Protein AF-0000000069259439 (afdb_homodimer)

Foldseek 3Di:
DPPPPPPPPPPPPPPPPDPPPLPPDQPDDPQWFWAADPPPDGDTDTHGNVVQLVVLLVLLVVLPFPVVVVVPCCCSPFPLVLLSVQLRVLCRNDPQLSHDHPVLCSKFQRDQFFFPQDGHNVLVLLLVQLQVQCSPPDHLQRSLLSCLVPVQCSLAVVAGAAEDPPCPPVAQHQVSSNVVSYYHQRNLAGNSSSNSSSNRWGKWKKWFLAQLPDLVRDIHIWMKTQRDPDDPNDPRIFTDGRVNNAPSDHRPQLQRGPQQECVRPVVPRTWMKIWIRRPPPDQAADAHNVCRPDRRTHIDTCSVVSNVRRYVHPPPPPPPPPDPPPPD/DPPPPPPPPPPPPPPPDDPPCLPPDQPDDPQWAWAADPPPDGDTDTHGNVVQLVVLLVLLVVLPFPVVVVVPCCCSPFPLVLLSVQLRVLCRNDPQLSHDHPVLCSKFQRDQFFFPQDGHNVLVLLLVQLQVQCSPPDHLQRSLLSCLVPVQCSLAVVAGAAEDPPCPPVAQHQVSSNVVSYYHQRNLQGNSSSNSSSNRWGKWKKWFLAQLPDLVRDIHIWMKTQRDPDDPPDPRIFTDGRVNNAPSDHRPAQQRGPQQECVRPVVPRTWMKIWIRRPPPDQAADAHNVCRPDRRTHIDTCSVVSNVRRVVHPPPPPPPPPDPPPDD

Structure (mmCIF, N/CA/C/O backbone):
data_AF-0000000069259439-model_v1
#
loop_
_entity.id
_entity.type
_entity.pdbx_description
1 polymer 'Transglutaminase-like domain-containing protein'
#
loop_
_atom_site.group_PDB
_atom_site.id
_atom_site.type_symbol
_atom_site.label_atom_id
_atom_site.label_alt_id
_atom_site.label_comp_id
_atom_site.label_asym_id
_atom_site.label_entity_id
_atom_site.label_seq_id
_atom_site.pdbx_PDB_ins_code
_atom_site.Cartn_x
_atom_site.Cartn_y
_atom_site.Cartn_z
_atom_site.occupancy
_atom_site.B_iso_or_equiv
_atom_site.auth_seq_id
_atom_site.auth_comp_id
_atom_site.auth_asym_id
_atom_site.auth_atom_id
_atom_site.pdbx_PDB_model_num
ATOM 1 N N . MET A 1 1 ? -42.969 -0.968 33.094 1 25.58 1 MET A N 1
ATOM 2 C CA . MET A 1 1 ? -43.25 -0.406 31.781 1 25.58 1 MET A CA 1
ATOM 3 C C . MET A 1 1 ? -42.375 -1.038 30.719 1 25.58 1 MET A C 1
ATOM 5 O O . MET A 1 1 ? -41.156 -1.024 30.828 1 25.58 1 MET A O 1
ATOM 9 N N . ALA A 1 2 ? -43 -1.938 29.922 1 26.7 2 ALA A N 1
ATOM 10 C CA . ALA A 1 2 ? -42.469 -2.918 28.969 1 26.7 2 ALA A CA 1
ATOM 11 C C . ALA A 1 2 ? -41.812 -2.229 27.781 1 26.7 2 ALA A C 1
ATOM 13 O O . ALA A 1 2 ? -42.438 -1.439 27.078 1 26.7 2 ALA A O 1
ATOM 14 N N . LEU A 1 3 ? -40.594 -1.889 28.016 1 26.52 3 LEU A N 1
ATOM 15 C CA . LEU A 1 3 ? -39.781 -1.161 27.031 1 26.52 3 LEU A CA 1
ATOM 16 C C . LEU A 1 3 ? -39.844 -1.84 25.672 1 26.52 3 LEU A C 1
ATOM 18 O O . LEU A 1 3 ? -39.469 -3.006 25.531 1 26.52 3 LEU A O 1
ATOM 22 N N . ARG A 1 4 ? -40.844 -1.425 24.875 1 27.28 4 ARG A N 1
ATOM 23 C CA . ARG A 1 4 ? -41.062 -1.933 23.531 1 27.28 4 ARG A CA 1
ATOM 24 C C . ARG A 1 4 ? -39.812 -1.815 22.672 1 27.28 4 ARG A C 1
ATOM 26 O O . ARG A 1 4 ? -39.281 -0.725 22.516 1 27.28 4 ARG A O 1
ATOM 33 N N . LEU A 1 5 ? -39 -2.826 22.625 1 26 5 LEU A N 1
ATOM 34 C CA . LEU A 1 5 ? -37.812 -3.064 21.844 1 26 5 LEU A CA 1
ATOM 35 C C . LEU A 1 5 ? -38.062 -2.832 20.359 1 26 5 LEU A C 1
ATOM 37 O O . LEU A 1 5 ? -38.969 -3.463 19.781 1 26 5 LEU A O 1
ATOM 41 N N . VAL A 1 6 ? -38.062 -1.574 20.016 1 26.12 6 VAL A N 1
ATOM 42 C CA . VAL A 1 6 ? -38.219 -1.265 18.594 1 26.12 6 VAL A CA 1
ATOM 43 C C . VAL A 1 6 ? -37.219 -2.082 17.766 1 26.12 6 VAL A C 1
ATOM 45 O O . VAL A 1 6 ? -36 -2.002 17.984 1 26.12 6 VAL A O 1
ATOM 48 N N . ARG A 1 7 ? -37.656 -3.193 17.188 1 26.53 7 ARG A N 1
ATOM 49 C CA . ARG A 1 7 ? -37 -4.098 16.234 1 26.53 7 ARG A CA 1
ATOM 50 C C . ARG A 1 7 ? -36.594 -3.363 14.961 1 26.53 7 ARG A C 1
ATOM 52 O O . ARG A 1 7 ? -37.469 -2.852 14.242 1 26.53 7 ARG A O 1
ATOM 59 N N . TRP A 1 8 ? -35.562 -2.582 15.078 1 25.02 8 TRP A N 1
ATOM 60 C CA . TRP A 1 8 ? -35.062 -2.049 13.82 1 25.02 8 TRP A CA 1
ATOM 61 C C . TRP A 1 8 ? -34.844 -3.166 12.797 1 25.02 8 TRP A C 1
ATOM 63 O O . TRP A 1 8 ? -34.062 -4.098 13.039 1 25.02 8 TRP A O 1
ATOM 73 N N . VAL A 1 9 ? -35.875 -3.559 12.086 1 27.09 9 VAL A N 1
ATOM 74 C CA . VAL A 1 9 ? -35.812 -4.52 10.984 1 27.09 9 VAL A CA 1
ATOM 75 C C . VAL A 1 9 ? -34.938 -3.949 9.859 1 27.09 9 VAL A C 1
ATOM 77 O O . VAL A 1 9 ? -35.281 -2.926 9.266 1 27.09 9 VAL A O 1
ATOM 80 N N . SER A 1 10 ? -33.688 -3.865 10.109 1 25.84 10 SER A N 1
ATOM 81 C CA . SER A 1 10 ? -32.812 -3.574 8.984 1 25.84 10 SER A CA 1
ATOM 82 C C . SER A 1 10 ? -33.125 -4.469 7.789 1 25.84 10 SER A C 1
ATOM 84 O O . SER A 1 10 ? -32.969 -5.691 7.867 1 25.84 10 SER A O 1
ATOM 86 N N . GLY A 1 11 ? -34.094 -4.121 7.027 1 26.69 11 GLY A N 1
ATOM 87 C CA . GLY A 1 11 ? -34.375 -4.824 5.785 1 26.69 11 GLY A CA 1
ATOM 88 C C . GLY A 1 11 ? -33.188 -4.844 4.84 1 26.69 11 GLY A C 1
ATOM 89 O O . GLY A 1 11 ? -32.75 -3.793 4.371 1 26.69 11 GLY A O 1
ATOM 90 N N . ALA A 1 12 ? -32.25 -5.773 5.012 1 28.56 12 ALA A N 1
ATOM 91 C CA . ALA A 1 12 ? -31.219 -6.078 4.012 1 28.56 12 ALA A CA 1
ATOM 92 C C . ALA A 1 12 ? -31.844 -6.258 2.631 1 28.56 12 ALA A C 1
ATOM 94 O O . ALA A 1 12 ? -32.656 -7.172 2.42 1 28.56 12 ALA A O 1
ATOM 95 N N . VAL A 1 13 ? -32.188 -5.117 2.021 1 30.42 13 VAL A N 1
ATOM 96 C CA . VAL A 1 13 ? -32.531 -5.352 0.625 1 30.42 13 VAL A CA 1
ATOM 97 C C . VAL A 1 13 ? -31.438 -6.152 -0.062 1 30.42 13 VAL A C 1
ATOM 99 O O . VAL A 1 13 ? -30.297 -5.688 -0.175 1 30.42 13 VAL A O 1
ATOM 102 N N . LEU A 1 14 ? -31.5 -7.41 0.068 1 26.17 14 LEU A N 1
ATOM 103 C CA . LEU A 1 14 ? -30.688 -8.266 -0.796 1 26.17 14 LEU A CA 1
ATOM 104 C C . LEU A 1 14 ? -30.922 -7.922 -2.266 1 26.17 14 LEU A C 1
ATOM 106 O O . LEU A 1 14 ? -32 -8.148 -2.799 1 26.17 14 LEU A O 1
ATOM 110 N N . LEU A 1 15 ? -30.359 -6.805 -2.619 1 27.98 15 LEU A N 1
ATOM 111 C CA . LEU A 1 15 ? -30.375 -6.707 -4.074 1 27.98 15 LEU A CA 1
ATOM 112 C C . LEU A 1 15 ? -29.922 -8.008 -4.715 1 27.98 15 LEU A C 1
ATOM 114 O O . LEU A 1 15 ? -28.766 -8.414 -4.543 1 27.98 15 LEU A O 1
ATOM 118 N N . ALA A 1 16 ? -30.859 -8.867 -5.051 1 30.33 16 ALA A N 1
ATOM 119 C CA . ALA A 1 16 ? -30.625 -10.039 -5.891 1 30.33 16 ALA A CA 1
ATOM 120 C C . ALA A 1 16 ? -29.906 -9.648 -7.176 1 30.33 16 ALA A C 1
ATOM 122 O O . ALA A 1 16 ? -30.453 -8.922 -8.008 1 30.33 16 ALA A O 1
ATOM 123 N N . ALA A 1 17 ? -28.594 -9.477 -7.148 1 29.95 17 ALA A N 1
ATOM 124 C CA . ALA A 1 17 ? -27.906 -9.414 -8.438 1 29.95 17 ALA A CA 1
ATOM 125 C C . ALA A 1 17 ? -2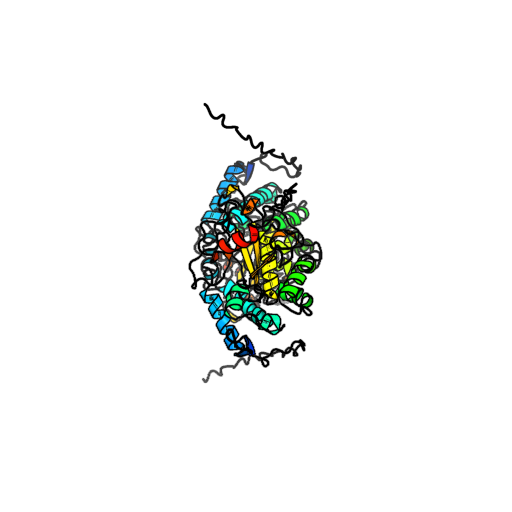8.438 -10.477 -9.391 1 29.95 17 ALA A C 1
ATOM 127 O O . ALA A 1 17 ? -28.656 -11.625 -8.992 1 29.95 17 ALA A O 1
ATOM 128 N N . ALA A 1 18 ? -29.047 -10.062 -10.484 1 33.38 18 ALA A N 1
ATOM 129 C CA . ALA A 1 18 ? -29.422 -10.992 -11.555 1 33.38 18 ALA A CA 1
ATOM 130 C C . ALA A 1 18 ? -28.266 -11.953 -11.852 1 33.38 18 ALA A C 1
ATOM 132 O O . ALA A 1 18 ? -27.094 -11.578 -11.812 1 33.38 18 ALA A O 1
ATOM 133 N N . PRO A 1 19 ? -28.484 -13.234 -11.82 1 32.34 19 PRO A N 1
ATOM 134 C CA . PRO A 1 19 ? -27.453 -14.188 -12.234 1 32.34 19 PRO A CA 1
ATOM 135 C C . PRO A 1 19 ? -26.812 -13.82 -13.57 1 32.34 19 PRO A C 1
ATOM 137 O O . PRO A 1 19 ? -27.516 -13.594 -14.555 1 32.34 19 PRO A O 1
ATOM 140 N N . VAL A 1 20 ? -25.797 -13.031 -13.609 1 33.03 20 VAL A N 1
ATOM 141 C CA . VAL A 1 20 ? -25.062 -13 -14.859 1 33.03 20 VAL A CA 1
ATOM 142 C C . VAL A 1 20 ? -24.812 -14.43 -15.344 1 33.03 20 VAL A C 1
ATOM 144 O O . VAL A 1 20 ? -24.266 -15.25 -14.609 1 33.03 20 VAL A O 1
ATOM 147 N N . ALA A 1 21 ? -25.469 -14.867 -16.406 1 34.19 21 ALA A N 1
ATOM 148 C CA . ALA A 1 21 ? -25.344 -16.125 -17.125 1 34.19 21 ALA A CA 1
ATOM 149 C C . ALA A 1 21 ? -23.891 -16.422 -17.484 1 34.19 21 ALA A C 1
ATOM 151 O O . ALA A 1 21 ? -23.359 -15.852 -18.438 1 34.19 21 ALA A O 1
ATOM 152 N N . SER A 1 22 ? -22.891 -16.25 -16.656 1 38.81 22 SER A N 1
ATOM 153 C CA . SER A 1 22 ? -21.625 -16.797 -17.109 1 38.81 22 SER A CA 1
ATOM 154 C C . SER A 1 22 ? -21.797 -18.203 -17.672 1 38.81 22 SER A C 1
ATOM 156 O O . SER A 1 22 ? -22.422 -19.062 -17.047 1 38.81 22 SER A O 1
ATOM 158 N N . GLN A 1 23 ? -21.703 -18.375 -18.938 1 41.16 23 GLN A N 1
ATOM 159 C CA . GLN A 1 23 ? -21.844 -19.609 -19.688 1 41.16 23 GLN A CA 1
ATOM 160 C C . GLN A 1 23 ? -21.125 -20.766 -18.984 1 41.16 23 GLN A C 1
ATOM 162 O O . GLN A 1 23 ? -21.406 -21.938 -19.234 1 41.16 23 GLN A O 1
ATOM 167 N N . GLY A 1 24 ? -19.812 -20.609 -18.484 1 50.72 24 GLY A N 1
ATOM 168 C CA . GLY A 1 24 ? -19.281 -21.906 -18.109 1 50.72 24 GLY A CA 1
ATOM 169 C C . GLY A 1 24 ? -19.969 -22.484 -16.891 1 50.72 24 GLY A C 1
ATOM 170 O O . GLY A 1 24 ? -20.281 -21.766 -15.938 1 50.72 24 GLY A O 1
ATOM 171 N N . SER A 1 25 ? -20.797 -23.438 -17.047 1 60.44 25 SER A N 1
ATOM 172 C CA . SER A 1 25 ? -21.641 -24.094 -16.047 1 60.44 25 SER A CA 1
ATOM 173 C C . SER A 1 25 ? -20.812 -24.734 -14.945 1 60.44 25 SER A C 1
ATOM 175 O O . SER A 1 25 ? -19.922 -25.547 -15.219 1 60.44 25 SER A O 1
ATOM 177 N N . SER A 1 26 ? -20.609 -24.078 -13.828 1 74 26 SER A N 1
ATOM 178 C CA . SER A 1 26 ? -20.047 -24.75 -12.656 1 74 26 SER A CA 1
ATOM 179 C C . SER A 1 26 ? -20.562 -26.172 -12.523 1 74 26 SER A C 1
ATOM 181 O O . SER A 1 26 ? -21.75 -26.438 -12.781 1 74 26 SER A O 1
ATOM 183 N N . PRO A 1 27 ? -19.594 -27.031 -12.312 1 84.75 27 PRO A N 1
ATOM 184 C CA . PRO A 1 27 ? -20.047 -28.406 -12.102 1 84.75 27 PRO A CA 1
ATOM 185 C C . PRO A 1 27 ? -20.938 -28.547 -10.867 1 84.75 27 PRO A C 1
ATOM 187 O O . PRO A 1 27 ? -21.531 -29.609 -10.648 1 84.75 27 PRO A O 1
ATOM 190 N N . CYS A 1 28 ? -20.984 -27.516 -10.133 1 89.94 28 CYS A N 1
ATOM 191 C CA . CYS A 1 28 ? -21.781 -27.531 -8.914 1 89.94 28 CYS A CA 1
ATOM 192 C C . CYS A 1 28 ? -22.953 -26.547 -9.023 1 89.94 28 CYS A C 1
ATOM 194 O O . CYS A 1 28 ? -23 -25.719 -9.938 1 89.94 28 CYS A O 1
ATOM 196 N N . LEU A 1 29 ? -23.938 -26.703 -8.109 1 87.06 29 LEU A N 1
ATOM 197 C CA . LEU A 1 29 ? -25.109 -25.828 -8.047 1 87.06 29 LEU A CA 1
ATOM 198 C C . LEU A 1 29 ? -24.719 -24.438 -7.555 1 87.06 29 LEU A C 1
ATOM 200 O O . LEU A 1 29 ? -23.656 -24.266 -6.949 1 87.06 29 LEU A O 1
ATOM 204 N N . ALA A 1 30 ? -25.688 -23.531 -7.824 1 86.06 30 ALA A N 1
ATOM 205 C CA . ALA A 1 30 ? -25.5 -22.203 -7.273 1 86.06 30 ALA A CA 1
ATOM 206 C C . ALA A 1 30 ? -25.344 -22.25 -5.758 1 86.06 30 ALA A C 1
ATOM 208 O O . ALA A 1 30 ? -26.078 -22.969 -5.078 1 86.06 30 ALA A O 1
ATOM 209 N N . GLY A 1 31 ? -24.359 -21.594 -5.246 1 89.62 31 GLY A N 1
ATOM 210 C CA . GLY A 1 31 ? -24.141 -21.578 -3.812 1 89.62 31 GLY A CA 1
ATOM 211 C C . GLY A 1 31 ? -23.141 -22.625 -3.35 1 89.62 31 GLY A C 1
ATOM 212 O O . GLY A 1 31 ? -22.906 -22.781 -2.148 1 89.62 31 GLY A O 1
ATOM 213 N N . GLU A 1 32 ? -22.688 -23.344 -4.293 1 93.56 32 GLU A N 1
ATOM 214 C CA . GLU A 1 32 ? -21.672 -24.359 -3.965 1 93.56 32 GLU A CA 1
ATOM 215 C C . GLU A 1 32 ? -20.359 -24.078 -4.691 1 93.56 32 GLU A C 1
ATOM 217 O O . GLU A 1 32 ? -20.359 -23.516 -5.785 1 93.56 32 GLU A O 1
ATOM 222 N N . VAL A 1 33 ? -19.297 -24.516 -4.035 1 94.94 33 VAL A N 1
ATOM 223 C CA . VAL A 1 33 ? -17.969 -24.344 -4.582 1 94.94 33 VAL A CA 1
ATOM 224 C C . VAL A 1 33 ? -17.391 -25.703 -4.957 1 94.94 33 VAL A C 1
ATOM 226 O O . VAL A 1 33 ? -17.312 -26.609 -4.121 1 94.94 33 VAL A O 1
ATOM 229 N N . PRO A 1 34 ? -16.969 -25.844 -6.152 1 94.06 34 PRO A N 1
ATOM 230 C CA . PRO A 1 34 ? -16.438 -27.125 -6.594 1 94.06 34 PRO A CA 1
ATOM 231 C C . PRO A 1 34 ? -14.977 -27.328 -6.18 1 94.06 34 PRO A C 1
ATOM 233 O O . PRO A 1 34 ? -14.156 -26.422 -6.328 1 94.06 34 PRO A O 1
ATOM 236 N N . TRP A 1 35 ? -14.609 -28.516 -5.684 1 95.5 35 TRP A N 1
ATOM 237 C CA . TRP A 1 35 ? -13.25 -29 -5.445 1 95.5 35 TRP A CA 1
ATOM 238 C C . TRP A 1 35 ? -13.016 -30.328 -6.148 1 95.5 35 TRP A C 1
ATOM 240 O O . TRP A 1 35 ? -13.797 -31.266 -5.996 1 95.5 35 TRP A O 1
ATOM 250 N N . PRO A 1 36 ? -11.922 -30.344 -6.922 1 93 36 PRO A N 1
ATOM 251 C CA . PRO A 1 36 ? -11.664 -31.641 -7.559 1 93 36 PRO A CA 1
ATOM 252 C C . PRO A 1 36 ? -11.445 -32.75 -6.543 1 93 36 PRO A C 1
ATOM 254 O O . PRO A 1 36 ? -10.859 -32.531 -5.48 1 93 36 PRO A O 1
ATOM 257 N N . LEU A 1 37 ? -11.914 -33.875 -6.902 1 89.06 37 LEU A N 1
ATOM 258 C CA . LEU A 1 37 ? -11.695 -35.062 -6.059 1 89.06 37 LEU A CA 1
ATOM 259 C C . LEU A 1 37 ? -10.227 -35.469 -6.062 1 89.06 37 LEU A C 1
ATOM 261 O O . LEU A 1 37 ? -9.461 -35.031 -6.918 1 89.06 37 LEU A O 1
ATOM 265 N N . GLU A 1 38 ? -9.859 -36.156 -5.004 1 76.12 38 GLU A N 1
ATOM 266 C CA . GLU A 1 38 ? -8.469 -36.594 -4.887 1 76.12 38 GLU A CA 1
ATOM 267 C C . GLU A 1 38 ? -7.965 -37.188 -6.191 1 76.12 38 GLU A C 1
ATOM 269 O O . GLU A 1 38 ? -8.758 -37.562 -7.062 1 76.12 38 GLU A O 1
ATOM 274 N N . GLN A 1 39 ? -6.719 -37.125 -6.344 1 65 39 GLN A N 1
ATOM 275 C CA . GLN A 1 39 ? -6.062 -37.625 -7.551 1 65 39 GLN A CA 1
ATOM 276 C C . GLN A 1 39 ? -6.562 -39.031 -7.922 1 65 39 GLN A C 1
ATOM 278 O O . GLN A 1 39 ? -6.676 -39.906 -7.059 1 65 39 GLN A O 1
ATOM 283 N N . GLY A 1 40 ? -6.949 -39.219 -9.148 1 62.28 40 GLY A N 1
ATOM 284 C CA . GLY A 1 40 ? -7.375 -40.5 -9.656 1 62.28 40 GLY A CA 1
ATOM 285 C C . GLY A 1 40 ? -8.883 -40.625 -9.812 1 62.28 40 GLY A C 1
ATOM 286 O O . GLY A 1 40 ? -9.375 -41.531 -10.469 1 62.28 40 GLY A O 1
ATOM 287 N N . LYS A 1 41 ? -9.5 -39.688 -9.172 1 74.88 41 LYS A N 1
ATOM 288 C CA . LYS A 1 41 ? -10.953 -39.719 -9.305 1 74.88 41 LYS A CA 1
ATOM 289 C C . LYS A 1 41 ? -11.453 -38.531 -10.133 1 74.88 41 LYS A C 1
ATOM 291 O O . LYS A 1 41 ? -10.93 -37.438 -10.031 1 74.88 41 LYS A O 1
ATOM 296 N N . GLU A 1 42 ? -12.336 -38.844 -11 1 82.38 42 GLU A N 1
ATOM 297 C CA . GLU A 1 42 ? -12.961 -37.781 -11.797 1 82.38 42 GLU A CA 1
ATOM 298 C C . GLU A 1 42 ? -14.172 -37.188 -11.078 1 82.38 42 GLU A C 1
ATOM 300 O O . GLU A 1 42 ? -14.922 -37.938 -10.422 1 82.38 42 GLU A O 1
ATOM 305 N N . GLY A 1 43 ? -14.219 -35.938 -11.047 1 89.5 43 GLY A N 1
ATOM 306 C CA . GLY A 1 43 ? -15.391 -35.281 -10.492 1 89.5 43 GLY A CA 1
ATOM 307 C C . GLY A 1 43 ? -15.055 -34.25 -9.438 1 89.5 43 GLY A C 1
ATOM 308 O O . GLY A 1 43 ? -13.891 -33.875 -9.289 1 89.5 43 GLY A O 1
ATOM 309 N N . TYR A 1 44 ? -16.125 -33.688 -8.875 1 92.94 44 TYR A N 1
ATOM 310 C CA . TYR A 1 44 ? -15.969 -32.594 -7.926 1 92.94 44 TYR A CA 1
ATOM 311 C C . TYR A 1 44 ? -16.75 -32.875 -6.645 1 92.94 44 TYR A C 1
ATOM 313 O O . TYR A 1 44 ? -17.828 -33.469 -6.676 1 92.94 44 TYR A O 1
ATOM 321 N N . HIS A 1 45 ? -16.094 -32.594 -5.547 1 93.44 45 HIS A N 1
ATOM 322 C CA . HIS A 1 45 ? -16.812 -32.375 -4.301 1 93.44 45 HIS A CA 1
ATOM 323 C C . HIS A 1 45 ? -17.375 -30.953 -4.238 1 93.44 45 HIS A C 1
ATOM 325 O O . HIS A 1 45 ? -16.641 -29.969 -4.391 1 93.44 45 HIS A O 1
ATOM 331 N N . CYS A 1 46 ? -18.703 -30.828 -4.059 1 94.69 46 CYS A N 1
ATOM 332 C CA . CYS A 1 46 ? -19.359 -29.516 -4.016 1 94.69 46 CYS A CA 1
ATOM 333 C C . CYS A 1 46 ? -19.609 -29.078 -2.574 1 94.69 46 CYS A C 1
ATOM 335 O O . CYS A 1 46 ? -20.453 -29.641 -1.88 1 94.69 46 CYS A O 1
ATOM 337 N N . GLN A 1 47 ? -18.891 -28.078 -2.197 1 96.38 47 GLN A N 1
ATOM 338 C CA . GLN A 1 47 ? -18.953 -27.562 -0.832 1 96.38 47 GLN A CA 1
ATOM 339 C C . GLN A 1 47 ? -19.859 -26.344 -0.743 1 96.38 47 GLN A C 1
ATOM 341 O O . GLN A 1 47 ? -19.844 -25.5 -1.637 1 96.38 47 GLN A O 1
ATOM 346 N N . ASP A 1 48 ? -20.594 -26.234 0.379 1 96.56 48 ASP A N 1
ATOM 347 C CA . ASP A 1 48 ? -21.375 -25.031 0.64 1 96.56 48 ASP A CA 1
ATOM 348 C C . ASP A 1 48 ? -20.5 -23.781 0.607 1 96.56 48 ASP A C 1
ATOM 350 O O . ASP A 1 48 ? -19.422 -23.766 1.19 1 96.56 48 ASP A O 1
ATOM 354 N N . ALA A 1 49 ? -21.062 -22.797 -0.1 1 95.56 49 ALA A N 1
ATOM 355 C CA . ALA A 1 49 ? -20.281 -21.578 -0.324 1 95.56 49 ALA A CA 1
ATOM 356 C C . ALA A 1 49 ? -19.906 -20.922 0.999 1 95.56 49 ALA A C 1
ATOM 358 O O . ALA A 1 49 ? -18.781 -20.406 1.147 1 95.56 49 ALA A O 1
ATOM 359 N N . LYS A 1 50 ? -20.828 -20.844 1.894 1 96.62 50 LYS A N 1
ATOM 360 C CA . LYS A 1 50 ? -20.531 -20.234 3.193 1 96.62 50 LYS A CA 1
ATOM 361 C C . LYS A 1 50 ? -19.453 -21.016 3.928 1 96.62 50 LYS A C 1
ATOM 363 O O . LYS A 1 50 ? -18.562 -20.438 4.547 1 96.62 50 LYS A O 1
ATOM 368 N N . GLU A 1 51 ? -19.516 -22.297 3.902 1 98 51 GLU A N 1
ATOM 369 C CA . GLU A 1 51 ? -18.5 -23.156 4.523 1 98 51 GLU A CA 1
ATOM 370 C C . GLU A 1 51 ? -17.141 -22.938 3.875 1 98 51 GLU A C 1
ATOM 372 O O . GLU A 1 51 ? -16.125 -22.875 4.566 1 98 51 GLU A O 1
ATOM 377 N N . ALA A 1 52 ? -17.172 -22.875 2.547 1 97.88 52 ALA A N 1
ATOM 378 C CA . ALA A 1 52 ? -15.93 -22.641 1.82 1 97.88 52 ALA A CA 1
ATOM 379 C C . ALA A 1 52 ? -15.312 -21.297 2.221 1 97.88 52 ALA A C 1
ATOM 381 O O . ALA A 1 52 ? -14.094 -21.219 2.432 1 97.88 52 ALA A O 1
ATOM 382 N N . ALA A 1 53 ? -16.125 -20.312 2.367 1 98.31 53 ALA A N 1
ATOM 383 C CA . ALA A 1 53 ? -15.664 -18.984 2.764 1 98.31 53 ALA A CA 1
ATOM 384 C C . ALA A 1 53 ? -15.109 -19 4.184 1 98.31 53 ALA A C 1
ATOM 386 O O . ALA A 1 53 ? -14.07 -18.391 4.453 1 98.31 53 ALA A O 1
ATOM 387 N N . ASP A 1 54 ? -15.75 -19.672 5.086 1 98.56 54 ASP A N 1
ATOM 388 C CA . ASP A 1 54 ? -15.289 -19.781 6.465 1 98.56 54 ASP A CA 1
ATOM 389 C C . ASP A 1 54 ? -13.93 -20.484 6.535 1 98.56 54 ASP A C 1
ATOM 391 O O . ASP A 1 54 ? -13.047 -20.062 7.281 1 98.56 54 ASP A O 1
ATOM 395 N N . ASN A 1 55 ? -13.844 -21.531 5.754 1 98.44 55 ASN A N 1
ATOM 396 C CA . ASN A 1 55 ? -12.578 -22.266 5.719 1 98.44 55 ASN A CA 1
ATOM 397 C C . ASN A 1 55 ? -11.445 -21.406 5.16 1 98.44 55 ASN A C 1
ATOM 399 O O . ASN A 1 55 ? -10.336 -21.422 5.688 1 98.44 55 ASN A O 1
ATOM 403 N N . ALA A 1 56 ? -11.758 -20.703 4.094 1 98.62 56 ALA A N 1
ATOM 404 C CA . ALA A 1 56 ? -10.773 -19.812 3.482 1 98.62 56 ALA A CA 1
ATOM 405 C C . ALA A 1 56 ? -10.336 -18.719 4.453 1 98.62 56 ALA A C 1
ATOM 407 O O . ALA A 1 56 ? -9.148 -18.422 4.582 1 98.62 56 ALA A O 1
ATOM 408 N N . THR A 1 57 ? -11.266 -18.125 5.145 1 98.75 57 THR A N 1
ATOM 409 C CA . THR A 1 57 ? -10.984 -17.094 6.137 1 98.75 57 THR A CA 1
ATOM 410 C C . THR A 1 57 ? -10.102 -17.641 7.254 1 98.75 57 THR A C 1
ATOM 412 O O . THR A 1 57 ? -9.117 -17.016 7.645 1 98.75 57 THR A O 1
ATOM 415 N N . ALA A 1 58 ? -10.445 -18.797 7.703 1 98.56 58 ALA A N 1
ATOM 416 C CA . ALA A 1 58 ? -9.68 -19.438 8.773 1 98.56 58 ALA A CA 1
ATOM 417 C C . ALA A 1 58 ? -8.242 -19.688 8.336 1 98.56 58 ALA A C 1
ATOM 419 O O . ALA A 1 58 ? -7.305 -19.5 9.117 1 98.56 58 ALA A O 1
ATOM 420 N N . PHE A 1 59 ? -8.094 -20.172 7.133 1 98.38 59 PHE A N 1
ATOM 421 C CA . PHE A 1 59 ? -6.758 -20.438 6.605 1 98.38 59 PHE A CA 1
ATOM 422 C C . PHE A 1 59 ? -5.93 -19.156 6.594 1 98.38 59 PHE A C 1
ATOM 424 O O . PHE A 1 59 ? -4.777 -19.156 7.035 1 98.38 59 PHE A O 1
ATOM 431 N N . LEU A 1 60 ? -6.539 -18.047 6.086 1 98.62 60 LEU A N 1
ATOM 432 C CA . LEU A 1 60 ? -5.824 -16.781 6.008 1 98.62 60 LEU A CA 1
ATOM 433 C C . LEU A 1 60 ? -5.488 -16.25 7.402 1 98.62 60 LEU A C 1
ATOM 435 O O . LEU A 1 60 ? -4.371 -15.797 7.645 1 98.62 60 LEU A O 1
ATOM 439 N N . LEU A 1 61 ? -6.426 -16.328 8.32 1 98.19 61 LEU A N 1
ATOM 440 C CA . LEU A 1 61 ? -6.211 -15.836 9.68 1 98.19 61 LEU A CA 1
ATOM 441 C C . LEU A 1 61 ? -5.105 -16.625 10.375 1 98.19 61 LEU A C 1
ATOM 443 O O . LEU A 1 61 ? -4.25 -16.047 11.047 1 98.19 61 LEU A O 1
ATOM 447 N N . ARG A 1 62 ? -5.059 -17.875 10.141 1 97.19 62 ARG A N 1
ATOM 448 C CA . ARG A 1 62 ? -4.09 -18.766 10.781 1 97.19 62 ARG A CA 1
ATOM 449 C C . ARG A 1 62 ? -2.684 -18.516 10.25 1 97.19 62 ARG A C 1
ATOM 451 O O . ARG A 1 62 ? -1.7 -18.703 10.969 1 97.19 62 ARG A O 1
ATOM 458 N N . ASN A 1 63 ? -2.619 -18.078 9.031 1 97.44 63 ASN A N 1
ATOM 459 C CA . ASN A 1 63 ? -1.314 -17.969 8.391 1 97.44 63 ASN A CA 1
ATOM 460 C C . ASN A 1 63 ? -0.905 -16.516 8.172 1 97.44 63 ASN A C 1
ATOM 462 O O . ASN A 1 63 ? 0.02 -16.234 7.41 1 97.44 63 ASN A O 1
ATOM 466 N N . MET A 1 64 ? -1.555 -15.555 8.836 1 96.94 64 MET A N 1
ATOM 467 C CA . MET A 1 64 ? -1.197 -14.148 8.727 1 96.94 64 MET A CA 1
ATOM 468 C C . MET A 1 64 ? 0.225 -13.906 9.219 1 96.94 64 MET A C 1
ATOM 470 O O . MET A 1 64 ? 0.606 -14.391 10.289 1 96.94 64 MET A O 1
ATOM 474 N N . PRO A 1 65 ? 1.005 -13.227 8.453 1 97.12 65 PRO A N 1
ATOM 475 C CA . PRO A 1 65 ? 2.293 -12.82 9.023 1 97.12 65 PRO A CA 1
ATOM 476 C C . PRO A 1 65 ? 2.141 -11.906 10.234 1 97.12 65 PRO A C 1
ATOM 478 O O . PRO A 1 65 ? 1.134 -11.203 10.359 1 97.12 65 PRO A O 1
ATOM 481 N N . PRO A 1 66 ? 3.162 -11.82 11.047 1 97.25 66 PRO A N 1
ATOM 482 C CA . PRO A 1 66 ? 3.033 -11.102 12.32 1 97.25 66 PRO A CA 1
ATOM 483 C C . PRO A 1 66 ? 2.73 -9.617 12.125 1 97.25 66 PRO A C 1
ATOM 485 O O . PRO A 1 66 ? 2.012 -9.016 12.93 1 97.25 66 PRO A O 1
ATOM 488 N N . TRP A 1 67 ? 3.271 -9.016 11.102 1 97.75 67 TRP A N 1
ATOM 489 C CA . TRP A 1 67 ? 3.018 -7.59 10.914 1 97.75 67 TRP A CA 1
ATOM 490 C C . TRP A 1 67 ? 1.571 -7.348 10.5 1 97.75 67 TRP A C 1
ATOM 492 O O . TRP A 1 67 ? 1.017 -6.277 10.758 1 97.75 67 TRP A O 1
ATOM 502 N N . ASP A 1 68 ? 0.938 -8.289 9.867 1 98.31 68 ASP A N 1
ATOM 503 C CA . ASP A 1 68 ? -0.479 -8.172 9.539 1 98.31 68 ASP A CA 1
ATOM 504 C C . ASP A 1 68 ? -1.348 -8.367 10.781 1 98.31 68 ASP A C 1
ATOM 506 O O . ASP A 1 68 ? -2.396 -7.73 10.914 1 98.31 68 ASP A O 1
ATOM 510 N N . VAL A 1 69 ? -0.884 -9.234 11.672 1 98 69 VAL A N 1
ATOM 511 C CA . VAL A 1 69 ? -1.606 -9.477 12.914 1 98 69 VAL A CA 1
ATOM 512 C C . VAL A 1 69 ? -1.722 -8.18 13.703 1 98 69 VAL A C 1
ATOM 514 O O . VAL A 1 69 ? -2.742 -7.926 14.352 1 98 69 VAL A O 1
ATOM 517 N N . LEU A 1 70 ? -0.778 -7.363 13.656 1 97.69 70 LEU A N 1
ATOM 518 C CA . LEU A 1 70 ? -0.731 -6.117 14.414 1 97.69 70 LEU A CA 1
ATOM 519 C C . LEU A 1 70 ? -1.615 -5.055 13.773 1 97.69 70 LEU A C 1
ATOM 521 O O . LEU A 1 70 ? -1.842 -3.992 14.352 1 97.69 70 LEU A O 1
ATOM 525 N N . GLN A 1 71 ? -2.051 -5.316 12.594 1 97.5 71 GLN A N 1
ATOM 526 C CA . GLN A 1 71 ? -2.986 -4.457 11.875 1 97.5 71 GLN A CA 1
ATOM 527 C C . GLN A 1 71 ? -4.301 -5.184 11.594 1 97.5 71 GLN A C 1
ATOM 529 O O . GLN A 1 71 ? -4.785 -5.188 10.461 1 97.5 71 GLN A O 1
ATOM 534 N N . TYR A 1 72 ? -4.793 -5.707 12.602 1 96.94 72 TYR A N 1
ATOM 535 C CA . TYR A 1 72 ? -5.844 -6.711 12.516 1 96.94 72 TYR A CA 1
ATOM 536 C C . TYR A 1 72 ? -7.09 -6.145 11.844 1 96.94 72 TYR A C 1
ATOM 538 O O . TYR A 1 72 ? -7.66 -6.777 10.953 1 96.94 72 TYR A O 1
ATOM 546 N N . GLY A 1 73 ? -7.578 -5.012 12.25 1 95.69 73 GLY A N 1
ATOM 547 C CA . GLY A 1 73 ? -8.773 -4.422 11.664 1 95.69 73 GLY A CA 1
ATOM 548 C C . GLY A 1 73 ? -8.633 -4.16 10.172 1 95.69 73 GLY A C 1
ATOM 549 O O . GLY A 1 73 ? -9.508 -4.543 9.391 1 95.69 73 GLY A O 1
ATOM 550 N N . LYS A 1 74 ? -7.586 -3.541 9.781 1 97 74 LYS A N 1
ATOM 551 C CA . LYS A 1 74 ? -7.281 -3.271 8.383 1 97 74 LYS A CA 1
ATOM 552 C C . LYS A 1 74 ? -7.266 -4.559 7.566 1 97 74 LYS A C 1
ATOM 554 O O . LYS A 1 74 ? -7.887 -4.637 6.504 1 97 74 LYS A O 1
ATOM 559 N N . ILE A 1 75 ? -6.586 -5.551 8.055 1 98.19 75 ILE A N 1
ATOM 560 C CA . ILE A 1 75 ? -6.336 -6.766 7.293 1 98.19 75 ILE A CA 1
ATOM 561 C C . ILE A 1 75 ? -7.613 -7.602 7.223 1 98.19 75 ILE A C 1
ATOM 563 O O . ILE A 1 75 ? -7.977 -8.109 6.156 1 98.19 75 ILE A O 1
ATOM 567 N N . THR A 1 76 ? -8.312 -7.781 8.312 1 97.38 76 THR A N 1
ATOM 568 C CA . THR A 1 76 ? -9.469 -8.672 8.344 1 97.38 76 THR A CA 1
ATOM 569 C C . THR A 1 76 ? -10.648 -8.055 7.594 1 97.38 76 THR A C 1
ATOM 571 O O . THR A 1 76 ? -11.336 -8.742 6.84 1 97.38 76 THR A O 1
ATOM 574 N N . VAL A 1 77 ? -10.805 -6.727 7.742 1 93.88 77 VAL A N 1
ATOM 575 C CA . VAL A 1 77 ? -11.945 -6.066 7.113 1 93.88 77 VAL A CA 1
ATOM 576 C C . VAL A 1 77 ? -11.57 -5.613 5.707 1 93.88 77 VAL A C 1
ATOM 578 O O . VAL A 1 77 ? -12.32 -5.848 4.754 1 93.88 77 VAL A O 1
ATOM 581 N N . GLY A 1 78 ? -10.469 -5.109 5.586 1 96 78 GLY A N 1
ATOM 582 C CA . GLY A 1 78 ? -10.102 -4.426 4.352 1 96 78 GLY A CA 1
ATOM 583 C C . GLY A 1 78 ? -9.461 -5.344 3.328 1 96 78 GLY A C 1
ATOM 584 O O . GLY A 1 78 ? -9.453 -5.035 2.135 1 96 78 GLY A O 1
ATOM 585 N N . VAL A 1 79 ? -8.969 -6.473 3.73 1 98.06 79 VAL A N 1
ATOM 586 C CA . VAL A 1 79 ? -8.188 -7.293 2.807 1 98.06 79 VAL A CA 1
ATOM 587 C C . VAL A 1 79 ? -8.781 -8.703 2.742 1 98.06 79 VAL A C 1
ATOM 589 O O . VAL A 1 79 ? -9.227 -9.148 1.682 1 98.06 79 VAL A O 1
ATOM 592 N N . ILE A 1 80 ? -8.93 -9.336 3.846 1 98.31 80 ILE A N 1
ATOM 593 C CA . ILE A 1 80 ? -9.312 -10.742 3.873 1 98.31 80 ILE A CA 1
ATOM 594 C C . ILE A 1 80 ? -10.75 -10.891 3.371 1 98.31 80 ILE A C 1
ATOM 596 O O . ILE A 1 80 ? -11.047 -11.805 2.594 1 98.31 80 ILE A O 1
ATOM 600 N N . GLY A 1 81 ? -11.633 -10.023 3.795 1 96.44 81 GLY A N 1
ATOM 601 C CA . GLY A 1 81 ? -13.016 -10.102 3.361 1 96.44 81 GLY A CA 1
ATOM 602 C C . GLY A 1 81 ? -13.164 -10.172 1.854 1 96.44 81 GLY A C 1
ATOM 603 O O . GLY A 1 81 ? -13.609 -11.188 1.315 1 96.44 81 GLY A O 1
ATOM 604 N N . PRO A 1 82 ? -12.734 -9.125 1.2 1 96.56 82 PRO A N 1
ATOM 605 C CA . PRO A 1 82 ? -12.844 -9.141 -0.26 1 96.56 82 PRO A CA 1
ATOM 606 C C . PRO A 1 82 ? -12.023 -10.266 -0.898 1 96.56 82 PRO A C 1
ATOM 608 O O . PRO A 1 82 ? -12.422 -10.812 -1.927 1 96.56 82 PRO A O 1
ATOM 611 N N . THR A 1 83 ? -10.914 -10.609 -0.34 1 98.56 83 THR A N 1
ATOM 612 C CA . THR A 1 83 ? -10.047 -11.664 -0.855 1 98.56 83 THR A CA 1
ATOM 613 C C . THR A 1 83 ? -10.789 -12.984 -0.943 1 98.56 83 THR A C 1
ATOM 615 O O . THR A 1 83 ? -10.773 -13.648 -1.981 1 98.56 83 THR A O 1
ATOM 618 N N . VAL A 1 84 ? -11.422 -13.336 0.121 1 98.56 84 VAL A N 1
ATOM 619 C CA . VAL A 1 84 ? -12.133 -14.609 0.189 1 98.56 84 VAL A CA 1
ATOM 620 C C . VAL A 1 84 ? -13.281 -14.617 -0.821 1 98.56 84 VAL A C 1
ATOM 622 O O . VAL A 1 84 ? -13.414 -15.555 -1.613 1 98.56 84 VAL A O 1
ATOM 625 N N . THR A 1 85 ? -14.039 -13.562 -0.859 1 97.25 85 THR A N 1
ATOM 626 C CA . THR A 1 85 ? -15.188 -13.461 -1.749 1 97.25 85 THR A CA 1
ATOM 627 C C . THR A 1 85 ? -14.758 -13.562 -3.209 1 97.25 85 THR A C 1
ATOM 629 O O . THR A 1 85 ? -15.305 -14.367 -3.969 1 97.25 85 THR A O 1
ATOM 632 N N . LEU A 1 86 ? -13.758 -12.883 -3.57 1 97.94 86 LEU A N 1
ATOM 633 C CA . LEU A 1 86 ? -13.375 -12.766 -4.973 1 97.94 86 LEU A CA 1
ATOM 634 C C . LEU A 1 86 ? -12.562 -13.984 -5.414 1 97.94 86 LEU A C 1
ATOM 636 O O . LEU A 1 86 ? -12.625 -14.383 -6.582 1 97.94 86 LEU A O 1
ATOM 640 N N . SER A 1 87 ? -11.797 -14.57 -4.508 1 98.38 87 SER A N 1
ATOM 641 C CA . SER A 1 87 ? -11.055 -15.773 -4.871 1 98.38 87 SER A CA 1
ATOM 642 C C . SER A 1 87 ? -12 -16.953 -5.113 1 98.38 87 SER A C 1
ATOM 644 O O . SER A 1 87 ? -11.781 -17.734 -6.035 1 98.38 87 SER A O 1
ATOM 646 N N . LEU A 1 88 ? -12.992 -17.062 -4.297 1 97.38 88 LEU A N 1
ATOM 647 C CA . LEU A 1 88 ? -13.977 -18.125 -4.492 1 97.38 88 LEU A CA 1
ATOM 648 C C . LEU A 1 88 ? -14.805 -17.875 -5.75 1 97.38 88 LEU A C 1
ATOM 650 O O . LEU A 1 88 ? -15.133 -18.812 -6.477 1 97.38 88 LEU A O 1
ATOM 654 N N . ALA A 1 89 ? -15.109 -16.625 -6.004 1 95 89 ALA A N 1
ATOM 655 C CA . ALA A 1 89 ? -15.828 -16.281 -7.234 1 95 89 ALA A CA 1
ATOM 656 C C . ALA A 1 89 ? -15 -16.656 -8.461 1 95 89 ALA A C 1
ATOM 658 O O . ALA A 1 89 ? -15.531 -17.188 -9.445 1 95 89 ALA A O 1
ATOM 659 N N . ALA A 1 90 ? -13.734 -16.422 -8.438 1 95.38 90 ALA A N 1
ATOM 660 C CA . ALA A 1 90 ? -12.852 -16.703 -9.57 1 95.38 90 ALA A CA 1
ATOM 661 C C . ALA A 1 90 ? -12.836 -18.188 -9.891 1 95.38 90 ALA A C 1
ATOM 663 O O . ALA A 1 90 ? -12.805 -18.578 -11.055 1 95.38 90 ALA A O 1
ATOM 664 N N . ARG A 1 91 ? -12.883 -18.984 -8.906 1 92.62 91 ARG A N 1
ATOM 665 C CA . ARG A 1 91 ? -12.812 -20.438 -9.109 1 92.62 91 ARG A CA 1
ATOM 666 C C . ARG A 1 91 ? -14.078 -20.953 -9.766 1 92.62 91 ARG A C 1
ATOM 668 O O . ARG A 1 91 ? -14.078 -22.031 -10.375 1 92.62 91 ARG A O 1
ATOM 675 N N . GLN A 1 92 ? -15.094 -20.172 -9.633 1 90.44 92 GLN A N 1
ATOM 676 C CA . GLN A 1 92 ? -16.375 -20.625 -10.148 1 90.44 92 GLN A CA 1
ATOM 677 C C . GLN A 1 92 ? -16.656 -20.078 -11.539 1 90.44 92 GLN A C 1
ATOM 679 O O . GLN A 1 92 ? -17.688 -20.375 -12.148 1 90.44 92 GLN A O 1
ATOM 684 N N . THR A 1 93 ? -15.75 -19.328 -12.031 1 89.06 93 THR A N 1
ATOM 685 C CA . THR A 1 93 ? -15.984 -18.609 -13.273 1 89.06 93 THR A CA 1
ATOM 686 C C . THR A 1 93 ? -15.57 -19.453 -14.477 1 89.06 93 THR A C 1
ATOM 688 O O . THR A 1 93 ? -16.203 -19.406 -15.531 1 89.06 93 THR A O 1
ATOM 691 N N . HIS A 1 94 ? -14.469 -20.172 -14.359 1 89.88 94 HIS A N 1
ATOM 692 C CA . HIS A 1 94 ? -13.945 -20.969 -15.461 1 89.88 94 HIS A CA 1
ATOM 693 C C . HIS A 1 94 ? -13.695 -22.406 -15.023 1 89.88 94 HIS A C 1
ATOM 695 O O . HIS A 1 94 ? -13.312 -22.656 -13.875 1 89.88 94 HIS A O 1
ATOM 701 N N . ASP A 1 95 ? -13.734 -23.297 -15.977 1 90.75 95 ASP A N 1
ATOM 702 C CA . ASP A 1 95 ? -13.531 -24.703 -15.688 1 90.75 95 ASP A CA 1
ATOM 703 C C . ASP A 1 95 ? -12.094 -24.969 -15.242 1 90.75 95 ASP A C 1
ATOM 705 O O . ASP A 1 95 ? -11.859 -25.766 -14.336 1 90.75 95 ASP A O 1
ATOM 709 N N . TRP A 1 96 ? -11.203 -24.328 -15.945 1 92.94 96 TRP A N 1
ATOM 710 C CA . TRP A 1 96 ? -9.805 -24.562 -15.609 1 92.94 96 TRP A CA 1
ATOM 711 C C . TRP A 1 96 ? -9.484 -24.031 -14.219 1 92.94 96 TRP A C 1
ATOM 713 O O . TRP A 1 96 ? -8.594 -24.547 -13.539 1 92.94 96 TRP A O 1
ATOM 723 N N . ALA A 1 97 ? -10.133 -23 -13.727 1 94.38 97 ALA A N 1
ATOM 724 C CA . ALA A 1 97 ? -9.953 -22.516 -12.359 1 94.38 97 ALA A CA 1
ATOM 725 C C . ALA A 1 97 ? -10.555 -23.484 -11.344 1 94.38 97 ALA A C 1
ATOM 727 O O . ALA A 1 97 ? -9.969 -23.719 -10.289 1 94.38 97 ALA A O 1
ATOM 728 N N . ALA A 1 98 ? -11.672 -24.047 -11.68 1 93.19 98 ALA A N 1
ATOM 729 C CA . ALA A 1 98 ? -12.359 -25 -10.805 1 93.19 98 ALA A CA 1
ATOM 730 C C . ALA A 1 98 ? -11.539 -26.281 -10.633 1 93.19 98 ALA A C 1
ATOM 732 O O . ALA A 1 98 ? -11.664 -26.969 -9.625 1 93.19 98 ALA A O 1
ATOM 733 N N . ALA A 1 99 ? -10.75 -26.547 -11.57 1 92.06 99 ALA A N 1
ATOM 734 C CA . ALA A 1 99 ? -9.992 -27.797 -11.594 1 92.06 99 ALA A CA 1
ATOM 735 C C . ALA A 1 99 ? -8.758 -27.719 -10.711 1 92.06 99 ALA A C 1
ATOM 737 O O . ALA A 1 99 ? -8.102 -28.719 -10.453 1 92.06 99 ALA A O 1
ATOM 738 N N . VAL A 1 100 ? -8.414 -26.531 -10.203 1 94.62 100 VAL A N 1
ATOM 739 C CA . VAL A 1 100 ? -7.262 -26.359 -9.328 1 94.62 100 VAL A CA 1
ATOM 740 C C . VAL A 1 100 ? -7.5 -27.078 -8.008 1 94.62 100 VAL A C 1
ATOM 742 O O . VAL A 1 100 ? -8.523 -26.875 -7.352 1 94.62 100 VAL A O 1
ATOM 745 N N . PRO A 1 101 ? -6.551 -27.969 -7.586 1 94.5 101 PRO A N 1
ATOM 746 C CA . PRO A 1 101 ? -6.699 -28.641 -6.293 1 94.5 101 PRO A CA 1
ATOM 747 C C . PRO A 1 101 ? -6.789 -27.656 -5.125 1 94.5 101 PRO A C 1
ATOM 749 O O . PRO A 1 101 ? -6.16 -26.594 -5.152 1 94.5 101 PRO A O 1
ATOM 752 N N . GLN A 1 102 ? -7.469 -28.062 -4.094 1 95.31 102 GLN A N 1
ATOM 753 C CA . GLN A 1 102 ? -7.77 -27.172 -2.975 1 95.31 102 GLN A CA 1
ATOM 754 C C . GLN A 1 102 ? -6.496 -26.719 -2.279 1 95.31 102 GLN A C 1
ATOM 756 O O . GLN A 1 102 ? -6.379 -25.547 -1.897 1 95.31 102 GLN A O 1
ATOM 761 N N . ASP A 1 103 ? -5.566 -27.594 -2.027 1 93.88 103 ASP A N 1
ATOM 762 C CA . ASP A 1 103 ? -4.34 -27.234 -1.327 1 93.88 103 ASP A CA 1
ATOM 763 C C . ASP A 1 103 ? -3.518 -26.234 -2.137 1 93.88 103 ASP A C 1
ATOM 765 O O . ASP A 1 103 ? -2.908 -25.312 -1.573 1 93.88 103 ASP A O 1
ATOM 769 N N . ILE A 1 104 ? -3.539 -26.375 -3.48 1 96.19 104 ILE A N 1
ATOM 770 C CA . ILE A 1 104 ? -2.844 -25.453 -4.363 1 96.19 104 ILE A CA 1
ATOM 771 C C . ILE A 1 104 ? -3.559 -24.094 -4.359 1 96.19 104 ILE A C 1
ATOM 773 O O . ILE A 1 104 ? -2.92 -23.047 -4.234 1 96.19 104 ILE A O 1
ATOM 777 N N . TRP A 1 105 ? -4.848 -24.141 -4.473 1 97.75 105 TRP A N 1
ATOM 778 C CA . TRP A 1 105 ? -5.656 -22.922 -4.445 1 97.75 105 TRP A CA 1
ATOM 779 C C . TRP A 1 105 ? -5.438 -22.156 -3.146 1 97.75 105 TRP A C 1
ATOM 781 O O . TRP A 1 105 ? -5.273 -20.922 -3.162 1 97.75 105 TRP A O 1
ATOM 791 N N . GLN A 1 106 ? -5.367 -22.828 -2.039 1 97.44 106 GLN A N 1
ATOM 792 C CA . GLN A 1 106 ? -5.262 -22.219 -0.718 1 97.44 106 GLN A CA 1
ATOM 793 C C . GLN A 1 106 ? -3.938 -21.469 -0.558 1 97.44 106 GLN A C 1
ATOM 795 O O . GLN A 1 106 ? -3.883 -20.422 0.078 1 97.44 106 GLN A O 1
ATOM 800 N N . ASP A 1 107 ? -2.988 -21.969 -1.148 1 97.56 107 ASP A N 1
ATOM 801 C CA . ASP A 1 107 ? -1.662 -21.406 -0.893 1 97.56 107 ASP A CA 1
ATOM 802 C C . ASP A 1 107 ? -1.255 -20.438 -1.991 1 97.56 107 ASP A C 1
ATOM 804 O O . ASP A 1 107 ? -0.404 -19.562 -1.774 1 97.56 107 ASP A O 1
ATOM 808 N N . TRP A 1 108 ? -1.938 -20.594 -3.188 1 98.31 108 TRP A N 1
ATOM 809 C CA . TRP A 1 108 ? -1.299 -19.859 -4.27 1 98.31 108 TRP A CA 1
ATOM 810 C C . TRP A 1 108 ? -2.34 -19.219 -5.18 1 98.31 108 TRP A C 1
ATOM 812 O O . TRP A 1 108 ? -2.004 -18.688 -6.242 1 98.31 108 TRP A O 1
ATOM 822 N N . VAL A 1 109 ? -3.564 -19.219 -4.793 1 98.81 109 VAL A N 1
ATOM 823 C CA . VAL A 1 109 ? -4.594 -18.359 -5.379 1 98.81 109 VAL A CA 1
ATOM 824 C C . VAL A 1 109 ? -5.18 -17.438 -4.309 1 98.81 109 VAL A C 1
ATOM 826 O O . VAL A 1 109 ? -5.246 -16.219 -4.492 1 98.81 109 VAL A O 1
ATOM 829 N N . LEU A 1 110 ? -5.504 -17.953 -3.184 1 98.88 110 LEU A N 1
ATOM 830 C CA . LEU A 1 110 ? -6.273 -17.328 -2.113 1 98.88 110 LEU A CA 1
ATOM 831 C C . LEU A 1 110 ? -5.484 -16.203 -1.47 1 98.88 110 LEU A C 1
ATOM 833 O O . LEU A 1 110 ? -6.031 -15.117 -1.226 1 98.88 110 LEU A O 1
ATOM 837 N N . PRO A 1 111 ? -4.23 -16.328 -1.292 1 98.75 111 PRO A N 1
ATOM 838 C CA . PRO A 1 111 ? -3.529 -15.328 -0.489 1 98.75 111 PRO A CA 1
ATOM 839 C C . PRO A 1 111 ? -3.562 -13.945 -1.121 1 98.75 111 PRO A C 1
ATOM 841 O O . PRO A 1 111 ? -3.652 -13.82 -2.346 1 98.75 111 PRO A O 1
ATOM 844 N N . TYR A 1 112 ? -3.43 -12.945 -0.249 1 98.75 112 TYR A N 1
ATOM 845 C CA . TYR A 1 112 ? -3.531 -11.547 -0.651 1 98.75 112 TYR A CA 1
ATOM 846 C C . TYR A 1 112 ? -2.148 -10.93 -0.825 1 98.75 112 TYR A C 1
ATOM 848 O O . TYR A 1 112 ? -2.029 -9.734 -1.117 1 98.75 112 TYR A O 1
ATOM 856 N N . ALA A 1 113 ? -1.131 -11.727 -0.708 1 98.38 113 ALA A N 1
ATOM 857 C CA . ALA A 1 113 ? 0.226 -11.195 -0.812 1 98.38 113 ALA A CA 1
ATOM 858 C C . ALA A 1 113 ? 1.222 -12.297 -1.154 1 98.38 113 ALA A C 1
ATOM 860 O O . ALA A 1 113 ? 0.935 -13.484 -0.966 1 98.38 113 ALA A O 1
ATOM 861 N N . SER A 1 114 ? 2.344 -11.883 -1.68 1 98.62 114 SER A N 1
ATOM 862 C CA . SER A 1 114 ? 3.443 -12.805 -1.948 1 98.62 114 SER A CA 1
ATOM 863 C C . SER A 1 114 ? 4.473 -12.781 -0.826 1 98.62 114 SER A C 1
ATOM 865 O O . SER A 1 114 ? 4.938 -13.828 -0.376 1 98.62 114 SER A O 1
ATOM 867 N N . VAL A 1 115 ? 4.871 -11.594 -0.415 1 98.44 115 VAL A N 1
ATOM 868 C CA . VAL A 1 115 ? 5.859 -11.43 0.646 1 98.44 115 VAL A CA 1
ATOM 869 C C . VAL A 1 115 ? 5.453 -10.273 1.552 1 98.44 115 VAL A C 1
ATOM 871 O O . VAL A 1 115 ? 4.375 -10.289 2.146 1 98.44 115 VAL A O 1
ATOM 874 N N . ASP A 1 116 ? 6.27 -9.195 1.626 1 98.31 116 ASP A N 1
ATOM 875 C CA . ASP A 1 116 ? 5.945 -8.125 2.561 1 98.31 116 ASP A CA 1
ATOM 876 C C . ASP A 1 116 ? 5.492 -6.871 1.82 1 98.31 116 ASP A C 1
ATOM 878 O O . ASP A 1 116 ? 5.438 -5.785 2.402 1 98.31 116 ASP A O 1
ATOM 882 N N . GLU A 1 117 ? 5.168 -7.047 0.479 1 98.56 117 GLU A N 1
ATOM 883 C CA . GLU A 1 117 ? 4.664 -5.883 -0.244 1 98.56 117 GLU A CA 1
ATOM 884 C C . GLU A 1 117 ? 3.436 -5.293 0.445 1 98.56 117 GLU A C 1
ATOM 886 O O . GLU A 1 117 ? 2.686 -6.012 1.107 1 98.56 117 GLU A O 1
ATOM 891 N N . SER A 1 118 ? 3.229 -4.043 0.275 1 98.31 118 SER A N 1
ATOM 892 C CA . SER A 1 118 ? 2.143 -3.344 0.952 1 98.31 118 SER A CA 1
ATOM 893 C C . SER A 1 118 ? 0.788 -3.949 0.6 1 98.31 118 SER A C 1
ATOM 895 O O . SER A 1 118 ? 0.542 -4.305 -0.555 1 98.31 118 SER A O 1
ATOM 897 N N . ARG A 1 119 ? -0.082 -3.998 1.614 1 98.5 119 ARG A N 1
ATOM 898 C CA . ARG A 1 119 ? -1.376 -4.66 1.486 1 98.5 119 ARG A CA 1
ATOM 899 C C . ARG A 1 119 ? -2.416 -3.721 0.886 1 98.5 119 ARG A C 1
ATOM 901 O O . ARG A 1 119 ? -2.453 -2.533 1.218 1 98.5 119 ARG A O 1
ATOM 908 N N . SER A 1 120 ? -3.174 -4.219 -0.021 1 98.06 120 SER A N 1
ATOM 909 C CA . SER A 1 120 ? -4.297 -3.506 -0.623 1 98.06 120 SER A CA 1
ATOM 910 C C . SER A 1 120 ? -5.355 -4.477 -1.14 1 98.06 120 SER A C 1
ATOM 912 O O . SER A 1 120 ? -5.117 -5.684 -1.209 1 98.06 120 SER A O 1
ATOM 914 N N . ASP A 1 121 ? -6.492 -3.924 -1.397 1 97.12 121 ASP A N 1
ATOM 915 C CA . ASP A 1 121 ? -7.52 -4.715 -2.064 1 97.12 121 ASP A CA 1
ATOM 916 C C . ASP A 1 121 ? -7.297 -4.746 -3.574 1 97.12 121 ASP A C 1
ATOM 918 O O . ASP A 1 121 ? -8.203 -4.422 -4.348 1 97.12 121 ASP A O 1
ATOM 922 N N . TRP A 1 122 ? -6.133 -5.176 -3.947 1 98.38 122 TRP A N 1
ATOM 923 C CA . TRP A 1 122 ? -5.773 -5.211 -5.363 1 98.38 122 TRP A CA 1
ATOM 924 C C . TRP A 1 122 ? -6.699 -6.141 -6.137 1 98.38 122 TRP A C 1
ATOM 926 O O . TRP A 1 122 ? -6.906 -5.965 -7.34 1 98.38 122 TRP A O 1
ATOM 936 N N . ARG A 1 123 ? -7.203 -7.141 -5.504 1 98.31 123 ARG A N 1
ATOM 937 C CA . ARG A 1 123 ? -7.961 -8.188 -6.188 1 98.31 123 ARG A CA 1
ATOM 938 C C . ARG A 1 123 ? -9.211 -7.609 -6.848 1 98.31 123 ARG A C 1
ATOM 940 O O . ARG A 1 123 ? -9.57 -8.008 -7.957 1 98.31 123 ARG A O 1
ATOM 947 N N . GLU A 1 124 ? -9.875 -6.73 -6.133 1 97.19 124 GLU A N 1
ATOM 948 C CA . GLU A 1 124 ? -11.078 -6.121 -6.699 1 97.19 124 GLU A CA 1
ATOM 949 C C . GLU A 1 124 ? -10.766 -5.395 -8 1 97.19 124 GLU A C 1
ATOM 951 O O . GLU A 1 124 ? -11.461 -5.578 -9.008 1 97.19 124 GLU A O 1
ATOM 956 N N . PHE A 1 125 ? -9.773 -4.633 -7.973 1 98.19 125 PHE A N 1
ATOM 957 C CA . PHE A 1 125 ? -9.391 -3.852 -9.141 1 98.19 125 PHE A CA 1
ATOM 958 C C . PHE A 1 125 ? -8.93 -4.762 -10.273 1 98.19 125 PHE A C 1
ATOM 960 O O . PHE A 1 125 ? -9.375 -4.613 -11.414 1 98.19 125 PHE A O 1
ATOM 967 N N . LEU A 1 126 ? -8.062 -5.703 -10.008 1 98.75 126 LEU A N 1
ATOM 968 C CA . LEU A 1 126 ? -7.457 -6.559 -11.023 1 98.75 126 LEU A CA 1
ATOM 969 C C . LEU A 1 126 ? -8.492 -7.504 -11.625 1 98.75 126 LEU A C 1
ATOM 971 O O . LEU A 1 126 ? -8.547 -7.676 -12.844 1 98.75 126 LEU A O 1
ATOM 975 N N . ALA A 1 127 ? -9.312 -8.117 -10.789 1 98.06 127 ALA A N 1
ATOM 976 C CA . ALA A 1 127 ? -10.32 -9.047 -11.289 1 98.06 127 ALA A CA 1
ATOM 977 C C . ALA A 1 127 ? -11.266 -8.359 -12.266 1 98.06 127 ALA A C 1
ATOM 979 O O . ALA A 1 127 ? -11.562 -8.898 -13.336 1 98.06 127 ALA A O 1
ATOM 980 N N . LYS A 1 128 ? -11.695 -7.16 -11.883 1 97 128 LYS A N 1
ATOM 981 C CA . LYS A 1 128 ? -12.625 -6.406 -12.719 1 97 128 LYS A CA 1
ATOM 982 C C . LYS A 1 128 ? -12.031 -6.141 -14.094 1 97 128 LYS A C 1
ATOM 984 O O . LYS A 1 128 ? -12.727 -6.25 -15.109 1 97 128 LYS A O 1
ATOM 989 N N . GLN A 1 129 ? -10.797 -5.867 -14.156 1 97.56 129 GLN A N 1
ATOM 990 C CA . GLN A 1 129 ? -10.156 -5.445 -15.398 1 97.56 129 GLN A CA 1
ATOM 991 C C . GLN A 1 129 ? -9.688 -6.652 -16.203 1 97.56 129 GLN A C 1
ATOM 993 O O . GLN A 1 129 ? -9.633 -6.594 -17.438 1 97.56 129 GLN A O 1
ATOM 998 N N . LEU A 1 130 ? -9.398 -7.754 -15.547 1 98.44 130 LEU A N 1
ATOM 999 C CA . LEU A 1 130 ? -8.617 -8.781 -16.234 1 98.44 130 LEU A CA 1
ATOM 1000 C C . LEU A 1 130 ? -9.492 -9.992 -16.562 1 98.44 130 LEU A C 1
ATOM 1002 O O . LEU A 1 130 ? -9.148 -10.781 -17.453 1 98.44 130 LEU A O 1
ATOM 1006 N N . LYS A 1 131 ? -10.586 -10.125 -15.898 1 97.25 131 LYS A N 1
ATOM 1007 C CA . LYS A 1 131 ? -11.469 -11.266 -16.125 1 97.25 131 LYS A CA 1
ATOM 1008 C C . LYS A 1 131 ? -11.875 -11.359 -17.594 1 97.25 131 LYS A C 1
ATOM 1010 O O . LYS A 1 131 ? -11.781 -12.43 -18.203 1 97.25 131 LYS A O 1
ATOM 1015 N N . PRO A 1 132 ? -12.234 -10.25 -18.281 1 97.56 132 PRO A N 1
ATOM 1016 C CA . PRO A 1 132 ? -12.656 -10.328 -19.672 1 97.56 132 PRO A CA 1
ATOM 1017 C C . PRO A 1 132 ? -11.555 -10.836 -20.594 1 97.56 132 PRO A C 1
ATOM 1019 O O . PRO A 1 132 ? -11.836 -11.453 -21.625 1 97.56 132 PRO A O 1
ATOM 1022 N N . LEU A 1 133 ? -10.344 -10.68 -20.25 1 97.88 133 LEU A N 1
ATOM 1023 C CA . LEU A 1 133 ? -9.211 -11.047 -21.094 1 97.88 133 LEU A CA 1
ATOM 1024 C C . LEU A 1 133 ? -9.102 -12.562 -21.219 1 97.88 133 LEU A C 1
ATOM 1026 O O . LEU A 1 133 ? -8.555 -13.078 -22.188 1 97.88 133 LEU A O 1
ATOM 1030 N N . VAL A 1 134 ? -9.641 -13.258 -20.188 1 97.81 134 VAL A N 1
ATOM 1031 C CA . VAL A 1 134 ? -9.359 -14.695 -20.172 1 97.81 134 VAL A CA 1
ATOM 1032 C C . VAL A 1 134 ? -10.656 -15.477 -20.359 1 97.81 134 VAL A C 1
ATOM 1034 O O . VAL A 1 134 ? -10.695 -16.688 -20.156 1 97.81 134 VAL A O 1
ATOM 1037 N N . ASP A 1 135 ? -11.695 -14.906 -20.734 1 95.56 135 ASP A N 1
ATOM 1038 C CA . ASP A 1 135 ? -13.008 -15.531 -20.891 1 95.56 135 ASP A CA 1
ATOM 1039 C C . ASP A 1 135 ? -12.961 -16.688 -21.891 1 95.56 135 ASP A C 1
ATOM 1041 O O . ASP A 1 135 ? -13.688 -17.672 -21.734 1 95.56 135 ASP A O 1
ATOM 1045 N N . ASN A 1 136 ? -12.094 -16.562 -22.844 1 95.12 136 ASN A N 1
ATOM 1046 C CA . ASN A 1 136 ? -12.078 -17.562 -23.906 1 95.12 136 ASN A CA 1
ATOM 1047 C C . ASN A 1 136 ? -10.898 -18.516 -23.75 1 95.12 136 ASN A C 1
ATOM 1049 O O . ASN A 1 136 ? -10.664 -19.359 -24.625 1 95.12 136 ASN A O 1
ATOM 1053 N N . ALA A 1 137 ? -10.141 -18.312 -22.734 1 96.62 137 ALA A N 1
ATOM 1054 C CA . ALA A 1 137 ? -9.039 -19.25 -22.5 1 96.62 137 ALA A CA 1
ATOM 1055 C C . ALA A 1 137 ? -9.555 -20.641 -22.188 1 96.62 137 ALA A C 1
ATOM 1057 O O . ALA A 1 137 ? -10.555 -20.812 -21.484 1 96.62 137 ALA A O 1
ATOM 1058 N N . THR A 1 138 ? -8.852 -21.672 -22.656 1 94.62 138 THR A N 1
ATOM 1059 C CA . THR A 1 138 ? -9.352 -23.031 -22.531 1 94.62 138 THR A CA 1
ATOM 1060 C C . THR A 1 138 ? -8.617 -23.781 -21.438 1 94.62 138 THR A C 1
ATOM 1062 O O . THR A 1 138 ? -9.047 -24.859 -21.016 1 94.62 138 THR A O 1
ATOM 1065 N N . ASN A 1 139 ? -7.496 -23.266 -21.047 1 94.12 139 ASN A N 1
ATOM 1066 C CA . ASN A 1 139 ? -6.742 -23.875 -19.953 1 94.12 139 ASN A CA 1
ATOM 1067 C C . ASN A 1 139 ? -5.914 -22.828 -19.203 1 94.12 139 ASN A C 1
ATOM 1069 O O . ASN A 1 139 ? -5.852 -21.672 -19.609 1 94.12 139 ASN A O 1
ATOM 1073 N N . LEU A 1 140 ? -5.281 -23.266 -18.125 1 95.62 140 LEU A N 1
ATOM 1074 C CA . LEU A 1 140 ? -4.523 -22.391 -17.25 1 95.62 140 LEU A CA 1
ATOM 1075 C C . LEU A 1 140 ? -3.357 -21.75 -17.984 1 95.62 140 LEU A C 1
ATOM 1077 O O . LEU A 1 140 ? -3.109 -20.547 -17.844 1 95.62 140 LEU A O 1
ATOM 1081 N N . SER A 1 141 ? -2.668 -22.5 -18.781 1 95.62 141 SER A N 1
ATOM 1082 C CA . SER A 1 141 ? -1.495 -22.016 -19.5 1 95.62 141 SER A CA 1
ATOM 1083 C C . SER A 1 141 ? -1.869 -20.906 -20.469 1 95.62 141 SER A C 1
ATOM 1085 O O . SER A 1 141 ? -1.212 -19.859 -20.516 1 95.62 141 SER A O 1
ATOM 1087 N N . GLN A 1 142 ? -2.875 -21.172 -21.188 1 96.38 142 GLN A N 1
ATOM 1088 C CA . GLN A 1 142 ? -3.318 -20.188 -22.172 1 96.38 142 GLN A CA 1
ATOM 1089 C C . GLN A 1 142 ? -3.756 -18.891 -21.484 1 96.38 142 GLN A C 1
ATOM 1091 O O . GLN A 1 142 ? -3.412 -17.797 -21.938 1 96.38 142 GLN A O 1
ATOM 1096 N N . ALA A 1 143 ? -4.508 -19.031 -20.453 1 97.25 143 ALA A N 1
ATOM 1097 C CA . ALA A 1 143 ? -4.961 -17.859 -19.703 1 97.25 143 ALA A CA 1
ATOM 1098 C C . ALA A 1 143 ? -3.779 -17.062 -19.172 1 97.25 143 ALA A C 1
ATOM 1100 O O . ALA A 1 143 ? -3.77 -15.828 -19.266 1 97.25 143 ALA A O 1
ATOM 1101 N N . ALA A 1 144 ? -2.824 -17.75 -18.656 1 97.62 144 ALA A N 1
ATOM 1102 C CA . ALA A 1 144 ? -1.646 -17.094 -18.094 1 97.62 144 ALA A CA 1
ATOM 1103 C C . ALA A 1 144 ? -0.894 -16.312 -19.172 1 97.62 144 ALA A C 1
ATOM 1105 O O . ALA A 1 144 ? -0.464 -15.172 -18.922 1 97.62 144 ALA A O 1
ATOM 1106 N N . LEU A 1 145 ? -0.764 -16.875 -20.297 1 97 145 LEU A N 1
ATOM 1107 C CA . LEU A 1 145 ? -0.029 -16.234 -21.391 1 97 145 LEU A CA 1
ATOM 1108 C C . LEU A 1 145 ? -0.796 -15.023 -21.922 1 97 145 LEU A C 1
ATOM 1110 O O . LEU A 1 145 ? -0.197 -14 -22.234 1 97 145 LEU A O 1
ATOM 1114 N N . ILE A 1 146 ? -2.109 -15.148 -22.031 1 97.31 146 ILE A N 1
ATOM 1115 C CA . ILE A 1 146 ? -2.945 -14.031 -22.438 1 97.31 146 ILE A CA 1
ATOM 1116 C C . ILE A 1 146 ? -2.77 -12.867 -21.469 1 97.31 146 ILE A C 1
ATOM 1118 O O . ILE A 1 146 ? -2.602 -11.719 -21.891 1 97.31 146 ILE A O 1
ATOM 1122 N N . LEU A 1 147 ? -2.76 -13.172 -20.219 1 97.88 147 LEU A N 1
ATOM 1123 C CA . LEU A 1 147 ? -2.594 -12.125 -19.203 1 97.88 147 LEU A CA 1
ATOM 1124 C C . LEU A 1 147 ? -1.217 -11.477 -19.328 1 97.88 147 LEU A C 1
ATOM 1126 O O . LEU A 1 147 ? -1.101 -10.25 -19.312 1 97.88 147 LEU A O 1
ATOM 1130 N N . ASN A 1 148 ? -0.18 -12.289 -19.422 1 97.81 148 ASN A N 1
ATOM 1131 C CA . ASN A 1 148 ? 1.169 -11.742 -19.469 1 97.81 148 ASN A CA 1
ATOM 1132 C C . ASN A 1 148 ? 1.346 -10.805 -20.656 1 97.81 148 ASN A C 1
ATOM 1134 O O . ASN A 1 148 ? 2.105 -9.836 -20.594 1 97.81 148 ASN A O 1
ATOM 1138 N N . GLU A 1 149 ? 0.634 -11.07 -21.688 1 96.31 149 GLU A N 1
ATOM 1139 C CA . GLU A 1 149 ? 0.751 -10.281 -22.906 1 96.31 149 GLU A CA 1
ATOM 1140 C C . GLU A 1 149 ? 0.016 -8.945 -22.766 1 96.31 149 GLU A C 1
ATOM 1142 O O . GLU A 1 149 ? 0.424 -7.941 -23.344 1 96.31 149 GLU A O 1
ATOM 1147 N N . ASN A 1 150 ? -1.018 -8.914 -21.953 1 96.88 150 ASN A N 1
ATOM 1148 C CA . ASN A 1 150 ? -1.962 -7.816 -22.141 1 96.88 150 ASN A CA 1
ATOM 1149 C C . ASN A 1 150 ? -2.08 -6.969 -20.875 1 96.88 150 ASN A C 1
ATOM 1151 O O . ASN A 1 150 ? -2.459 -5.801 -20.938 1 96.88 150 ASN A O 1
ATOM 1155 N N . LEU A 1 151 ? -1.8 -7.457 -19.703 1 97.69 151 LEU A N 1
ATOM 1156 C CA . LEU A 1 151 ? -2.203 -6.816 -18.469 1 97.69 151 LEU A CA 1
ATOM 1157 C C . LEU A 1 151 ? -1.479 -5.488 -18.281 1 97.69 151 LEU A C 1
ATOM 1159 O O . LEU A 1 151 ? -2.031 -4.555 -17.688 1 97.69 151 LEU A O 1
ATOM 1163 N N . TRP A 1 152 ? -0.347 -5.383 -18.859 1 97.5 152 TRP A N 1
ATOM 1164 C CA . TRP A 1 152 ? 0.521 -4.23 -18.641 1 97.5 152 TRP A CA 1
ATOM 1165 C C . TRP A 1 152 ? -0.048 -2.984 -19.297 1 97.5 152 TRP A C 1
ATOM 1167 O O . TRP A 1 152 ? 0.193 -1.863 -18.844 1 97.5 152 TRP A O 1
ATOM 1177 N N . THR A 1 153 ? -0.797 -3.148 -20.328 1 96.88 153 THR A N 1
ATOM 1178 C CA . THR A 1 153 ? -1.46 -2.064 -21.031 1 96.88 153 THR A CA 1
ATOM 1179 C C . THR A 1 153 ? -2.885 -1.871 -20.531 1 96.88 153 THR A C 1
ATOM 1181 O O . THR A 1 153 ? -3.338 -0.738 -20.344 1 96.88 153 THR A O 1
ATOM 1184 N N . VAL A 1 154 ? -3.504 -2.924 -20.25 1 97.69 154 VAL A N 1
ATOM 1185 C CA . VAL A 1 154 ? -4.91 -2.885 -19.859 1 97.69 154 VAL A CA 1
ATOM 1186 C C . VAL A 1 154 ? -5.055 -2.209 -18.5 1 97.69 154 VAL A C 1
ATOM 1188 O O . VAL A 1 154 ? -6.012 -1.467 -18.266 1 97.69 154 VAL A O 1
ATOM 1191 N N . LEU A 1 155 ? -4.148 -2.445 -17.609 1 97.88 155 LEU A N 1
ATOM 1192 C CA . LEU A 1 155 ? -4.246 -1.933 -16.25 1 97.88 155 LEU A CA 1
ATOM 1193 C C . LEU A 1 155 ? -3.812 -0.472 -16.188 1 97.88 155 LEU A C 1
ATOM 1195 O O . LEU A 1 155 ? -4.09 0.221 -15.211 1 97.88 155 LEU A O 1
ATOM 1199 N N . ARG A 1 156 ? -3.121 -0.095 -17.156 1 95.75 156 ARG A N 1
ATOM 1200 C CA . ARG A 1 156 ? -2.613 1.272 -17.203 1 95.75 156 ARG A CA 1
ATOM 1201 C C . ARG A 1 156 ? -2.633 1.816 -18.625 1 95.75 156 ARG A C 1
ATOM 1203 O O . ARG A 1 156 ? -1.578 2.037 -19.219 1 95.75 156 ARG A O 1
ATOM 1210 N N . PRO A 1 157 ? -3.779 2.207 -19.078 1 91 157 PRO A N 1
ATOM 1211 C CA . PRO A 1 157 ? -3.953 2.568 -20.484 1 91 157 PRO A CA 1
ATOM 1212 C C . PRO A 1 157 ? -3.254 3.873 -20.844 1 91 157 PRO A C 1
ATOM 1214 O O . PRO A 1 157 ? -2.963 4.113 -22.016 1 91 157 PRO A O 1
ATOM 1217 N N . GLN A 1 158 ? -2.914 4.719 -19.906 1 89.44 158 GLN A N 1
ATOM 1218 C CA . GLN A 1 158 ? -2.283 6.004 -20.188 1 89.44 158 GLN A CA 1
ATOM 1219 C C . GLN A 1 158 ? -0.78 5.844 -20.406 1 89.44 158 GLN A C 1
ATOM 1221 O O . GLN A 1 158 ? -0.104 6.781 -20.828 1 89.44 158 GLN A O 1
ATOM 1226 N N . GLY A 1 159 ? -0.23 4.727 -20.188 1 92.31 159 GLY A N 1
ATOM 1227 C CA . GLY A 1 159 ? 1.175 4.363 -20.281 1 92.31 159 GLY A CA 1
ATOM 1228 C C . GLY A 1 159 ? 1.48 3.006 -19.672 1 92.31 159 GLY A C 1
ATOM 1229 O O . GLY A 1 159 ? 1.496 2.855 -18.438 1 92.31 159 GLY A O 1
ATOM 1230 N N . GLN A 1 160 ? 1.801 2.158 -20.484 1 94.94 160 GLN A N 1
ATOM 1231 C CA . GLN A 1 160 ? 1.972 0.78 -20.047 1 94.94 160 GLN A CA 1
ATOM 1232 C C . GLN A 1 160 ? 3.043 0.686 -18.953 1 94.94 160 GLN A C 1
ATOM 1234 O O . GLN A 1 160 ? 3.947 1.521 -18.891 1 94.94 160 GLN A O 1
ATOM 1239 N N . VAL A 1 161 ? 2.918 -0.293 -18.094 1 98 161 VAL A N 1
ATOM 1240 C CA . VAL A 1 161 ? 3.934 -0.57 -17.094 1 98 161 VAL A CA 1
ATOM 1241 C C . VAL A 1 161 ? 5.227 -1.025 -17.766 1 98 161 VAL A C 1
ATOM 1243 O O . VAL A 1 161 ? 5.203 -1.894 -18.641 1 98 161 VAL A O 1
ATOM 1246 N N . VAL A 1 162 ? 6.328 -0.445 -17.375 1 98 162 VAL A N 1
ATOM 1247 C CA . VAL A 1 162 ? 7.609 -0.796 -17.984 1 98 162 VAL A CA 1
ATOM 1248 C C . VAL A 1 162 ? 8.594 -1.209 -16.891 1 98 162 VAL A C 1
ATOM 1250 O O . VAL A 1 162 ? 8.359 -0.959 -15.703 1 98 162 VAL A O 1
ATOM 1253 N N . PHE A 1 163 ? 9.617 -1.867 -17.344 1 97.69 163 PHE A N 1
ATOM 1254 C CA . PHE A 1 163 ? 10.68 -2.281 -16.438 1 97.69 163 PHE A CA 1
ATOM 1255 C C . PHE A 1 163 ? 11.602 -1.111 -16.109 1 97.69 163 PHE A C 1
ATOM 1257 O O . PHE A 1 163 ? 11.984 -0.348 -17 1 97.69 163 PHE A O 1
ATOM 1264 N N . LYS A 1 164 ? 11.883 -0.952 -14.906 1 97.69 164 LYS A N 1
ATOM 1265 C CA . LYS A 1 164 ? 12.922 -0.058 -14.398 1 97.69 164 LYS A CA 1
ATOM 1266 C C . LYS A 1 164 ? 13.711 -0.714 -13.273 1 97.69 164 LYS A C 1
ATOM 1268 O O . LYS A 1 164 ? 13.133 -1.136 -12.266 1 97.69 164 LYS A O 1
ATOM 1273 N N . SER A 1 165 ? 15 -0.831 -13.359 1 95.12 165 SER A N 1
ATOM 1274 C CA . SER A 1 165 ? 15.852 -1.524 -12.398 1 95.12 165 SER A CA 1
ATOM 1275 C C . SER A 1 165 ? 15.93 -0.763 -11.078 1 95.12 165 SER A C 1
ATOM 1277 O O . SER A 1 165 ? 15.594 0.422 -11.016 1 95.12 165 SER A O 1
ATOM 1279 N N . GLU A 1 166 ? 16.266 -1.445 -9.984 1 93.44 166 GLU A N 1
ATOM 1280 C CA . GLU A 1 166 ? 16.641 -0.898 -8.68 1 93.44 166 GLU A CA 1
ATOM 1281 C C . GLU A 1 166 ? 15.484 -0.121 -8.055 1 93.44 166 GLU A C 1
ATOM 1283 O O . GLU A 1 166 ? 15.68 0.972 -7.523 1 93.44 166 GLU A O 1
ATOM 1288 N N . GLN A 1 167 ? 14.305 -0.699 -8.195 1 94.06 167 GLN A N 1
ATOM 1289 C CA . GLN A 1 167 ? 13.141 -0.029 -7.621 1 94.06 167 GLN A CA 1
ATOM 1290 C C . GLN A 1 167 ? 12.719 -0.688 -6.312 1 94.06 167 GLN A C 1
ATOM 1292 O O . GLN A 1 167 ? 12 -0.082 -5.512 1 94.06 167 GLN A O 1
ATOM 1297 N N . SER A 1 168 ? 13.078 -1.934 -6.129 1 91.56 168 SER A N 1
ATOM 1298 C CA . SER A 1 168 ? 12.688 -2.633 -4.91 1 91.56 168 SER A CA 1
ATOM 1299 C C . SER A 1 168 ? 13.617 -2.301 -3.754 1 91.56 168 SER A C 1
ATOM 1301 O O . SER A 1 168 ? 14.836 -2.201 -3.939 1 91.56 168 SER A O 1
ATOM 1303 N N . PRO A 1 169 ? 13.102 -1.974 -2.555 1 94.62 169 PRO A N 1
ATOM 1304 C CA . PRO A 1 169 ? 11.703 -2.188 -2.154 1 94.62 169 PRO A CA 1
ATOM 1305 C C . PRO A 1 169 ? 10.898 -0.892 -2.111 1 94.62 169 PRO A C 1
ATOM 1307 O O . PRO A 1 169 ? 9.922 -0.793 -1.364 1 94.62 169 PRO A O 1
ATOM 1310 N N . MET A 1 170 ? 11.305 0.062 -2.891 1 93.81 170 MET A N 1
ATOM 1311 C CA . MET A 1 170 ? 10.547 1.309 -2.947 1 93.81 170 MET A CA 1
ATOM 1312 C C . MET A 1 170 ? 9.227 1.109 -3.688 1 93.81 170 MET A C 1
ATOM 1314 O O . MET A 1 170 ? 8.172 1.521 -3.205 1 93.81 170 MET A O 1
ATOM 1318 N N . ILE A 1 171 ? 9.344 0.473 -4.812 1 96.56 171 ILE A N 1
ATOM 1319 C CA . ILE A 1 171 ? 8.211 0.221 -5.691 1 96.56 171 ILE A CA 1
ATOM 1320 C C . ILE A 1 171 ? 8.141 -1.265 -6.039 1 96.56 171 ILE A C 1
ATOM 1322 O O . ILE A 1 171 ? 8.883 -1.741 -6.898 1 96.56 171 ILE A O 1
ATOM 1326 N N . TYR A 1 172 ? 7.199 -1.953 -5.355 1 98.25 172 TYR A N 1
ATOM 1327 C CA . TYR A 1 172 ? 7.09 -3.373 -5.672 1 98.25 172 TYR A CA 1
ATOM 1328 C C . TYR A 1 172 ? 5.719 -3.914 -5.297 1 98.25 172 TYR A C 1
ATOM 1330 O O . TYR A 1 172 ? 5.406 -5.074 -5.57 1 98.25 172 TYR A O 1
ATOM 1338 N N . ASP A 1 173 ? 4.891 -3.127 -4.613 1 98.56 173 ASP A N 1
ATOM 1339 C CA . ASP A 1 173 ? 3.484 -3.484 -4.441 1 98.56 173 ASP A CA 1
ATOM 1340 C C . ASP A 1 173 ? 2.666 -3.107 -5.672 1 98.56 173 ASP A C 1
ATOM 1342 O O . ASP A 1 173 ? 3.014 -2.168 -6.391 1 98.56 173 ASP A O 1
ATOM 1346 N N . PRO A 1 174 ? 1.569 -3.814 -5.941 1 98.62 174 PRO A N 1
ATOM 1347 C CA . PRO A 1 174 ? 0.845 -3.635 -7.203 1 98.62 174 PRO A CA 1
ATOM 1348 C C . PRO A 1 174 ? 0.323 -2.211 -7.387 1 98.62 174 PRO A C 1
ATOM 1350 O O . PRO A 1 174 ? 0.38 -1.667 -8.492 1 98.62 174 PRO A O 1
ATOM 1353 N N . MET A 1 175 ? -0.19 -1.575 -6.344 1 98.56 175 MET A N 1
ATOM 1354 C CA . MET A 1 175 ? -0.768 -0.242 -6.492 1 98.56 175 MET A CA 1
ATOM 1355 C C . MET A 1 175 ? 0.311 0.785 -6.816 1 98.56 175 MET A C 1
ATOM 1357 O O . MET A 1 175 ? 0.11 1.653 -7.668 1 98.56 175 MET A O 1
ATOM 1361 N N . SER A 1 176 ? 1.446 0.672 -6.129 1 98.69 176 SER A N 1
ATOM 1362 C CA . SER A 1 176 ? 2.557 1.562 -6.453 1 98.69 176 SER A CA 1
ATOM 1363 C C . SER A 1 176 ? 3.031 1.355 -7.887 1 98.69 176 SER A C 1
ATOM 1365 O O . SER A 1 176 ? 3.295 2.322 -8.609 1 98.69 176 SER A O 1
ATOM 1367 N N . THR A 1 177 ? 3.174 0.076 -8.289 1 98.75 177 THR A N 1
ATOM 1368 C CA . THR A 1 177 ? 3.594 -0.229 -9.656 1 98.75 177 THR A CA 1
ATOM 1369 C C . THR A 1 177 ? 2.654 0.42 -10.664 1 98.75 177 THR A C 1
ATOM 1371 O O . THR A 1 177 ? 3.105 1 -11.656 1 98.75 177 THR A O 1
ATOM 1374 N N . LEU A 1 178 ? 1.398 0.405 -10.406 1 98.5 178 LEU A N 1
ATOM 1375 C CA . LEU A 1 178 ? 0.409 0.941 -11.328 1 98.5 178 LEU A CA 1
ATOM 1376 C C . LEU A 1 178 ? 0.439 2.465 -11.336 1 98.5 178 LEU A C 1
ATOM 1378 O O . LEU A 1 178 ? 0.247 3.092 -12.383 1 98.5 178 LEU A O 1
ATOM 1382 N N . VAL A 1 179 ? 0.646 3.09 -10.195 1 98.19 179 VAL A N 1
ATOM 1383 C CA . VAL A 1 179 ? 0.661 4.547 -10.094 1 98.19 179 VAL A CA 1
ATOM 1384 C C . VAL A 1 179 ? 1.924 5.098 -10.75 1 98.19 179 VAL A C 1
ATOM 1386 O O . VAL A 1 179 ? 1.856 6.023 -11.562 1 98.19 179 VAL A O 1
ATOM 1389 N N . PHE A 1 180 ? 3.07 4.488 -10.453 1 97.75 180 PHE A N 1
ATOM 1390 C CA . PHE A 1 180 ? 4.336 4.969 -10.992 1 97.75 180 PHE A CA 1
ATOM 1391 C C . PHE A 1 180 ? 4.477 4.59 -12.469 1 97.75 180 PHE A C 1
ATOM 1393 O O . PHE A 1 180 ? 5.031 5.355 -13.258 1 97.75 180 PHE A O 1
ATOM 1400 N N . GLY A 1 181 ? 4.027 3.365 -12.828 1 98 181 GLY A N 1
ATOM 1401 C CA . GLY A 1 181 ? 4.094 2.898 -14.203 1 98 181 GLY A CA 1
ATOM 1402 C C . GLY A 1 181 ? 5.363 2.121 -14.508 1 98 181 GLY A C 1
ATOM 1403 O O . GLY A 1 181 ? 5.652 1.827 -15.672 1 98 181 GLY A O 1
ATOM 1404 N N . TYR A 1 182 ? 6.148 1.85 -13.5 1 98.31 182 TYR A N 1
ATOM 1405 C CA . TYR A 1 182 ? 7.367 1.064 -13.672 1 98.31 182 TYR A CA 1
ATOM 1406 C C . TYR A 1 182 ? 7.707 0.31 -12.391 1 98.31 182 TYR A C 1
ATOM 1408 O O . TYR A 1 182 ? 7.246 0.671 -11.305 1 98.31 182 TYR A O 1
ATOM 1416 N N . ALA A 1 183 ? 8.477 -0.707 -12.508 1 98.38 183 ALA A N 1
ATOM 1417 C CA . ALA A 1 183 ? 9.008 -1.498 -11.398 1 98.38 183 ALA A CA 1
ATOM 1418 C C . ALA A 1 183 ? 10.164 -2.377 -11.852 1 98.38 183 ALA A C 1
ATOM 1420 O O . ALA A 1 183 ? 10.406 -2.531 -13.055 1 98.38 183 ALA A O 1
ATOM 1421 N N . SER A 1 184 ? 10.922 -2.822 -10.914 1 97.88 184 SER A N 1
ATOM 1422 C CA . SER A 1 184 ? 11.945 -3.822 -11.211 1 97.88 184 SER A CA 1
ATOM 1423 C C . SER A 1 184 ? 11.336 -5.215 -11.352 1 97.88 184 SER A C 1
ATOM 1425 O O . SER A 1 184 ? 10.109 -5.359 -11.391 1 97.88 184 SER A O 1
ATOM 1427 N N . CYS A 1 185 ? 12.188 -6.191 -11.438 1 97.81 185 CYS A N 1
ATOM 1428 C CA . CYS A 1 185 ? 11.75 -7.57 -11.617 1 97.81 185 CYS A CA 1
ATOM 1429 C C . CYS A 1 185 ? 10.812 -7.996 -10.492 1 97.81 185 CYS A C 1
ATOM 1431 O O . CYS A 1 185 ? 9.828 -8.703 -10.734 1 97.81 185 CYS A O 1
ATOM 1433 N N . THR A 1 186 ? 11.102 -7.508 -9.305 1 98.38 186 THR A N 1
ATOM 1434 C CA . THR A 1 186 ? 10.297 -7.891 -8.148 1 98.38 186 THR A CA 1
ATOM 1435 C C . THR A 1 186 ? 8.875 -7.34 -8.273 1 98.38 186 THR A C 1
ATOM 1437 O O . THR A 1 186 ? 7.902 -8.078 -8.133 1 98.38 186 THR A O 1
ATOM 1440 N N . GLY A 1 187 ? 8.758 -6.062 -8.523 1 98.69 187 GLY A N 1
ATOM 1441 C CA . GLY A 1 187 ? 7.453 -5.441 -8.656 1 98.69 187 GLY A CA 1
ATOM 1442 C C . GLY A 1 187 ? 6.656 -5.969 -9.844 1 98.69 187 GLY A C 1
ATOM 1443 O O . GLY A 1 187 ? 5.449 -6.184 -9.734 1 98.69 187 GLY A O 1
ATOM 1444 N N . ILE A 1 188 ? 7.301 -6.184 -10.914 1 98.5 188 ILE A N 1
ATOM 1445 C CA . ILE A 1 188 ? 6.652 -6.738 -12.102 1 98.5 188 ILE A CA 1
ATOM 1446 C C . ILE A 1 188 ? 6.133 -8.141 -11.797 1 98.5 188 ILE A C 1
ATOM 1448 O O . ILE A 1 188 ? 5 -8.477 -12.141 1 98.5 188 ILE A O 1
ATOM 1452 N N . SER A 1 189 ? 6.93 -8.914 -11.141 1 98.62 189 SER A N 1
ATOM 1453 C CA . SER A 1 189 ? 6.551 -10.281 -10.812 1 98.62 189 SER A CA 1
ATOM 1454 C C . SER A 1 189 ? 5.375 -10.312 -9.844 1 98.62 189 SER A C 1
ATOM 1456 O O . SER A 1 189 ? 4.445 -11.102 -10.008 1 98.62 189 SER A O 1
ATOM 1458 N N . ILE A 1 190 ? 5.414 -9.453 -8.859 1 98.88 190 ILE A N 1
ATOM 1459 C CA . ILE A 1 190 ? 4.348 -9.438 -7.859 1 98.88 190 ILE A CA 1
ATOM 1460 C C . ILE A 1 190 ? 3.035 -9.008 -8.508 1 98.88 190 ILE A C 1
ATOM 1462 O O . ILE A 1 190 ? 1.986 -9.609 -8.266 1 98.88 190 ILE A O 1
ATOM 1466 N N . LEU A 1 191 ? 3.064 -7.992 -9.344 1 98.88 191 LEU A N 1
ATOM 1467 C CA . LEU A 1 191 ? 1.854 -7.578 -10.047 1 98.88 191 LEU A CA 1
ATOM 1468 C C . LEU A 1 191 ? 1.323 -8.711 -10.922 1 98.88 191 LEU A C 1
ATOM 1470 O O . LEU A 1 191 ? 0.114 -8.938 -10.977 1 98.88 191 LEU A O 1
ATOM 1474 N N . PHE A 1 192 ? 2.209 -9.383 -11.602 1 98.81 192 PHE A N 1
ATOM 1475 C CA . PHE A 1 192 ? 1.808 -10.492 -12.461 1 98.81 192 PHE A CA 1
ATOM 1476 C C . PHE A 1 192 ? 1.202 -11.625 -11.633 1 98.81 192 PHE A C 1
ATOM 1478 O O . PHE A 1 192 ? 0.162 -12.18 -12 1 98.81 192 PHE A O 1
ATOM 1485 N N . VAL A 1 193 ? 1.799 -11.969 -10.516 1 98.94 193 VAL A N 1
ATOM 1486 C CA . VAL A 1 193 ? 1.261 -12.984 -9.617 1 98.94 193 VAL A CA 1
ATOM 1487 C C . VAL A 1 193 ? -0.154 -12.602 -9.188 1 98.94 193 VAL A C 1
ATOM 1489 O O . VAL A 1 193 ? -1.075 -13.422 -9.258 1 98.94 193 VAL A O 1
ATOM 1492 N N . ASP A 1 194 ? -0.289 -11.359 -8.75 1 98.94 194 ASP A N 1
ATOM 1493 C CA . ASP A 1 194 ? -1.597 -10.898 -8.297 1 98.94 194 ASP A CA 1
ATOM 1494 C C . ASP A 1 194 ? -2.621 -10.953 -9.43 1 98.94 194 ASP A C 1
ATOM 1496 O O . ASP A 1 194 ? -3.779 -11.312 -9.203 1 98.94 194 ASP A O 1
ATOM 1500 N N . ALA A 1 195 ? -2.205 -10.586 -10.602 1 98.88 195 ALA A N 1
ATOM 1501 C CA . ALA A 1 195 ? -3.078 -10.664 -11.773 1 98.88 195 ALA A CA 1
ATOM 1502 C C . ALA A 1 195 ? -3.553 -12.094 -12.008 1 98.88 195 ALA A C 1
ATOM 1504 O O . ALA A 1 195 ? -4.746 -12.336 -12.211 1 98.88 195 ALA A O 1
ATOM 1505 N N . LEU A 1 196 ? -2.623 -12.992 -11.977 1 98.81 196 LEU A N 1
ATOM 1506 C CA . LEU A 1 196 ? -2.941 -14.398 -12.188 1 98.81 196 LEU A CA 1
ATOM 1507 C C . LEU A 1 196 ? -3.902 -14.898 -11.109 1 98.81 196 LEU A C 1
ATOM 1509 O O . LEU A 1 196 ? -4.941 -15.484 -11.43 1 98.81 196 LEU A O 1
ATOM 1513 N N . ARG A 1 197 ? -3.643 -14.625 -9.875 1 98.88 197 ARG A N 1
ATOM 1514 C CA . ARG A 1 197 ? -4.473 -15.07 -8.766 1 98.88 197 ARG A CA 1
ATOM 1515 C C . ARG A 1 197 ? -5.871 -14.461 -8.844 1 98.88 197 ARG A C 1
ATOM 1517 O O . ARG A 1 197 ? -6.855 -15.094 -8.461 1 98.88 197 ARG A O 1
ATOM 1524 N N . SER A 1 198 ? -5.949 -13.258 -9.336 1 98.75 198 SER A N 1
ATOM 1525 C CA . SER A 1 198 ? -7.223 -12.547 -9.391 1 98.75 198 SER A CA 1
ATOM 1526 C C . SER A 1 198 ? -8.227 -13.273 -10.281 1 98.75 198 SER A C 1
ATOM 1528 O O . SER A 1 198 ? -9.438 -13.102 -10.141 1 98.75 198 SER A O 1
ATOM 1530 N N . VAL A 1 199 ? -7.742 -14.102 -11.203 1 98.38 199 VAL A N 1
ATOM 1531 C CA . VAL A 1 199 ? -8.633 -14.797 -12.125 1 98.38 199 VAL A CA 1
ATOM 1532 C C . VAL A 1 199 ? -8.602 -16.297 -11.836 1 98.38 199 VAL A C 1
ATOM 1534 O O . VAL A 1 199 ? -9.086 -17.094 -12.641 1 98.38 199 VAL A O 1
ATOM 1537 N N . GLY A 1 200 ? -7.934 -16.688 -10.75 1 98 200 GLY A N 1
ATOM 1538 C CA . GLY A 1 200 ? -8.047 -18.062 -10.289 1 98 200 GLY A CA 1
ATOM 1539 C C . GLY A 1 200 ? -6.863 -18.922 -10.695 1 98 200 GLY A C 1
ATOM 1540 O O . GLY A 1 200 ? -6.922 -20.156 -10.594 1 98 200 GLY A O 1
ATOM 1541 N N . ILE A 1 201 ? -5.828 -18.359 -11.195 1 98.38 201 ILE A N 1
ATOM 1542 C CA . ILE A 1 201 ? -4.645 -19.109 -11.609 1 98.38 201 ILE A CA 1
ATOM 1543 C C . ILE A 1 201 ? -3.629 -19.141 -10.469 1 98.38 201 ILE A C 1
ATOM 1545 O O . ILE A 1 201 ? -3.162 -18.094 -10.016 1 98.38 201 ILE A O 1
ATOM 1549 N N . PRO A 1 202 ? -3.264 -20.328 -9.984 1 98.44 202 PRO A N 1
ATOM 1550 C CA . PRO A 1 202 ? -2.252 -20.391 -8.93 1 98.44 202 PRO A CA 1
ATOM 1551 C C . PRO A 1 202 ? -0.885 -19.891 -9.391 1 98.44 202 PRO A C 1
ATOM 1553 O O . PRO A 1 202 ? -0.375 -20.344 -10.422 1 98.44 202 PRO A O 1
ATOM 1556 N N . ALA A 1 203 ? -0.363 -19.016 -8.648 1 98.75 203 ALA A N 1
ATOM 1557 C CA . ALA A 1 203 ? 0.92 -18.406 -8.992 1 98.75 203 ALA A CA 1
ATOM 1558 C C . ALA A 1 203 ? 1.704 -18.031 -7.742 1 98.75 203 ALA A C 1
ATOM 1560 O O . ALA A 1 203 ? 1.115 -17.75 -6.691 1 98.75 203 ALA A O 1
ATOM 1561 N N . ARG A 1 204 ? 3.035 -18.031 -7.902 1 98.81 204 ARG A N 1
ATOM 1562 C CA . ARG A 1 204 ? 3.861 -17.656 -6.762 1 98.81 204 ARG A CA 1
ATOM 1563 C C . ARG A 1 204 ? 5.137 -16.953 -7.219 1 98.81 204 ARG A C 1
ATOM 1565 O O . ARG A 1 204 ? 5.598 -17.156 -8.344 1 98.81 204 ARG A O 1
ATOM 1572 N N . LEU A 1 205 ? 5.586 -16.062 -6.352 1 98.88 205 LEU A N 1
ATOM 1573 C CA . LEU A 1 205 ? 6.852 -15.359 -6.555 1 98.88 205 LEU A CA 1
ATOM 1574 C C . LEU A 1 205 ? 8.031 -16.312 -6.352 1 98.88 205 LEU A C 1
ATOM 1576 O O . LEU A 1 205 ? 8.125 -16.969 -5.316 1 98.88 205 LEU A O 1
ATOM 1580 N N . ALA A 1 206 ? 8.883 -16.406 -7.316 1 98.5 206 ALA A N 1
ATOM 1581 C CA . ALA A 1 206 ? 10.133 -17.156 -7.234 1 98.5 206 ALA A CA 1
ATOM 1582 C C . ALA A 1 206 ? 11.336 -16.234 -7.434 1 98.5 206 ALA A C 1
ATOM 1584 O O . ALA A 1 206 ? 11.211 -15.156 -8.008 1 98.5 206 ALA A O 1
ATOM 1585 N N . GLY A 1 207 ? 12.414 -16.656 -6.895 1 98 207 GLY A N 1
ATOM 1586 C CA . GLY A 1 207 ? 13.586 -15.828 -7.129 1 98 207 GLY A CA 1
ATOM 1587 C C . GLY A 1 207 ? 14.812 -16.297 -6.367 1 98 207 GLY A C 1
ATOM 1588 O O . GLY A 1 207 ? 14.758 -17.312 -5.656 1 98 207 GLY A O 1
ATOM 1589 N N . THR A 1 208 ? 15.922 -15.664 -6.645 1 98.44 208 THR A N 1
ATOM 1590 C CA . THR A 1 208 ? 17.172 -15.805 -5.914 1 98.44 208 THR A CA 1
ATOM 1591 C C . THR A 1 208 ? 17.516 -14.516 -5.16 1 98.44 208 THR A C 1
ATOM 1593 O O . THR A 1 208 ? 17.484 -13.43 -5.738 1 98.44 208 THR A O 1
ATOM 1596 N N . PRO A 1 209 ? 17.781 -14.688 -3.877 1 97.69 209 PRO A N 1
ATOM 1597 C CA . PRO A 1 209 ? 18.188 -13.492 -3.131 1 97.69 209 PRO A CA 1
ATOM 1598 C C . PRO A 1 209 ? 19.578 -13 -3.504 1 97.69 209 PRO A C 1
ATOM 1600 O O . PRO A 1 209 ? 19.938 -11.852 -3.209 1 97.69 209 PRO A O 1
ATOM 1603 N N . ALA A 1 210 ? 20.391 -13.914 -4.09 1 97.62 210 ALA A N 1
ATOM 1604 C CA . ALA A 1 210 ? 21.75 -13.602 -4.504 1 97.62 210 ALA A CA 1
ATOM 1605 C C . ALA A 1 210 ? 22.266 -14.617 -5.52 1 97.62 210 ALA A C 1
ATOM 1607 O O . ALA A 1 210 ? 22.344 -15.812 -5.223 1 97.62 210 ALA A O 1
ATOM 1608 N N . TRP A 1 211 ? 22.625 -14.078 -6.672 1 97.25 211 TRP A N 1
ATOM 1609 C CA . TRP A 1 211 ? 23.281 -14.969 -7.621 1 97.25 211 TRP A CA 1
ATOM 1610 C C . TRP A 1 211 ? 24.547 -15.57 -7.012 1 97.25 211 TRP A C 1
ATOM 1612 O O . TRP A 1 211 ? 25.297 -14.883 -6.316 1 97.25 211 TRP A O 1
ATOM 1622 N N . HIS A 1 212 ? 24.781 -16.906 -7.227 1 96.94 212 HIS A N 1
ATOM 1623 C CA . HIS A 1 212 ? 25.969 -17.625 -6.789 1 96.94 212 HIS A CA 1
ATOM 1624 C C . HIS A 1 212 ? 26.125 -17.578 -5.27 1 96.94 212 HIS A C 1
ATOM 1626 O O . HIS A 1 212 ? 27.203 -17.812 -4.738 1 96.94 212 HIS A O 1
ATOM 1632 N N . ASN A 1 213 ? 25.031 -17.109 -4.625 1 96.69 213 ASN A N 1
ATOM 1633 C CA . ASN A 1 213 ? 25 -16.953 -3.172 1 96.69 213 ASN A CA 1
ATOM 1634 C C . ASN A 1 213 ? 25.922 -15.828 -2.707 1 96.69 213 ASN A C 1
ATOM 1636 O O . ASN A 1 213 ? 26.484 -15.891 -1.606 1 96.69 213 ASN A O 1
ATOM 1640 N N . VAL A 1 214 ? 26.125 -14.891 -3.584 1 96.31 214 VAL A N 1
ATOM 1641 C CA . VAL A 1 214 ? 26.922 -13.695 -3.328 1 96.31 214 VAL A CA 1
ATOM 1642 C C . VAL A 1 214 ? 26.047 -12.453 -3.443 1 96.31 214 VAL A C 1
ATOM 1644 O O . VAL A 1 214 ? 25.703 -12.031 -4.551 1 96.31 214 VAL A O 1
ATOM 1647 N N . PRO A 1 215 ? 25.812 -11.836 -2.342 1 92.44 215 PRO A N 1
ATOM 1648 C CA . PRO A 1 215 ? 24.875 -10.719 -2.336 1 92.44 215 PRO A CA 1
ATOM 1649 C C . PRO A 1 215 ? 25.25 -9.625 -3.338 1 92.44 215 PRO A C 1
ATOM 1651 O O . PRO A 1 215 ? 24.375 -9.055 -3.99 1 92.44 215 PRO A O 1
ATOM 1654 N N . SER A 1 216 ? 26.516 -9.383 -3.502 1 93.88 216 SER A N 1
ATOM 1655 C CA . SER A 1 216 ? 26.953 -8.312 -4.391 1 93.88 216 SER A CA 1
ATOM 1656 C C . SER A 1 216 ? 26.688 -8.664 -5.852 1 93.88 216 SER A C 1
ATOM 1658 O O . SER A 1 216 ? 26.75 -7.801 -6.73 1 93.88 216 SER A O 1
ATOM 1660 N N . ASP A 1 217 ? 26.359 -9.922 -6.16 1 95.81 217 ASP A N 1
ATOM 1661 C CA . ASP A 1 217 ? 26.109 -10.359 -7.531 1 95.81 217 ASP A CA 1
ATOM 1662 C C . ASP A 1 217 ? 24.672 -10.055 -7.941 1 95.81 217 ASP A C 1
ATOM 1664 O O . ASP A 1 217 ? 24.281 -10.273 -9.086 1 95.81 217 ASP A O 1
ATOM 1668 N N . GLY A 1 218 ? 23.891 -9.523 -7.055 1 95.94 218 GLY A N 1
ATOM 1669 C CA . GLY A 1 218 ? 22.531 -9.117 -7.383 1 95.94 218 GLY A CA 1
ATOM 1670 C C . GLY A 1 218 ? 21.5 -10.219 -7.16 1 95.94 218 GLY A C 1
ATOM 1671 O O . GLY A 1 218 ? 21.859 -11.336 -6.797 1 95.94 218 GLY A O 1
ATOM 1672 N N . ASN A 1 219 ? 20.297 -9.852 -7.238 1 97.56 219 ASN A N 1
ATOM 1673 C CA . ASN A 1 219 ? 19.156 -10.742 -7.059 1 97.56 219 ASN A CA 1
ATOM 1674 C C . ASN A 1 219 ? 18.234 -10.727 -8.281 1 97.56 219 ASN A C 1
ATOM 1676 O O . ASN A 1 219 ? 18.469 -9.977 -9.227 1 97.56 219 ASN A O 1
ATOM 1680 N N . HIS A 1 220 ? 17.219 -11.594 -8.281 1 97.25 220 HIS A N 1
ATOM 1681 C CA . HIS A 1 220 ? 16.234 -11.625 -9.352 1 97.25 220 HIS A CA 1
ATOM 1682 C C . HIS A 1 220 ? 14.961 -12.328 -8.914 1 97.25 220 HIS A C 1
ATOM 1684 O O . HIS A 1 220 ? 15.016 -13.297 -8.148 1 97.25 220 HIS A O 1
ATOM 1690 N N . ASN A 1 221 ? 13.859 -11.828 -9.336 1 98.12 221 ASN A N 1
ATOM 1691 C CA . ASN A 1 221 ? 12.562 -12.461 -9.094 1 98.12 221 ASN A CA 1
ATOM 1692 C C . ASN A 1 221 ? 11.812 -12.719 -10.398 1 98.12 221 ASN A C 1
ATOM 1694 O O . ASN A 1 221 ? 11.906 -11.922 -11.336 1 98.12 221 ASN A O 1
ATOM 1698 N N . TRP A 1 222 ? 11.117 -13.805 -10.453 1 97.94 222 TRP A N 1
ATOM 1699 C CA . TRP A 1 222 ? 10.219 -14.188 -11.539 1 97.94 222 TRP A CA 1
ATOM 1700 C C . TRP A 1 222 ? 8.984 -14.906 -11 1 97.94 222 TRP A C 1
ATOM 1702 O O . TRP A 1 222 ? 8.641 -14.758 -9.82 1 97.94 222 TRP A O 1
ATOM 1712 N N . VAL A 1 223 ? 8.18 -15.555 -11.961 1 98.31 223 VAL A N 1
ATOM 1713 C CA . VAL A 1 223 ? 6.895 -16.109 -11.539 1 98.31 223 VAL A CA 1
ATOM 1714 C C . VAL A 1 223 ? 6.844 -17.594 -11.859 1 98.31 223 VAL A C 1
ATOM 1716 O O . VAL A 1 223 ? 7.262 -18.031 -12.938 1 98.31 223 VAL A O 1
ATOM 1719 N N . GLU A 1 224 ? 6.41 -18.359 -10.875 1 97.62 224 GLU A N 1
ATOM 1720 C CA . GLU A 1 224 ? 5.98 -19.734 -11.141 1 97.62 224 GLU A CA 1
ATOM 1721 C C . GLU A 1 224 ? 4.461 -19.828 -11.25 1 97.62 224 GLU A C 1
ATOM 1723 O O . GLU A 1 224 ? 3.74 -19.188 -10.477 1 97.62 224 GLU A O 1
ATOM 1728 N N . ILE A 1 225 ? 4.031 -20.594 -12.211 1 97.69 225 ILE A N 1
ATOM 1729 C CA . ILE A 1 225 ? 2.609 -20.797 -12.477 1 97.69 225 ILE A CA 1
ATOM 1730 C C . ILE A 1 225 ? 2.273 -22.281 -12.422 1 97.69 225 ILE A C 1
ATOM 1732 O O . ILE A 1 225 ? 2.963 -23.109 -13.039 1 97.69 225 ILE A O 1
ATOM 1736 N N . TRP A 1 226 ? 1.255 -22.594 -11.664 1 96.56 226 TRP A N 1
ATOM 1737 C CA . TRP A 1 226 ? 0.793 -23.984 -11.633 1 96.56 226 TRP A CA 1
ATOM 1738 C C . TRP A 1 226 ? -0.027 -24.297 -12.875 1 96.56 226 TRP A C 1
ATOM 1740 O O . TRP A 1 226 ? -1.037 -23.656 -13.148 1 96.56 226 TRP A O 1
ATOM 1750 N N . VAL A 1 227 ? 0.36 -25.266 -13.625 1 91.75 227 VAL A N 1
ATOM 1751 C CA . VAL A 1 227 ? -0.304 -25.594 -14.883 1 91.75 227 VAL A CA 1
ATOM 1752 C C . VAL A 1 227 ? -0.842 -27.016 -14.828 1 91.75 227 VAL A C 1
ATOM 1754 O O . VAL A 1 227 ? -1.327 -27.547 -15.836 1 91.75 227 VAL A O 1
ATOM 1757 N N . GLY A 1 228 ? -0.842 -27.594 -13.688 1 87.38 228 GLY A N 1
ATOM 1758 C CA . GLY A 1 228 ? -1.357 -28.938 -13.516 1 87.38 228 GLY A CA 1
ATOM 1759 C C . GLY A 1 228 ? -0.289 -30.016 -13.641 1 87.38 228 GLY A C 1
ATOM 1760 O O . GLY A 1 228 ? 0.754 -29.781 -14.258 1 87.38 228 GLY A O 1
ATOM 1761 N N . VAL A 1 229 ? -0.49 -31.125 -12.852 1 73.88 229 VAL A N 1
ATOM 1762 C CA . VAL A 1 229 ? 0.444 -32.25 -12.891 1 73.88 229 VAL A CA 1
ATOM 1763 C C . VAL A 1 229 ? 0.21 -33.062 -14.156 1 73.88 229 VAL A C 1
ATOM 1765 O O . VAL A 1 229 ? -0.905 -33.531 -14.406 1 73.88 229 VAL A O 1
ATOM 1768 N N . GLY A 1 230 ? 0.592 -32.375 -15.25 1 57.38 230 GLY A N 1
ATOM 1769 C CA . GLY A 1 230 ? 0.434 -33.125 -16.469 1 57.38 230 GLY A CA 1
ATOM 1770 C C . GLY A 1 230 ? 1.562 -34.125 -16.719 1 57.38 230 GLY A C 1
ATOM 1771 O O . GLY A 1 230 ? 2.443 -34.281 -15.867 1 57.38 230 GLY A O 1
ATOM 1772 N N . SER A 1 231 ? 1.431 -34.656 -17.953 1 45.03 231 SER A N 1
ATOM 1773 C CA . SER A 1 231 ? 2.16 -35.75 -18.594 1 45.03 231 SER A CA 1
ATOM 1774 C C . SER A 1 231 ? 3.66 -35.469 -18.609 1 45.03 231 SER A C 1
ATOM 1776 O O . SER A 1 231 ? 4.457 -36.375 -18.906 1 45.03 231 SER A O 1
ATOM 1778 N N . GLU A 1 232 ? 3.961 -34.188 -18.484 1 45 232 GLU A N 1
ATOM 1779 C CA . GLU A 1 232 ? 5.367 -34.094 -18.875 1 45 232 GLU A CA 1
ATOM 1780 C C . GLU A 1 232 ? 6.281 -34.25 -17.656 1 45 232 GLU A C 1
ATOM 1782 O O . GLU A 1 232 ? 7.445 -33.844 -17.703 1 45 232 GLU A O 1
ATOM 1787 N N . GLY A 1 233 ? 5.887 -35 -16.594 1 50.44 233 GLY A N 1
ATOM 1788 C CA . GLY A 1 233 ? 6.777 -35.469 -15.539 1 50.44 233 GLY A CA 1
ATOM 1789 C C . GLY A 1 233 ? 7.16 -34.375 -14.555 1 50.44 233 GLY A C 1
ATOM 1790 O O . GLY A 1 233 ? 8.023 -34.562 -13.703 1 50.44 233 GLY A O 1
ATOM 1791 N N . GLY A 1 234 ? 6.355 -33.188 -14.469 1 64.19 234 GLY A N 1
ATOM 1792 C CA . GLY A 1 234 ? 6.848 -32.125 -13.586 1 64.19 234 GLY A CA 1
ATOM 1793 C C . GLY A 1 234 ? 5.961 -31.906 -12.383 1 64.19 234 GLY A C 1
ATOM 1794 O O . GLY A 1 234 ? 5.066 -32.688 -12.102 1 64.19 234 GLY A O 1
ATOM 1795 N N . ASP A 1 235 ? 6.43 -31.266 -11.352 1 83.25 235 ASP A N 1
ATOM 1796 C CA . ASP A 1 235 ? 5.738 -30.953 -10.102 1 83.25 235 ASP A CA 1
ATOM 1797 C C . ASP A 1 235 ? 4.527 -30.062 -10.352 1 83.25 235 ASP A C 1
ATOM 1799 O O . ASP A 1 235 ? 3.91 -29.562 -9.406 1 83.25 235 ASP A O 1
ATOM 1803 N N . GLY A 1 236 ? 4.215 -29.859 -11.734 1 91.56 236 GLY A N 1
ATOM 1804 C CA . GLY A 1 236 ? 3.023 -29.125 -12.102 1 91.56 236 GLY A CA 1
ATOM 1805 C C . GLY A 1 236 ? 3.268 -27.625 -12.219 1 91.56 236 GLY A C 1
ATOM 1806 O O . GLY A 1 236 ? 2.375 -26.875 -12.617 1 91.56 236 GLY A O 1
ATOM 1807 N N . TRP A 1 237 ? 4.496 -27.203 -11.938 1 94.94 237 TRP A N 1
ATOM 1808 C CA . TRP A 1 237 ? 4.824 -25.781 -11.977 1 94.94 237 TRP A CA 1
ATOM 1809 C C . TRP A 1 237 ? 5.676 -25.453 -13.203 1 94.94 237 TRP A C 1
ATOM 1811 O O . TRP A 1 237 ? 6.594 -26.203 -13.547 1 94.94 237 TRP A O 1
ATOM 1821 N N . ALA A 1 238 ? 5.301 -24.422 -13.883 1 94.31 238 ALA A N 1
ATOM 1822 C CA . ALA A 1 238 ? 6.109 -23.781 -14.922 1 94.31 238 ALA A CA 1
ATOM 1823 C C . ALA A 1 238 ? 6.57 -22.391 -14.484 1 94.31 238 ALA A C 1
ATOM 1825 O O . ALA A 1 238 ? 6.105 -21.875 -13.469 1 94.31 238 ALA A O 1
ATOM 1826 N N . PHE A 1 239 ? 7.578 -21.891 -15.195 1 95.56 239 PHE A N 1
ATOM 1827 C CA . PHE A 1 239 ? 8.055 -20.578 -14.781 1 95.56 239 PHE A CA 1
ATOM 1828 C C . PHE A 1 239 ? 8.203 -19.656 -15.977 1 95.56 239 PHE A C 1
ATOM 1830 O O . PHE A 1 239 ? 8.422 -20.109 -17.109 1 95.56 239 PHE A O 1
ATOM 1837 N N . ILE A 1 240 ? 8.023 -18.328 -15.695 1 96.75 240 ILE A N 1
ATOM 1838 C CA . ILE A 1 240 ? 8.016 -17.297 -16.734 1 96.75 240 ILE A CA 1
ATOM 1839 C C . ILE A 1 240 ? 8.328 -15.93 -16.109 1 96.75 240 ILE A C 1
ATOM 1841 O O . ILE A 1 240 ? 8.188 -15.75 -14.898 1 96.75 240 ILE A O 1
ATOM 1845 N N . GLU A 1 241 ? 8.797 -15.055 -16.891 1 96.75 241 GLU A N 1
ATOM 1846 C CA . GLU A 1 241 ? 8.969 -13.672 -16.453 1 96.75 241 GLU A CA 1
ATOM 1847 C C . GLU A 1 241 ? 7.84 -12.789 -16.953 1 96.75 241 GLU A C 1
ATOM 1849 O O . GLU A 1 241 ? 7.281 -13.031 -18.031 1 96.75 241 GLU A O 1
ATOM 1854 N N . GLY A 1 242 ? 7.457 -11.734 -16.125 1 96.94 242 GLY A N 1
ATOM 1855 C CA . GLY A 1 242 ? 6.562 -10.719 -16.656 1 96.94 242 GLY A CA 1
ATOM 1856 C C . GLY A 1 242 ? 7.105 -10.047 -17.906 1 96.94 242 GLY A C 1
ATOM 1857 O O . GLY A 1 242 ? 8.297 -9.758 -17.984 1 96.94 242 GLY A O 1
ATOM 1858 N N . LYS A 1 243 ? 6.25 -9.781 -18.781 1 95.31 243 LYS A N 1
ATOM 1859 C CA . LYS A 1 243 ? 6.637 -9.328 -20.109 1 95.31 243 LYS A CA 1
ATOM 1860 C C . LYS A 1 243 ? 7.547 -8.102 -20.031 1 95.31 243 LYS A C 1
ATOM 1862 O O . LYS A 1 243 ? 8.547 -8.023 -20.75 1 95.31 243 LYS A O 1
ATOM 1867 N N . PRO A 1 244 ? 7.234 -7.105 -19.188 1 94.81 244 PRO A N 1
ATOM 1868 C CA . PRO A 1 244 ? 8.125 -5.938 -19.125 1 94.81 244 PRO A CA 1
ATOM 1869 C C . PRO A 1 244 ? 9.531 -6.289 -18.656 1 94.81 244 PRO A C 1
ATOM 1871 O O . PRO A 1 244 ? 10.484 -5.559 -18.953 1 94.81 244 PRO A O 1
ATOM 1874 N N . ALA A 1 245 ? 9.648 -7.316 -17.906 1 89.56 245 ALA A N 1
ATOM 1875 C CA . ALA A 1 245 ? 10.945 -7.727 -17.359 1 89.56 245 ALA A CA 1
ATOM 1876 C C . ALA A 1 245 ? 11.523 -8.891 -18.156 1 89.56 245 ALA A C 1
ATOM 1878 O O . ALA A 1 245 ? 12.602 -9.391 -17.828 1 89.56 245 ALA A O 1
ATOM 1879 N N . GLY A 1 246 ? 10.742 -9.32 -19.141 1 85.81 246 GLY A N 1
ATOM 1880 C CA . GLY A 1 246 ? 11.148 -10.445 -19.953 1 85.81 246 GLY A CA 1
ATOM 1881 C C . GLY A 1 246 ? 11.094 -10.156 -21.453 1 85.81 246 GLY A C 1
ATOM 1882 O O . GLY A 1 246 ? 11.102 -9 -21.859 1 85.81 246 GLY A O 1
ATOM 1883 N N . GLY A 1 247 ? 11.289 -11.211 -22.25 1 78.31 247 GLY A N 1
ATOM 1884 C CA . GLY A 1 247 ? 11.375 -11.055 -23.688 1 78.31 247 GLY A CA 1
ATOM 1885 C C . GLY A 1 247 ? 10.367 -11.898 -24.453 1 78.31 247 GLY A C 1
ATOM 1886 O O . GLY A 1 247 ? 10.672 -12.438 -25.516 1 78.31 247 GLY A O 1
ATOM 1887 N N . GLY A 1 248 ? 9.156 -11.961 -23.781 1 73.19 248 GLY A N 1
ATOM 1888 C CA . GLY A 1 248 ? 8.195 -12.789 -24.5 1 73.19 248 GLY A CA 1
ATOM 1889 C C . GLY A 1 248 ? 8.43 -14.273 -24.312 1 73.19 248 GLY A C 1
ATOM 1890 O O . GLY A 1 248 ? 8.422 -15.031 -25.281 1 73.19 248 GLY A O 1
ATOM 1891 N N . GLU A 1 249 ? 8.523 -14.742 -23.328 1 84.19 249 GLU A N 1
ATOM 1892 C CA . GLU A 1 249 ? 8.883 -16.094 -22.922 1 84.19 249 GLU A CA 1
ATOM 1893 C C . GLU A 1 249 ? 7.688 -17.047 -23.031 1 84.19 249 GLU A C 1
ATOM 1895 O O . GLU A 1 249 ? 6.551 -16.594 -23.203 1 84.19 249 GLU A O 1
ATOM 1900 N N . THR A 1 250 ? 8.039 -18.281 -23.156 1 87.31 250 THR A N 1
ATOM 1901 C CA . THR A 1 250 ? 7.051 -19.359 -23.141 1 87.31 250 THR A CA 1
ATOM 1902 C C . THR A 1 250 ? 7.09 -20.094 -21.812 1 87.31 250 THR A C 1
ATOM 1904 O O . THR A 1 250 ? 7.988 -19.875 -21 1 87.31 250 THR A O 1
ATOM 1907 N N . LEU A 1 251 ? 6.121 -20.938 -21.641 1 91.88 251 LEU A N 1
ATOM 1908 C CA . LEU A 1 251 ? 6.074 -21.719 -20.422 1 91.88 251 LEU A CA 1
ATOM 1909 C C . LEU A 1 251 ? 6.777 -23.062 -20.609 1 91.88 251 LEU A C 1
ATOM 1911 O O . LEU A 1 251 ? 7.066 -23.75 -19.625 1 91.88 251 LEU A O 1
ATOM 1915 N N . THR A 1 252 ? 7.188 -23.375 -21.797 1 87.62 252 THR A N 1
ATOM 1916 C CA . THR A 1 252 ? 7.648 -24.719 -22.109 1 87.62 252 THR A CA 1
ATOM 1917 C C . THR A 1 252 ? 9.156 -24.734 -22.312 1 87.62 252 THR A C 1
ATOM 1919 O O . THR A 1 252 ? 9.781 -25.797 -22.25 1 87.62 252 THR A O 1
ATOM 1922 N N . ASN A 1 253 ? 9.711 -23.656 -22.594 1 89.94 253 ASN A N 1
ATOM 1923 C CA . ASN A 1 253 ? 11.148 -23.562 -22.844 1 89.94 253 ASN A CA 1
ATOM 1924 C C . ASN A 1 253 ? 11.875 -22.859 -21.703 1 89.94 253 ASN A C 1
ATOM 1926 O O . ASN A 1 253 ? 11.867 -21.641 -21.625 1 89.94 253 ASN A O 1
ATOM 1930 N N . PRO A 1 254 ? 12.523 -23.594 -20.891 1 91.56 254 PRO A N 1
ATOM 1931 C CA . PRO A 1 254 ? 13.219 -22.953 -19.781 1 91.56 254 PRO A CA 1
ATOM 1932 C C . PRO A 1 254 ? 14.352 -22.031 -20.25 1 91.56 254 PRO A C 1
ATOM 1934 O O . PRO A 1 254 ? 14.727 -21.094 -19.531 1 91.56 254 PRO A O 1
ATOM 1937 N N . CYS A 1 255 ? 14.812 -22.172 -21.406 1 92.56 255 CYS A N 1
ATOM 1938 C CA . CYS A 1 255 ? 16.031 -21.5 -21.859 1 92.56 255 CYS A CA 1
ATOM 1939 C C . CYS A 1 255 ? 15.711 -20.141 -22.469 1 92.56 255 CYS A C 1
ATOM 1941 O O . CYS A 1 255 ? 16.609 -19.391 -22.844 1 92.56 255 CYS A O 1
ATOM 1943 N N . ASP A 1 256 ? 14.461 -19.797 -22.547 1 93.06 256 ASP A N 1
ATOM 1944 C CA . ASP A 1 256 ? 14.109 -18.516 -23.156 1 93.06 256 ASP A CA 1
ATOM 1945 C C . ASP A 1 256 ? 13.984 -17.422 -22.109 1 93.06 256 ASP A C 1
ATOM 1947 O O . ASP A 1 256 ? 13.578 -16.297 -22.406 1 93.06 256 ASP A O 1
ATOM 1951 N N . LYS A 1 257 ? 14.312 -17.797 -20.891 1 94.06 257 LYS A N 1
ATOM 1952 C CA . LYS A 1 257 ? 14.367 -16.797 -19.828 1 94.06 257 LYS A CA 1
ATOM 1953 C C . LYS A 1 257 ? 15.75 -16.172 -19.734 1 94.06 257 LYS A C 1
ATOM 1955 O O . LYS A 1 257 ? 16.766 -16.859 -19.844 1 94.06 257 LYS A O 1
ATOM 1960 N N . TRP A 1 258 ? 15.781 -14.883 -19.469 1 90 258 TRP A N 1
ATOM 1961 C CA . TRP A 1 258 ? 17.031 -14.141 -19.359 1 90 258 TRP A CA 1
ATOM 1962 C C . TRP A 1 258 ? 17.969 -14.797 -18.344 1 90 258 TRP A C 1
ATOM 1964 O O . TRP A 1 258 ? 19.188 -14.797 -18.516 1 90 258 TRP A O 1
ATOM 1974 N N . PHE A 1 259 ? 17.453 -15.328 -17.297 1 93.75 259 PHE A N 1
ATOM 1975 C CA . PHE A 1 259 ? 18.25 -15.742 -16.141 1 93.75 259 PHE A CA 1
ATOM 1976 C C . PHE A 1 259 ? 18.641 -17.203 -16.266 1 93.75 259 PHE A C 1
ATOM 1978 O O . PHE A 1 259 ? 19.547 -17.672 -15.555 1 93.75 259 PHE A O 1
ATOM 1985 N N . CYS A 1 260 ? 17.953 -18 -17.016 1 94.56 260 CYS A N 1
ATOM 1986 C CA . CYS A 1 260 ? 18.156 -19.438 -17.031 1 94.56 260 CYS A CA 1
ATOM 1987 C C . CYS A 1 260 ? 19.25 -19.844 -18 1 94.56 260 CYS A C 1
ATOM 1989 O O . CYS A 1 260 ? 18.984 -20.125 -19.172 1 94.56 260 CYS A O 1
ATOM 1991 N N . ASN A 1 261 ? 20.422 -19.875 -17.5 1 93.38 261 ASN A N 1
ATOM 1992 C CA . ASN A 1 261 ? 21.609 -20.203 -18.281 1 93.38 261 ASN A CA 1
ATOM 1993 C C . ASN A 1 261 ? 22.781 -20.594 -17.375 1 93.38 261 ASN A C 1
ATOM 1995 O O . ASN A 1 261 ? 22.656 -20.562 -16.156 1 93.38 261 ASN A O 1
ATOM 1999 N N . GLN A 1 262 ? 23.906 -20.859 -18.031 1 92.12 262 GLN A N 1
ATOM 2000 C CA . GLN A 1 262 ? 25.078 -21.359 -17.312 1 92.12 262 GLN A CA 1
ATOM 2001 C C . GLN A 1 262 ? 25.719 -20.234 -16.484 1 92.12 262 GLN A C 1
ATOM 2003 O O . GLN A 1 262 ? 26.328 -20.5 -15.453 1 92.12 262 GLN A O 1
ATOM 2008 N N . LYS A 1 263 ? 25.625 -19.094 -16.922 1 92.88 263 LYS A N 1
ATOM 2009 C CA . LYS A 1 263 ? 26.219 -17.984 -16.188 1 92.88 263 LYS A CA 1
ATOM 2010 C C . LYS A 1 263 ? 25.641 -17.875 -14.781 1 92.88 263 LYS A C 1
ATOM 2012 O O . LYS A 1 263 ? 26.359 -17.562 -13.828 1 92.88 263 LYS A O 1
ATOM 2017 N N . HIS A 1 264 ? 24.375 -18.125 -14.672 1 95.38 264 HIS A N 1
ATOM 2018 C CA . HIS A 1 264 ? 23.672 -17.953 -13.398 1 95.38 264 HIS A CA 1
ATOM 2019 C C . HIS A 1 264 ? 23.625 -19.25 -12.617 1 95.38 264 HIS A C 1
ATOM 2021 O O . HIS A 1 264 ? 23.609 -19.25 -11.383 1 95.38 264 HIS A O 1
ATOM 2027 N N . PHE A 1 265 ? 23.641 -20.391 -13.336 1 95.5 265 PHE A N 1
ATOM 2028 C CA . PHE A 1 265 ? 23.391 -21.656 -12.633 1 95.5 265 PHE A CA 1
ATOM 2029 C C . PHE A 1 265 ? 24.547 -22.625 -12.805 1 95.5 265 PHE A C 1
ATOM 2031 O O . PHE A 1 265 ? 24.562 -23.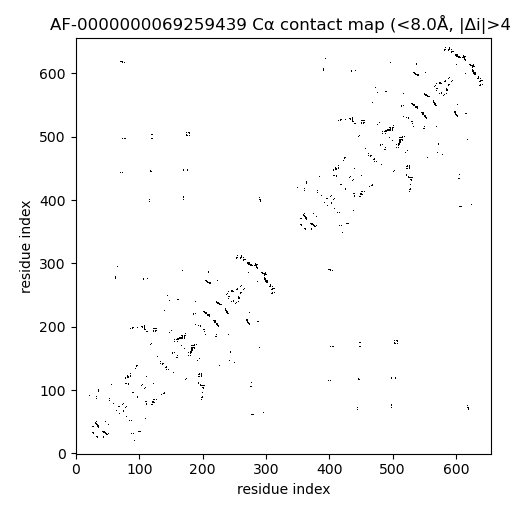688 -12.18 1 95.5 265 PHE A O 1
ATOM 2038 N N . GLY A 1 266 ? 25.531 -22.375 -13.523 1 89.88 266 GLY A N 1
ATOM 2039 C CA . GLY A 1 266 ? 26.578 -23.297 -13.898 1 89.88 266 GLY A CA 1
ATOM 2040 C C . GLY A 1 266 ? 27.5 -23.641 -12.742 1 89.88 266 GLY A C 1
ATOM 2041 O O . GLY A 1 266 ? 28.094 -24.734 -12.711 1 89.88 266 GLY A O 1
ATOM 2042 N N . ASP A 1 267 ? 27.656 -22.734 -11.781 1 89.38 267 ASP A N 1
ATOM 2043 C CA . ASP A 1 267 ? 28.578 -22.984 -10.688 1 89.38 267 ASP A CA 1
ATOM 2044 C C . ASP A 1 267 ? 27.922 -23.766 -9.562 1 89.38 267 ASP A C 1
ATOM 2046 O O . ASP A 1 267 ? 28.562 -24.125 -8.57 1 89.38 267 ASP A O 1
ATOM 2050 N N . GLY A 1 268 ? 26.641 -23.938 -9.688 1 93.12 268 GLY A N 1
ATOM 2051 C CA . GLY A 1 268 ? 25.922 -24.766 -8.734 1 93.12 268 GLY A CA 1
ATOM 2052 C C . GLY A 1 268 ? 25.656 -24.062 -7.41 1 93.12 268 GLY A C 1
ATOM 2053 O O . GLY A 1 268 ? 25.172 -24.672 -6.461 1 93.12 268 GLY A O 1
ATOM 2054 N N . GLN A 1 269 ? 25.875 -22.797 -7.281 1 95.88 269 GLN A N 1
ATOM 2055 C CA . GLN A 1 269 ? 25.828 -22.109 -5.992 1 95.88 269 GLN A CA 1
ATOM 2056 C C . GLN A 1 269 ? 24.547 -21.297 -5.848 1 95.88 269 GLN A C 1
ATOM 2058 O O . GLN A 1 269 ? 24.172 -20.922 -4.738 1 95.88 269 GLN A O 1
ATOM 2063 N N . THR A 1 270 ? 23.938 -21.031 -6.965 1 97.62 270 THR A N 1
ATOM 2064 C CA . THR A 1 270 ? 22.719 -20.219 -6.926 1 97.62 270 THR A CA 1
ATOM 2065 C C . THR A 1 270 ? 21.594 -20.969 -6.238 1 97.62 270 THR A C 1
ATOM 2067 O O . THR A 1 270 ? 21.312 -22.125 -6.586 1 97.62 270 THR A O 1
ATOM 2070 N N . GLN A 1 271 ? 21 -20.344 -5.242 1 97.88 271 GLN A N 1
ATOM 2071 C CA . GLN A 1 271 ? 19.812 -20.891 -4.59 1 97.88 271 GLN A CA 1
ATOM 2072 C C . GLN A 1 271 ? 18.547 -20.172 -5.047 1 97.88 271 GLN A C 1
ATOM 2074 O O . GLN A 1 271 ? 18.578 -18.953 -5.273 1 97.88 271 GLN A O 1
ATOM 2079 N N . VAL A 1 272 ? 17.5 -20.938 -5.199 1 98 272 VAL A N 1
ATOM 2080 C CA . VAL A 1 272 ? 16.219 -20.375 -5.652 1 98 272 VAL A CA 1
ATOM 2081 C C . VAL A 1 272 ? 15.109 -20.797 -4.691 1 98 272 VAL A C 1
ATOM 2083 O O . VAL A 1 272 ? 15.102 -21.922 -4.195 1 98 272 VAL A O 1
ATOM 2086 N N . PHE A 1 273 ? 14.242 -19.891 -4.43 1 98.25 273 PHE A N 1
ATOM 2087 C CA . PHE A 1 273 ? 13.109 -20.141 -3.545 1 98.25 273 PHE A CA 1
ATOM 2088 C C . PHE A 1 273 ? 11.82 -19.609 -4.16 1 98.25 273 PHE A C 1
ATOM 2090 O O . PHE A 1 273 ? 11.852 -18.703 -4.996 1 98.25 273 PHE A O 1
ATOM 2097 N N . ALA A 1 274 ? 10.719 -20.156 -3.799 1 98.5 274 ALA A N 1
ATOM 2098 C CA . ALA A 1 274 ? 9.383 -19.656 -4.133 1 98.5 274 ALA A CA 1
ATOM 2099 C C . ALA A 1 274 ? 8.586 -19.359 -2.873 1 98.5 274 ALA A C 1
ATOM 2101 O O . ALA A 1 274 ? 8.633 -20.109 -1.896 1 98.5 274 ALA A O 1
ATOM 2102 N N . ALA A 1 275 ? 7.867 -18.297 -2.922 1 98.5 275 ALA A N 1
ATOM 2103 C CA . ALA A 1 275 ? 7.121 -17.859 -1.743 1 98.5 275 ALA A CA 1
ATOM 2104 C C . ALA A 1 275 ? 5.855 -18.703 -1.561 1 98.5 275 ALA A C 1
ATOM 2106 O O . ALA A 1 275 ? 5.273 -19.188 -2.537 1 98.5 275 ALA A O 1
ATOM 2107 N N . ARG A 1 276 ? 5.445 -18.875 -0.367 1 96.88 276 ARG A N 1
ATOM 2108 C CA . ARG A 1 276 ? 4.191 -19.516 0.002 1 96.88 276 ARG A CA 1
ATOM 2109 C C . ARG A 1 276 ? 3.514 -18.781 1.156 1 96.88 276 ARG A C 1
ATOM 2111 O O . ARG A 1 276 ? 4.117 -17.906 1.784 1 96.88 276 ARG A O 1
ATOM 2118 N N . PHE A 1 277 ? 2.244 -19.016 1.363 1 97.75 277 PHE A N 1
ATOM 2119 C CA . PHE A 1 277 ? 1.501 -18.328 2.41 1 97.75 277 PHE A CA 1
ATOM 2120 C C . PHE A 1 277 ? 1.383 -19.203 3.654 1 97.75 277 PHE A C 1
ATOM 2122 O O . PHE A 1 277 ? 1.436 -18.688 4.777 1 97.75 277 PHE A O 1
ATOM 2129 N N . ASP A 1 278 ? 1.234 -20.484 3.486 1 96.81 278 ASP A N 1
ATOM 2130 C CA . ASP A 1 278 ? 1.135 -21.453 4.582 1 96.81 278 ASP A CA 1
ATOM 2131 C C . ASP A 1 278 ? 2.391 -21.422 5.449 1 96.81 278 ASP A C 1
ATOM 2133 O O . ASP A 1 278 ? 3.488 -21.719 4.977 1 96.81 278 ASP A O 1
ATOM 2137 N N . ARG A 1 279 ? 2.182 -21.156 6.703 1 94.38 279 ARG A N 1
ATOM 2138 C CA . ARG A 1 279 ? 3.309 -21 7.613 1 94.38 279 ARG A CA 1
ATOM 2139 C C . ARG A 1 279 ? 3.5 -22.25 8.469 1 94.38 279 ARG A C 1
ATOM 2141 O O . ARG A 1 279 ? 4.457 -22.344 9.242 1 94.38 279 ARG A O 1
ATOM 2148 N N . HIS A 1 280 ? 2.785 -23.172 8.383 1 89.75 280 HIS A N 1
ATOM 2149 C CA . HIS A 1 280 ? 2.777 -24.25 9.367 1 89.75 280 HIS A CA 1
ATOM 2150 C C . HIS A 1 280 ? 3.203 -25.562 8.75 1 89.75 280 HIS A C 1
ATOM 2152 O O . HIS A 1 280 ? 3.637 -26.484 9.453 1 89.75 280 HIS A O 1
ATOM 2158 N N . SER A 1 281 ? 3.082 -25.672 7.492 1 82.94 281 SER A N 1
ATOM 2159 C CA . SER A 1 281 ? 3.352 -26.953 6.863 1 82.94 281 SER A CA 1
ATOM 2160 C C . SER A 1 281 ? 4.848 -27.203 6.715 1 82.94 281 SER A C 1
ATOM 2162 O O . SER A 1 281 ? 5.289 -28.344 6.598 1 82.94 281 SER A O 1
ATOM 2164 N N . ASN A 1 282 ? 5.559 -26.172 6.574 1 76.88 282 ASN A N 1
ATOM 2165 C CA . ASN A 1 282 ? 7.012 -26.312 6.539 1 76.88 282 ASN A CA 1
ATOM 2166 C C . ASN A 1 282 ? 7.715 -25.125 7.172 1 76.88 282 ASN A C 1
ATOM 2168 O O . ASN A 1 282 ? 7.078 -24.109 7.465 1 76.88 282 ASN A O 1
ATOM 2172 N N . THR A 1 283 ? 9 -25.375 7.305 1 80.88 283 THR A N 1
ATOM 2173 C CA . THR A 1 283 ? 9.758 -24.375 8.031 1 80.88 283 THR A CA 1
ATOM 2174 C C . THR A 1 283 ? 10.664 -23.578 7.09 1 80.88 283 THR A C 1
ATOM 2176 O O . THR A 1 283 ? 11.438 -22.734 7.527 1 80.88 283 THR A O 1
ATOM 2179 N N . SER A 1 284 ? 10.523 -23.891 5.852 1 91.94 284 SER A N 1
ATOM 2180 C CA . SER A 1 284 ? 11.391 -23.156 4.926 1 91.94 284 SER A CA 1
ATOM 2181 C C . SER A 1 284 ? 10.969 -21.703 4.793 1 91.94 284 SER A C 1
ATOM 2183 O O . SER A 1 284 ? 9.781 -21.391 4.871 1 91.94 284 SER A O 1
ATOM 2185 N N . ILE A 1 285 ? 12.016 -20.891 4.574 1 96.44 285 ILE A N 1
ATOM 2186 C CA . ILE A 1 285 ? 11.805 -19.453 4.504 1 96.44 285 ILE A CA 1
ATOM 2187 C C . ILE A 1 285 ? 12.117 -18.953 3.092 1 96.44 285 ILE A C 1
ATOM 2189 O O . ILE A 1 285 ? 12.984 -19.5 2.408 1 96.44 285 ILE A O 1
ATOM 2193 N N . TYR A 1 286 ? 11.391 -18.016 2.627 1 98 286 TYR A N 1
ATOM 2194 C CA . TYR A 1 286 ? 11.711 -17.25 1.427 1 98 286 TYR A CA 1
ATOM 2195 C C . TYR A 1 286 ? 12.57 -16.031 1.769 1 98 286 TYR A C 1
ATOM 2197 O O . TYR A 1 286 ? 12.078 -15.07 2.365 1 98 286 TYR A O 1
ATOM 2205 N N . PRO A 1 287 ? 13.828 -16.016 1.385 1 97.69 287 PRO A N 1
ATOM 2206 C CA . PRO A 1 287 ? 14.688 -14.883 1.713 1 97.69 287 PRO A CA 1
ATOM 2207 C C . PRO A 1 287 ? 14.43 -13.672 0.813 1 97.69 287 PRO A C 1
ATOM 2209 O O . PRO A 1 287 ? 14.539 -13.781 -0.411 1 97.69 287 PRO A O 1
ATOM 2212 N N . MET A 1 288 ? 14.125 -12.594 1.402 1 97.38 288 MET A N 1
ATOM 2213 C CA . MET A 1 288 ? 13.969 -11.352 0.657 1 97.38 288 MET A CA 1
ATOM 2214 C C . MET A 1 288 ? 15.305 -10.617 0.534 1 97.38 288 MET A C 1
ATOM 2216 O O . MET A 1 288 ? 15.938 -10.312 1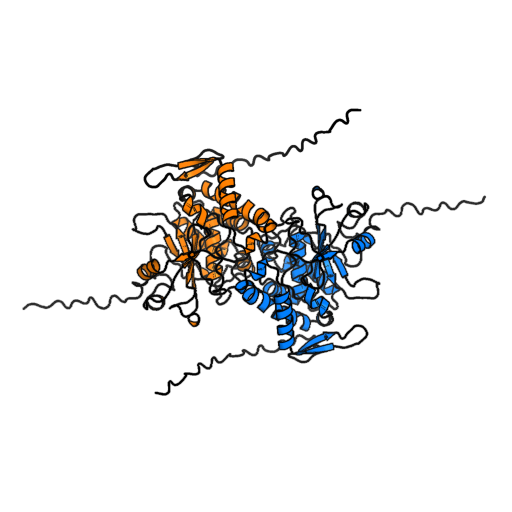.541 1 97.38 288 MET A O 1
ATOM 2220 N N . ALA A 1 289 ? 15.664 -10.281 -0.667 1 96.5 289 ALA A N 1
ATOM 2221 C CA . ALA A 1 289 ? 16.969 -9.656 -0.907 1 96.5 289 ALA A CA 1
ATOM 2222 C C . ALA A 1 289 ? 17.094 -8.352 -0.132 1 96.5 289 ALA A C 1
ATOM 2224 O O . ALA A 1 289 ? 18.188 -7.988 0.299 1 96.5 289 ALA A O 1
ATOM 2225 N N . TRP A 1 290 ? 16.062 -7.625 0.142 1 95.94 290 TRP A N 1
ATOM 2226 C CA . TRP A 1 290 ? 16.094 -6.324 0.807 1 95.94 290 TRP A CA 1
ATOM 2227 C C . TRP A 1 290 ? 15.914 -6.48 2.314 1 95.94 290 TRP A C 1
ATOM 2229 O O . TRP A 1 290 ? 15.961 -5.496 3.057 1 95.94 290 TRP A O 1
ATOM 2239 N N . ASP A 1 291 ? 15.695 -7.676 2.752 1 96.31 291 ASP A N 1
ATOM 2240 C CA . ASP A 1 291 ? 15.469 -7.953 4.164 1 96.31 291 ASP A CA 1
ATOM 2241 C C . ASP A 1 291 ? 15.844 -9.398 4.508 1 96.31 291 ASP A C 1
ATOM 2243 O O . ASP A 1 291 ? 15 -10.172 4.961 1 96.31 291 ASP A O 1
ATOM 2247 N N . LEU A 1 292 ? 17.062 -9.727 4.422 1 94.81 292 LEU A N 1
ATOM 2248 C CA . LEU A 1 292 ? 17.547 -11.102 4.508 1 94.81 292 LEU A CA 1
ATOM 2249 C C . LEU A 1 292 ? 17.375 -11.648 5.922 1 94.81 292 LEU A C 1
ATOM 2251 O O . LEU A 1 292 ? 17.359 -12.867 6.121 1 94.81 292 LEU A O 1
ATOM 2255 N N . GLN A 1 293 ? 17.25 -10.836 6.891 1 94.31 293 GLN A N 1
ATOM 2256 C CA . GLN A 1 293 ? 17.141 -11.273 8.273 1 94.31 293 GLN A CA 1
ATOM 2257 C C . GLN A 1 293 ? 15.695 -11.57 8.656 1 94.31 293 GLN A C 1
ATOM 2259 O O . GLN A 1 293 ? 15.43 -12.164 9.703 1 94.31 293 GLN A O 1
ATOM 2264 N N . ASN A 1 294 ? 14.805 -11.203 7.785 1 96.19 294 ASN A N 1
ATOM 2265 C CA . ASN A 1 294 ? 13.391 -11.445 8.055 1 96.19 294 ASN A CA 1
ATOM 2266 C C . ASN A 1 294 ? 13.031 -12.914 7.875 1 96.19 294 ASN A C 1
ATOM 2268 O O . ASN A 1 294 ? 13.18 -13.469 6.781 1 96.19 294 ASN A O 1
ATOM 2272 N N . GLN A 1 295 ? 12.5 -13.531 8.883 1 94.88 295 GLN A N 1
ATOM 2273 C CA . GLN A 1 295 ? 12.227 -14.961 8.852 1 94.88 295 GLN A CA 1
ATOM 2274 C C . GLN A 1 295 ? 10.727 -15.234 8.781 1 94.88 295 GLN A C 1
ATOM 2276 O O . GLN A 1 295 ? 10.273 -16.344 9.07 1 94.88 295 GLN A O 1
ATOM 2281 N N . HIS A 1 296 ? 9.984 -14.242 8.391 1 96 296 HIS A N 1
ATOM 2282 C CA . HIS A 1 296 ? 8.539 -14.359 8.547 1 96 296 HIS A CA 1
ATOM 2283 C C . HIS A 1 296 ? 7.859 -14.602 7.203 1 96 296 HIS A C 1
ATOM 2285 O O . HIS A 1 296 ? 6.629 -14.594 7.113 1 96 296 HIS A O 1
ATOM 2291 N N . VAL A 1 297 ? 8.609 -14.844 6.16 1 97.44 297 VAL A N 1
ATOM 2292 C CA . VAL A 1 297 ? 8.031 -15.188 4.863 1 97.44 297 VAL A CA 1
ATOM 2293 C C . VAL A 1 297 ? 8.336 -16.656 4.539 1 97.44 297 VAL A C 1
ATOM 2295 O O . VAL A 1 297 ? 9.484 -17 4.25 1 97.44 297 VAL A O 1
ATOM 2298 N N . PRO A 1 298 ? 7.309 -17.469 4.578 1 97.5 298 PRO A N 1
ATOM 2299 C CA . PRO A 1 298 ? 7.543 -18.875 4.254 1 97.5 298 PRO A CA 1
ATOM 2300 C C . PRO A 1 298 ? 7.871 -19.109 2.781 1 97.5 298 PRO A C 1
ATOM 2302 O O . PRO A 1 298 ? 7.473 -18.312 1.929 1 97.5 298 PRO A O 1
ATOM 2305 N N . GLY A 1 299 ? 8.617 -20.125 2.527 1 97.19 299 GLY A N 1
ATOM 2306 C CA . GLY A 1 299 ? 9.008 -20.438 1.159 1 97.19 299 GLY A CA 1
ATOM 2307 C C . GLY A 1 299 ? 9.219 -21.906 0.91 1 97.19 299 GLY A C 1
ATOM 2308 O O . GLY A 1 299 ? 9 -22.734 1.802 1 97.19 299 GLY A O 1
ATOM 2309 N N . VAL A 1 300 ? 9.422 -22.234 -0.316 1 96.19 300 VAL A N 1
ATOM 2310 C CA . VAL A 1 300 ? 9.812 -23.562 -0.8 1 96.19 300 VAL A CA 1
ATOM 2311 C C . VAL A 1 300 ? 11.172 -23.484 -1.484 1 96.19 300 VAL A C 1
ATOM 2313 O O . VAL A 1 300 ? 11.398 -22.609 -2.328 1 96.19 300 VAL A O 1
ATOM 2316 N N . ASN A 1 301 ? 12.055 -24.375 -1.043 1 96.56 301 ASN A N 1
ATOM 2317 C CA . ASN A 1 301 ? 13.336 -24.438 -1.735 1 96.56 301 ASN A CA 1
ATOM 2318 C C . ASN A 1 301 ? 13.188 -25.047 -3.127 1 96.56 301 ASN A C 1
ATOM 2320 O O . ASN A 1 301 ? 12.75 -26.188 -3.268 1 96.56 301 ASN A O 1
ATOM 2324 N N . ARG A 1 302 ? 13.539 -24.281 -4.141 1 96.81 302 ARG A N 1
ATOM 2325 C CA . ARG A 1 302 ? 13.383 -24.688 -5.535 1 96.81 302 ARG A CA 1
ATOM 2326 C C . ARG A 1 302 ? 14.734 -24.859 -6.211 1 96.81 302 ARG A C 1
ATOM 2328 O O . ARG A 1 302 ? 14.82 -24.953 -7.438 1 96.81 302 ARG A O 1
ATOM 2335 N N . THR A 1 303 ? 15.773 -24.922 -5.523 1 96.94 303 THR A N 1
ATOM 2336 C CA . THR A 1 303 ? 17.141 -24.906 -6.027 1 96.94 303 THR A CA 1
ATOM 2337 C C . THR A 1 303 ? 17.391 -26.078 -6.965 1 96.94 303 THR A C 1
ATOM 2339 O O . THR A 1 303 ? 17.844 -25.906 -8.094 1 96.94 303 THR A O 1
ATOM 2342 N N . ALA A 1 304 ? 17.062 -27.25 -6.551 1 95.62 304 ALA A N 1
ATOM 2343 C CA . ALA A 1 304 ? 17.312 -28.438 -7.355 1 95.62 304 ALA A CA 1
ATOM 2344 C C . ALA A 1 304 ? 16.562 -28.375 -8.68 1 95.62 304 ALA A C 1
ATOM 2346 O O . ALA A 1 304 ? 17.078 -28.75 -9.727 1 95.62 304 ALA A O 1
ATOM 2347 N N . TYR A 1 305 ? 15.367 -27.906 -8.594 1 94.94 305 TYR A N 1
ATOM 2348 C CA . TYR A 1 305 ? 14.531 -27.797 -9.781 1 94.94 305 TYR A CA 1
ATOM 2349 C C . TYR A 1 305 ? 15.172 -26.891 -10.82 1 94.94 305 TYR A C 1
ATOM 2351 O O . TYR A 1 305 ? 15.25 -27.25 -12 1 94.94 305 TYR A O 1
ATOM 2359 N N . TYR A 1 306 ? 15.648 -25.766 -10.43 1 95.94 306 TYR A N 1
ATOM 2360 C CA . TYR A 1 306 ? 16.172 -24.781 -11.375 1 95.94 306 TYR A CA 1
ATOM 2361 C C . TYR A 1 306 ? 17.547 -25.188 -11.875 1 95.94 306 TYR A C 1
ATOM 2363 O O . TYR A 1 306 ? 17.922 -24.891 -13.016 1 95.94 306 TYR A O 1
ATOM 2371 N N . HIS A 1 307 ? 18.328 -25.828 -11.062 1 95.62 307 HIS A N 1
ATOM 2372 C CA . HIS A 1 307 ? 19.594 -26.359 -11.562 1 95.62 307 HIS A CA 1
ATOM 2373 C C . HIS A 1 307 ? 19.359 -27.375 -12.672 1 95.62 307 HIS A C 1
ATOM 2375 O O . HIS A 1 307 ? 20.078 -27.375 -13.68 1 95.62 307 HIS A O 1
ATOM 2381 N N . ALA A 1 308 ? 18.406 -28.203 -12.5 1 92.31 308 ALA A N 1
ATOM 2382 C CA . ALA A 1 308 ? 18.094 -29.203 -13.516 1 92.31 308 ALA A CA 1
ATOM 2383 C C . ALA A 1 308 ? 17.547 -28.547 -14.773 1 92.31 308 ALA A C 1
ATOM 2385 O O . ALA A 1 308 ? 17.906 -28.922 -15.891 1 92.31 308 ALA A O 1
ATOM 2386 N N . ALA A 1 309 ? 16.719 -27.562 -14.594 1 92 309 ALA A N 1
ATOM 2387 C CA . ALA A 1 309 ? 16.031 -26.938 -15.719 1 92 309 ALA A CA 1
ATOM 2388 C C . ALA A 1 309 ? 16.969 -26.031 -16.516 1 92 309 ALA A C 1
ATOM 2390 O O . ALA A 1 309 ? 16.906 -25.984 -17.734 1 92 309 ALA A O 1
ATOM 2391 N N . CYS A 1 310 ? 17.875 -25.344 -15.797 1 92.88 310 CYS A N 1
ATOM 2392 C CA . CYS A 1 310 ? 18.641 -24.266 -16.438 1 92.88 310 CYS A CA 1
ATOM 2393 C C . CYS A 1 310 ? 20.047 -24.734 -16.781 1 92.88 310 CYS A C 1
ATOM 2395 O O . CYS A 1 310 ? 20.734 -24.094 -17.578 1 92.88 310 CYS A O 1
ATOM 2397 N N . ALA A 1 311 ? 20.484 -25.734 -16.219 1 81.62 311 ALA A N 1
ATOM 2398 C CA . ALA A 1 311 ? 21.859 -26.156 -16.422 1 81.62 311 ALA A CA 1
ATOM 2399 C C . ALA A 1 311 ? 22.109 -26.562 -17.875 1 81.62 311 ALA A C 1
ATOM 2401 O O . ALA A 1 311 ? 23.234 -26.484 -18.359 1 81.62 311 ALA A O 1
ATOM 2402 N N . GLN A 1 312 ? 21.125 -26.875 -18.547 1 80.44 312 GLN A N 1
ATOM 2403 C CA . GLN A 1 312 ? 21.297 -27.344 -19.922 1 80.44 312 GLN A CA 1
ATOM 2404 C C . GLN A 1 312 ? 21.234 -26.188 -20.906 1 80.44 312 GLN A C 1
ATOM 2406 O O . GLN A 1 312 ? 21.516 -26.359 -22.094 1 80.44 312 GLN A O 1
ATOM 2411 N N . CYS A 1 313 ? 20.953 -25.016 -20.391 1 88.44 313 CYS A N 1
ATOM 2412 C CA . CYS A 1 313 ? 20.719 -23.875 -21.266 1 88.44 313 CYS A CA 1
ATOM 2413 C C . CYS A 1 313 ? 22.031 -23.172 -21.594 1 88.44 313 CYS A C 1
ATOM 2415 O O . CYS A 1 313 ? 22.828 -22.875 -20.688 1 88.44 313 CYS A O 1
ATOM 2417 N N . GLY A 1 314 ? 22.219 -22.719 -22.938 1 73.12 314 GLY A N 1
ATOM 2418 C CA . GLY A 1 314 ? 23.406 -22 -23.391 1 73.12 314 GLY A CA 1
ATOM 2419 C C . GLY A 1 314 ? 24.547 -22.922 -23.781 1 73.12 314 GLY A C 1
ATOM 2420 O O . GLY A 1 314 ? 25.641 -22.453 -24.125 1 73.12 314 GLY A O 1
ATOM 2421 N N . VAL A 1 315 ? 24.547 -24.203 -23.609 1 62.69 315 VAL A N 1
ATOM 2422 C CA . VAL A 1 315 ? 25.609 -25.094 -24.016 1 62.69 315 VAL A CA 1
ATOM 2423 C C . VAL A 1 315 ? 25.562 -25.297 -25.531 1 62.69 315 VAL A C 1
ATOM 2425 O O . VAL A 1 315 ? 24.5 -25.562 -26.094 1 62.69 315 VAL A O 1
ATOM 2428 N N . SER A 1 316 ? 26.25 -24.484 -26.297 1 51.06 316 SER A N 1
ATOM 2429 C CA . SER A 1 316 ? 26.453 -24.672 -27.719 1 51.06 316 SER A CA 1
ATOM 2430 C C . SER A 1 316 ? 26.688 -26.141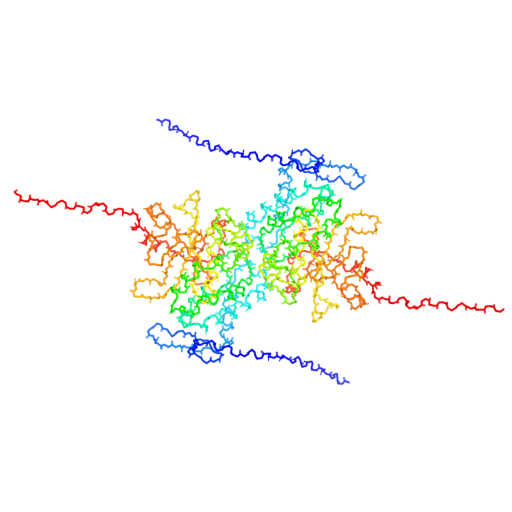 -28.062 1 51.06 316 SER A C 1
ATOM 2432 O O . SER A 1 316 ? 27.422 -26.844 -27.359 1 51.06 316 SER A O 1
ATOM 2434 N N . SER A 1 317 ? 25.781 -26.875 -28.688 1 43.38 317 SER A N 1
ATOM 2435 C CA . SER A 1 317 ? 25.984 -28.188 -29.297 1 43.38 317 SER A CA 1
ATOM 2436 C C . SER A 1 317 ? 27.266 -28.234 -30.109 1 43.38 317 SER A C 1
ATOM 2438 O O . SER A 1 317 ? 27.266 -28.625 -31.281 1 43.38 317 SER A O 1
ATOM 2440 N N . SER A 1 318 ? 28.312 -27.562 -29.938 1 40.16 318 SER A N 1
ATOM 2441 C CA . SER A 1 318 ? 29.438 -27.734 -30.844 1 40.16 318 SER A CA 1
ATOM 2442 C C . SER A 1 318 ? 29.859 -29.203 -30.922 1 40.16 318 SER A C 1
ATOM 2444 O O . SER A 1 318 ? 30.625 -29.594 -31.797 1 40.16 318 SER A O 1
ATOM 2446 N N . LEU A 1 319 ? 30.031 -30 -29.875 1 39.28 319 LEU A N 1
ATOM 2447 C CA . LEU A 1 319 ? 31.062 -31.031 -29.922 1 39.28 319 LEU A CA 1
ATOM 2448 C C . LEU A 1 319 ? 30.562 -32.25 -30.688 1 39.28 319 LEU A C 1
ATOM 2450 O O . LEU A 1 319 ? 31.266 -33.281 -30.75 1 39.28 319 LEU A O 1
ATOM 2454 N N . ARG A 1 320 ? 29.344 -32.438 -31.125 1 38.97 320 ARG A N 1
ATOM 2455 C CA . ARG A 1 320 ? 29.125 -33.812 -31.562 1 38.97 320 ARG A CA 1
ATOM 2456 C C . ARG A 1 320 ? 29.641 -34.031 -32.969 1 38.97 320 ARG A C 1
ATOM 2458 O O . ARG A 1 320 ? 28.891 -34.5 -33.844 1 38.97 320 ARG A O 1
ATOM 2465 N N . ILE A 1 321 ? 30.562 -33.156 -33.5 1 38.66 321 ILE A N 1
ATOM 2466 C CA . ILE A 1 321 ? 30.953 -33.531 -34.875 1 38.66 321 ILE A CA 1
ATOM 2467 C C . ILE A 1 321 ? 31.859 -34.781 -34.812 1 38.66 321 ILE A C 1
ATOM 2469 O O . ILE A 1 321 ? 33 -34.688 -34.344 1 38.66 321 ILE A O 1
ATOM 2473 N N . VAL A 1 322 ? 31.375 -35.938 -34.531 1 37.41 322 VAL A N 1
ATOM 2474 C CA . VAL A 1 322 ? 32.031 -37.219 -34.688 1 37.41 322 VAL A CA 1
ATOM 2475 C C . VAL A 1 322 ? 32.562 -37.344 -36.125 1 37.41 322 VAL A C 1
ATOM 2477 O O . VAL A 1 322 ? 31.781 -37.312 -37.062 1 37.41 322 VAL A O 1
ATOM 2480 N N . GLU A 1 323 ? 33.812 -36.969 -36.344 1 37.94 323 GLU A N 1
ATOM 2481 C CA . GLU A 1 323 ? 34.531 -37.219 -37.594 1 37.94 323 GLU A CA 1
ATOM 2482 C C . GLU A 1 323 ? 34.5 -38.688 -37.938 1 37.94 323 GLU A C 1
ATOM 2484 O O . GLU A 1 323 ? 34.844 -39.562 -37.125 1 37.94 323 GLU A O 1
ATOM 2489 N N . PRO A 1 324 ? 33.719 -39.125 -38.906 1 36.19 324 PRO A N 1
ATOM 2490 C CA . PRO A 1 324 ? 33.688 -40.5 -39.375 1 36.19 324 PRO A CA 1
ATOM 2491 C C . PRO A 1 324 ? 35.094 -41 -39.781 1 36.19 324 PRO A C 1
ATOM 2493 O O . PRO A 1 324 ? 35.844 -40.312 -40.438 1 36.19 324 PRO A O 1
ATOM 2496 N N . THR A 1 325 ? 35.875 -41.719 -38.906 1 35.38 325 THR A N 1
ATOM 2497 C CA . THR A 1 325 ? 37.094 -42.406 -39.219 1 35.38 325 THR A CA 1
ATOM 2498 C C . THR A 1 325 ? 36.938 -43.219 -40.531 1 35.38 325 THR A C 1
ATOM 2500 O O . THR A 1 325 ? 36.125 -44.125 -40.562 1 35.38 325 THR A O 1
ATOM 2503 N N . LEU A 1 326 ? 37.125 -42.625 -41.719 1 32.19 326 LEU A N 1
ATOM 2504 C CA . LEU A 1 326 ? 37.25 -43.312 -43 1 32.19 326 LEU A CA 1
ATOM 2505 C C . LEU A 1 326 ? 38.281 -44.469 -42.906 1 32.19 326 LEU A C 1
ATOM 2507 O O . LEU A 1 326 ? 39.438 -44.219 -42.625 1 32.19 326 LEU A O 1
ATOM 2511 N N . VAL A 1 327 ? 38 -45.656 -42.438 1 31.77 327 VAL A N 1
ATOM 2512 C CA . VAL A 1 327 ? 38.75 -46.938 -42.531 1 31.77 327 VAL A CA 1
ATOM 2513 C C . VAL A 1 327 ? 39.094 -47.188 -44 1 31.77 327 VAL A C 1
ATOM 2515 O O . VAL A 1 327 ? 38.219 -47.406 -44.844 1 31.77 327 VAL A O 1
ATOM 2518 N N . VAL A 1 328 ? 39.906 -46.156 -44.562 1 27.98 328 VAL A N 1
ATOM 2519 C CA . VAL A 1 328 ? 40.719 -46.75 -45.625 1 27.98 328 VAL A CA 1
ATOM 2520 C C . VAL A 1 328 ? 41.875 -47.531 -45.031 1 27.98 328 VAL A C 1
ATOM 2522 O O . VAL A 1 328 ? 42.5 -47.062 -44.062 1 27.98 328 VAL A O 1
ATOM 2525 N N . MET B 1 1 ? 55.5 -13.047 -4.184 1 24.59 1 MET B N 1
ATOM 2526 C CA . MET B 1 1 ? 55.031 -12.195 -5.273 1 24.59 1 MET B CA 1
ATOM 2527 C C . MET B 1 1 ? 53.781 -11.445 -4.875 1 24.59 1 MET B C 1
ATOM 2529 O O . MET B 1 1 ? 52.781 -12.062 -4.457 1 24.59 1 MET B O 1
ATOM 2533 N N . ALA B 1 2 ? 53.969 -10.117 -4.645 1 26.56 2 ALA B N 1
ATOM 2534 C CA . ALA B 1 2 ? 53.125 -9.078 -4.074 1 26.56 2 ALA B CA 1
ATOM 2535 C C . ALA B 1 2 ? 51.875 -8.828 -4.945 1 26.56 2 ALA B C 1
ATOM 2537 O O . ALA B 1 2 ? 52 -8.469 -6.117 1 26.56 2 ALA B O 1
ATOM 2538 N N . LEU B 1 3 ? 50.938 -9.664 -4.746 1 25.98 3 LEU B N 1
ATOM 2539 C CA . LEU B 1 3 ? 49.719 -9.586 -5.527 1 25.98 3 LEU B CA 1
ATOM 2540 C C . LEU B 1 3 ? 49.156 -8.164 -5.531 1 25.98 3 LEU B C 1
ATOM 2542 O O . LEU B 1 3 ? 48.906 -7.59 -4.469 1 25.98 3 LEU B O 1
ATOM 2546 N N . ARG B 1 4 ? 49.5 -7.422 -6.566 1 26.59 4 ARG B N 1
ATOM 2547 C CA . ARG B 1 4 ? 49.094 -6.043 -6.816 1 26.59 4 ARG B CA 1
ATOM 2548 C C . ARG B 1 4 ? 47.594 -5.906 -6.793 1 26.59 4 ARG B C 1
ATOM 2550 O O . ARG B 1 4 ? 46.875 -6.605 -7.527 1 26.59 4 ARG B O 1
ATOM 2557 N N . LEU B 1 5 ? 47.031 -5.57 -5.699 1 25.56 5 LEU B N 1
ATOM 2558 C CA . LEU B 1 5 ? 45.625 -5.262 -5.387 1 25.56 5 LEU B CA 1
ATOM 2559 C C . LEU B 1 5 ? 45.094 -4.184 -6.324 1 25.56 5 LEU B C 1
ATOM 2561 O O . LEU B 1 5 ? 45.656 -3.08 -6.387 1 25.56 5 LEU B O 1
ATOM 2565 N N . VAL B 1 6 ? 44.719 -4.621 -7.492 1 26.31 6 VAL B N 1
ATOM 2566 C CA . VAL B 1 6 ? 44.125 -3.672 -8.422 1 26.31 6 VAL B CA 1
ATOM 2567 C C . VAL B 1 6 ? 42.938 -2.953 -7.746 1 26.31 6 VAL B C 1
ATOM 2569 O O . VAL B 1 6 ? 42 -3.594 -7.254 1 26.31 6 VAL B O 1
ATOM 2572 N N . ARG B 1 7 ? 43.156 -1.744 -7.305 1 25.97 7 ARG B N 1
ATOM 2573 C CA . ARG B 1 7 ? 42.25 -0.745 -6.746 1 25.97 7 ARG B CA 1
ATOM 2574 C C . ARG B 1 7 ? 41.156 -0.362 -7.754 1 25.97 7 ARG B C 1
ATOM 2576 O O . ARG B 1 7 ? 41.469 0.17 -8.82 1 25.97 7 ARG B O 1
ATOM 2583 N N . TRP B 1 8 ? 40.219 -1.256 -7.934 1 24.83 8 TRP B N 1
ATOM 2584 C CA . TRP B 1 8 ? 39.094 -0.798 -8.75 1 24.83 8 TRP B CA 1
ATOM 2585 C C . TRP B 1 8 ? 38.531 0.518 -8.219 1 24.83 8 TRP B C 1
ATOM 2587 O O . TRP B 1 8 ? 38.094 0.592 -7.07 1 24.83 8 TRP B O 1
ATOM 2597 N N . VAL B 1 9 ? 39.125 1.63 -8.617 1 26.97 9 VAL B N 1
ATOM 2598 C CA . VAL B 1 9 ? 38.594 2.967 -8.328 1 26.97 9 VAL B CA 1
ATOM 2599 C C . VAL B 1 9 ? 37.25 3.156 -8.984 1 26.97 9 VAL B C 1
ATOM 2601 O O . VAL B 1 9 ? 37.125 3.115 -10.211 1 26.97 9 VAL B O 1
ATOM 2604 N N . SER B 1 10 ? 36.281 2.484 -8.508 1 25.66 10 SER B N 1
ATOM 2605 C CA . SER B 1 10 ? 34.938 2.824 -8.969 1 25.66 10 SER B CA 1
ATOM 2606 C C . SER B 1 10 ? 34.719 4.332 -8.914 1 25.66 10 SER B C 1
ATOM 2608 O O . SER B 1 10 ? 34.75 4.93 -7.836 1 25.66 10 SER B O 1
ATOM 2610 N N . GLY B 1 11 ? 35.125 5.043 -9.906 1 25.64 11 GLY B N 1
ATOM 2611 C CA . GLY B 1 11 ? 34.844 6.461 -10.039 1 25.64 11 GLY B CA 1
ATOM 2612 C C . GLY B 1 11 ? 33.344 6.773 -10.055 1 25.64 11 GLY B C 1
ATOM 2613 O O . GLY B 1 11 ? 32.625 6.371 -10.969 1 25.64 11 GLY B O 1
ATOM 2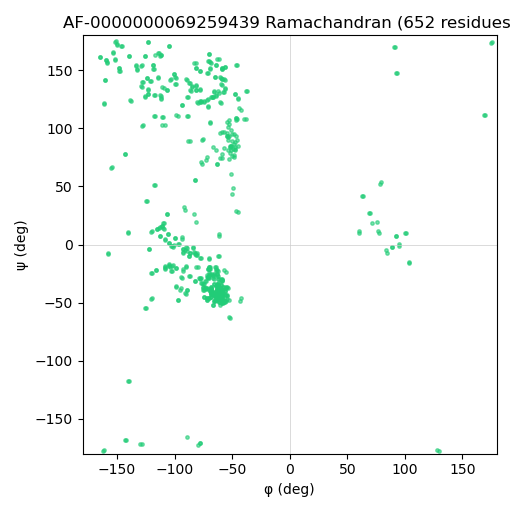614 N N . ALA B 1 12 ? 32.688 6.77 -8.906 1 27.36 12 ALA B N 1
ATOM 2615 C CA . ALA B 1 12 ? 31.359 7.332 -8.797 1 27.36 12 ALA B CA 1
ATOM 2616 C C . ALA B 1 12 ? 31.281 8.711 -9.445 1 27.36 12 ALA B C 1
ATOM 2618 O O . ALA B 1 12 ? 31.984 9.641 -9.016 1 27.36 12 ALA B O 1
ATOM 2619 N N . VAL B 1 13 ? 31.141 8.703 -10.742 1 28.02 13 VAL B N 1
ATOM 2620 C CA . VAL B 1 13 ? 30.875 10.016 -11.305 1 28.02 13 VAL B CA 1
ATOM 2621 C C . VAL B 1 13 ? 29.672 10.648 -10.609 1 28.02 13 VAL B C 1
ATOM 2623 O O . VAL B 1 13 ? 28.562 10.109 -10.648 1 28.02 13 VAL B O 1
ATOM 2626 N N . LEU B 1 14 ? 29.906 11.336 -9.609 1 25.28 14 LEU B N 1
ATOM 2627 C CA . LEU B 1 14 ? 28.922 12.258 -9.062 1 25.28 14 LEU B CA 1
ATOM 2628 C C . LEU B 1 14 ? 28.359 13.172 -10.148 1 25.28 14 LEU B C 1
ATOM 2630 O O . LEU B 1 14 ? 29.094 14.016 -10.688 1 25.28 14 LEU B O 1
ATOM 2634 N N . LEU B 1 15 ? 27.516 12.602 -10.914 1 26.73 15 LEU B N 1
ATOM 2635 C CA . LEU B 1 15 ? 26.844 13.594 -11.734 1 26.73 15 LEU B CA 1
ATOM 2636 C C . LEU B 1 15 ? 26.344 14.758 -10.891 1 26.73 15 LEU B C 1
ATOM 2638 O O . LEU B 1 15 ? 25.5 14.578 -10.016 1 26.73 15 LEU B O 1
ATOM 2642 N N . ALA B 1 16 ? 27.141 15.805 -10.812 1 29.7 16 ALA B N 1
ATOM 2643 C CA . ALA B 1 16 ? 26.734 17.094 -10.273 1 29.7 16 ALA B CA 1
ATOM 2644 C C . ALA B 1 16 ? 25.453 17.594 -10.938 1 29.7 16 ALA B C 1
ATOM 2646 O O . ALA B 1 16 ? 25.422 17.844 -12.141 1 29.7 16 ALA B O 1
ATOM 2647 N N . ALA B 1 17 ? 24.297 17.141 -10.461 1 29.14 17 ALA B N 1
ATOM 2648 C CA . ALA B 1 17 ? 23.109 17.844 -10.914 1 29.14 17 ALA B CA 1
ATOM 2649 C C . ALA B 1 17 ? 23.328 19.359 -10.883 1 29.14 17 ALA B C 1
ATOM 2651 O O . ALA B 1 17 ? 23.906 19.891 -9.938 1 29.14 17 ALA B O 1
ATOM 2652 N N . ALA B 1 18 ? 23.266 20 -12.023 1 32.84 18 ALA B N 1
ATOM 2653 C CA . ALA B 1 18 ? 23.266 21.453 -12.094 1 32.84 18 ALA B CA 1
ATOM 2654 C C . ALA B 1 18 ? 22.312 22.047 -11.062 1 32.84 18 ALA B C 1
ATOM 2656 O O . ALA B 1 18 ? 21.234 21.5 -10.812 1 32.84 18 ALA B O 1
ATOM 2657 N N . PRO B 1 19 ? 22.75 22.922 -10.211 1 32.25 19 PRO B N 1
ATOM 2658 C CA . PRO B 1 19 ? 21.828 23.625 -9.305 1 32.25 19 PRO B CA 1
ATOM 2659 C C . PRO B 1 19 ? 20.625 24.203 -10.031 1 32.25 19 PRO B C 1
ATOM 2661 O O . PRO B 1 19 ? 20.781 24.922 -11.016 1 32.25 19 PRO B O 1
ATOM 2664 N N . VAL B 1 20 ? 19.594 23.484 -10.227 1 32.47 20 VAL B N 1
ATOM 2665 C CA . VAL B 1 20 ? 18.406 24.219 -10.625 1 32.47 20 VAL B CA 1
ATOM 2666 C C . VAL B 1 20 ? 18.219 25.438 -9.719 1 32.47 20 VAL B C 1
ATOM 2668 O O . VAL B 1 20 ? 18.203 25.312 -8.492 1 32.47 20 VAL B O 1
ATOM 2671 N N . ALA B 1 21 ? 18.438 26.641 -10.234 1 33.88 21 ALA B N 1
ATOM 2672 C CA . ALA B 1 21 ? 18.234 27.953 -9.633 1 33.88 21 ALA B CA 1
ATOM 2673 C C . ALA B 1 21 ? 16.844 28.062 -9 1 33.88 21 ALA B C 1
ATOM 2675 O O . ALA B 1 21 ? 15.852 28.25 -9.703 1 33.88 21 ALA B O 1
ATOM 2676 N N . SER B 1 22 ? 16.328 27.172 -8.203 1 38.44 22 SER B N 1
ATOM 2677 C CA . SER B 1 22 ? 15.109 27.562 -7.5 1 38.44 22 SER B CA 1
ATOM 2678 C C . SER B 1 22 ? 15.25 28.953 -6.898 1 38.44 22 SER B C 1
ATOM 2680 O O . SER B 1 22 ? 16.234 29.25 -6.219 1 38.44 22 SER B O 1
ATOM 2682 N N . GLN B 1 23 ? 14.617 29.906 -7.43 1 41.03 23 GLN B N 1
ATOM 2683 C CA . GLN B 1 23 ? 14.633 31.312 -7.035 1 41.03 23 GLN B CA 1
ATOM 2684 C C . GLN B 1 23 ? 14.562 31.453 -5.52 1 41.03 23 GLN B C 1
ATOM 2686 O O . GLN B 1 23 ? 14.969 32.469 -4.969 1 41.03 23 GLN B O 1
ATOM 2691 N N . GLY B 1 24 ? 13.602 30.75 -4.77 1 50.53 24 GLY B N 1
ATOM 2692 C CA . GLY B 1 24 ? 13.578 31.266 -3.414 1 50.53 24 GLY B CA 1
ATOM 2693 C C . GLY B 1 24 ? 14.828 30.938 -2.621 1 50.53 24 GLY B C 1
ATOM 2694 O O . GLY B 1 24 ? 15.359 29.828 -2.74 1 50.53 24 GLY B O 1
ATOM 2695 N N . SER B 1 25 ? 15.688 31.859 -2.416 1 60.31 25 SER B N 1
ATOM 2696 C CA . SER B 1 25 ? 17 31.781 -1.781 1 60.31 25 SER B CA 1
ATOM 2697 C C . SER B 1 25 ? 16.891 31.266 -0.35 1 60.31 25 SER B C 1
ATOM 2699 O O . SER B 1 25 ? 16.156 31.828 0.461 1 60.31 25 SER B O 1
ATOM 2701 N N . SER B 1 26 ? 17.094 30 -0.103 1 73.75 26 SER B N 1
ATOM 2702 C CA . SER B 1 26 ? 17.25 29.5 1.263 1 73.75 26 SER B CA 1
ATOM 2703 C C . SER B 1 26 ? 18.047 30.484 2.111 1 73.75 26 SER B C 1
ATOM 2705 O O . SER B 1 26 ? 19.016 31.078 1.632 1 73.75 26 SER B O 1
ATOM 2707 N N . PRO B 1 27 ? 17.484 30.719 3.268 1 84.44 27 PRO B N 1
ATOM 2708 C CA . PRO B 1 27 ? 18.25 31.594 4.156 1 84.44 27 PRO B CA 1
ATOM 2709 C C . PRO B 1 27 ? 19.594 31 4.547 1 84.44 27 PRO B C 1
ATOM 2711 O O . PRO B 1 27 ? 20.422 31.672 5.156 1 84.44 27 PRO B O 1
ATOM 2714 N N . CYS B 1 28 ? 19.75 29.781 4.211 1 89.75 28 CYS B N 1
ATOM 2715 C CA . CYS B 1 28 ? 20.984 29.094 4.535 1 89.75 28 CYS B CA 1
ATOM 2716 C C . CYS B 1 28 ? 21.766 28.75 3.271 1 89.75 28 CYS B C 1
ATOM 2718 O O . CYS B 1 28 ? 21.234 28.828 2.164 1 89.75 28 CYS B O 1
ATOM 2720 N N . LEU B 1 29 ? 23.062 28.406 3.457 1 86.94 29 LEU B N 1
ATOM 2721 C CA . LEU B 1 29 ? 23.938 28 2.357 1 86.94 29 LEU B CA 1
ATOM 2722 C C . LEU B 1 29 ? 23.531 26.625 1.823 1 86.94 29 LEU B C 1
ATOM 2724 O O . LEU B 1 29 ? 22.844 25.859 2.506 1 86.94 29 LEU B O 1
ATOM 2728 N N . ALA B 1 30 ? 24.094 26.406 0.598 1 86.06 30 ALA B N 1
ATOM 2729 C CA . ALA B 1 30 ? 23.906 25.062 0.042 1 86.06 30 ALA B CA 1
ATOM 2730 C C . ALA B 1 30 ? 24.453 24 0.978 1 86.06 30 ALA B C 1
ATOM 2732 O O . ALA B 1 30 ? 25.547 24.156 1.538 1 86.06 30 ALA B O 1
ATOM 2733 N N . GLY B 1 31 ? 23.688 23 1.229 1 89.56 31 GLY B N 1
ATOM 2734 C CA . GLY B 1 31 ? 24.125 21.922 2.109 1 89.56 31 GLY B CA 1
ATOM 2735 C C . GLY B 1 31 ? 23.672 22.109 3.545 1 89.56 31 GLY B C 1
ATOM 2736 O O . GLY B 1 31 ? 24.031 21.312 4.422 1 89.56 31 GLY B O 1
ATOM 2737 N N . GLU B 1 32 ? 22.984 23.172 3.738 1 93.44 32 GLU B N 1
ATOM 2738 C CA . GLU B 1 32 ? 22.453 23.422 5.074 1 93.44 32 GLU B CA 1
ATOM 2739 C C . GLU B 1 32 ? 20.922 23.484 5.062 1 93.44 32 GLU B C 1
ATOM 2741 O O . GLU B 1 32 ? 20.328 23.859 4.059 1 93.44 32 GLU B O 1
ATOM 2746 N N . VAL B 1 33 ? 20.391 23.094 6.207 1 94.81 33 VAL B N 1
ATOM 2747 C CA . VAL B 1 33 ? 18.938 23.094 6.383 1 94.81 33 VAL B CA 1
ATOM 2748 C C . VAL B 1 33 ? 18.547 24.172 7.395 1 94.81 33 VAL B C 1
ATOM 2750 O O . VAL B 1 33 ? 19.047 24.188 8.523 1 94.81 33 VAL B O 1
ATOM 2753 N N . PRO B 1 34 ? 17.688 25.016 7.008 1 93.88 34 PRO B N 1
ATOM 2754 C CA . PRO B 1 34 ? 17.281 26.094 7.914 1 93.88 34 PRO B CA 1
ATOM 2755 C C . PRO B 1 34 ? 16.234 25.641 8.93 1 93.88 34 PRO B C 1
ATOM 2757 O O . PRO B 1 34 ? 15.266 24.969 8.562 1 93.88 34 PRO B O 1
ATOM 2760 N N . TRP B 1 35 ? 16.359 26.031 10.203 1 95.38 35 TRP B N 1
ATOM 2761 C CA . TRP B 1 35 ? 15.375 25.922 11.273 1 95.38 35 TRP B CA 1
ATOM 2762 C C . TRP B 1 35 ? 15.117 27.266 11.93 1 95.38 35 TRP B C 1
ATOM 2764 O O . TRP B 1 35 ? 16.062 27.953 12.328 1 95.38 35 TRP B O 1
ATOM 2774 N N . PRO B 1 36 ? 13.828 27.609 11.984 1 92.88 36 PRO B N 1
ATOM 2775 C CA . PRO B 1 36 ? 13.578 28.875 12.664 1 92.88 36 PRO B CA 1
ATOM 2776 C C . PRO B 1 36 ? 14.062 28.891 14.109 1 92.88 36 PRO B C 1
ATOM 2778 O O . PRO B 1 36 ? 13.977 27.859 14.797 1 92.88 36 PRO B O 1
ATOM 2781 N N . LEU B 1 37 ? 14.539 30 14.5 1 89 37 LEU B N 1
ATOM 2782 C CA . LEU B 1 37 ? 14.961 30.156 15.891 1 89 37 LEU B CA 1
ATOM 2783 C C . LEU B 1 37 ? 13.75 30.141 16.828 1 89 37 LEU B C 1
ATOM 2785 O O . LEU B 1 37 ? 12.609 30.281 16.375 1 89 37 LEU B O 1
ATOM 2789 N N . GLU B 1 38 ? 14.023 29.797 18.062 1 76 38 GLU B N 1
ATOM 2790 C CA . GLU B 1 38 ? 12.953 29.719 19.047 1 76 38 GLU B CA 1
ATOM 2791 C C . GLU B 1 38 ? 12.055 30.953 18.969 1 76 38 GLU B C 1
ATOM 2793 O O . GLU B 1 38 ? 12.438 31.984 18.391 1 76 38 GLU B O 1
ATOM 2798 N N . GLN B 1 39 ? 10.875 30.766 19.391 1 64.69 39 GLN B N 1
ATOM 2799 C CA . GLN B 1 39 ? 9.859 31.812 19.359 1 64.69 39 GLN B CA 1
ATOM 2800 C C . GLN B 1 39 ? 10.406 33.125 19.906 1 64.69 39 GLN B C 1
ATOM 2802 O O . GLN B 1 39 ? 11.047 33.125 20.953 1 64.69 39 GLN B O 1
ATOM 2807 N N . GLY B 1 40 ? 10.242 34.188 19.188 1 61.12 40 GLY B N 1
ATOM 2808 C CA . GLY B 1 40 ? 10.641 35.531 19.625 1 61.12 40 GLY B CA 1
ATOM 2809 C C . GLY B 1 40 ? 11.922 36 18.969 1 61.12 40 GLY B C 1
ATOM 2810 O O . GLY B 1 40 ? 12.266 37.188 19.062 1 61.12 40 GLY B O 1
ATOM 2811 N N . LYS B 1 41 ? 12.547 35.062 18.438 1 73.06 41 LYS B N 1
ATOM 2812 C CA . LYS B 1 41 ? 13.773 35.469 17.75 1 73.06 41 LYS B CA 1
ATOM 2813 C C . LYS B 1 41 ? 13.617 35.344 16.25 1 73.06 41 LYS B C 1
ATOM 2815 O O . LYS B 1 41 ? 12.977 34.406 15.742 1 73.06 41 LYS B O 1
ATOM 2820 N N . GLU B 1 42 ? 14.039 36.344 15.586 1 82.25 42 GLU B N 1
ATOM 2821 C CA . GLU B 1 42 ? 14.031 36.312 14.125 1 82.25 42 GLU B CA 1
ATOM 2822 C C . GLU B 1 42 ? 15.289 35.656 13.57 1 82.25 42 GLU B C 1
ATOM 2824 O O . GLU B 1 42 ? 16.391 35.844 14.117 1 82.25 42 GLU B O 1
ATOM 2829 N N . GLY B 1 43 ? 15.117 34.781 12.68 1 89.25 43 GLY B N 1
ATOM 2830 C CA . GLY B 1 43 ? 16.266 34.188 12.016 1 89.25 43 GLY B CA 1
ATOM 2831 C C . GLY B 1 43 ? 16.234 32.688 12.008 1 89.25 43 GLY B C 1
ATOM 2832 O O . GLY B 1 43 ? 15.203 32.062 12.312 1 89.25 43 GLY B O 1
ATOM 2833 N N . TYR B 1 44 ? 17.312 32.125 11.438 1 92.75 44 TYR B N 1
ATOM 2834 C CA . TYR B 1 44 ? 17.375 30.672 11.25 1 92.75 44 TYR B CA 1
ATOM 2835 C C . TYR B 1 44 ? 18.672 30.094 11.805 1 92.75 44 TYR B C 1
ATOM 2837 O O . TYR B 1 44 ? 19.719 30.75 11.734 1 92.75 44 TYR B O 1
ATOM 2845 N N . HIS B 1 45 ? 18.531 29 12.508 1 93.31 45 HIS B N 1
ATOM 2846 C CA . HIS B 1 45 ? 19.656 28.109 12.719 1 93.31 45 HIS B CA 1
ATOM 2847 C C . HIS B 1 45 ? 19.906 27.219 11.5 1 93.31 45 HIS B C 1
ATOM 2849 O O . HIS B 1 45 ? 19 26.516 11.047 1 93.31 45 HIS B O 1
ATOM 2855 N N . CYS B 1 46 ? 21.125 27.281 10.906 1 94.56 46 CYS B N 1
ATOM 2856 C CA . CYS B 1 46 ? 21.469 26.5 9.727 1 94.56 46 CYS B CA 1
ATOM 2857 C C . CYS B 1 46 ? 22.219 25.234 10.102 1 94.56 46 CYS B C 1
ATOM 2859 O O . CYS B 1 46 ? 23.375 25.297 10.508 1 94.56 46 CYS B O 1
ATOM 2861 N N . GLN B 1 47 ? 21.562 24.141 9.914 1 96.31 47 GLN B N 1
ATOM 2862 C CA . GLN B 1 47 ? 22.125 22.859 10.281 1 96.31 47 GLN B CA 1
ATOM 2863 C C . GLN B 1 47 ? 22.703 22.141 9.07 1 96.31 47 GLN B C 1
ATOM 2865 O O . GLN B 1 47 ? 22.125 22.188 7.977 1 96.31 47 GLN B O 1
ATOM 2870 N N . ASP B 1 48 ? 23.812 21.422 9.289 1 96.5 48 ASP B N 1
ATOM 2871 C CA . ASP B 1 48 ? 24.375 20.578 8.242 1 96.5 48 ASP B CA 1
ATOM 2872 C C . ASP B 1 48 ? 23.344 19.562 7.73 1 96.5 48 ASP B C 1
ATOM 2874 O O . ASP B 1 48 ? 22.656 18.922 8.523 1 96.5 48 ASP B O 1
ATOM 2878 N N . ALA B 1 49 ? 23.328 19.5 6.383 1 95.5 49 ALA B N 1
ATOM 2879 C CA . ALA B 1 49 ? 22.297 18.672 5.762 1 95.5 49 ALA B CA 1
ATOM 2880 C C . ALA B 1 49 ? 22.422 17.219 6.195 1 95.5 49 ALA B C 1
ATOM 2882 O O . ALA B 1 49 ? 21.406 16.547 6.406 1 95.5 49 ALA B O 1
ATOM 2883 N N . LYS B 1 50 ? 23.609 16.719 6.219 1 96.62 50 LYS B N 1
ATOM 2884 C CA . LYS B 1 50 ? 23.812 15.344 6.645 1 96.62 50 LYS B CA 1
ATOM 2885 C C . LYS B 1 50 ? 23.344 15.133 8.086 1 96.62 50 LYS B C 1
ATOM 2887 O O . LYS B 1 50 ? 22.734 14.117 8.406 1 96.62 50 LYS B O 1
ATOM 2892 N N . GLU B 1 51 ? 23.641 16.031 8.938 1 98 51 GLU B N 1
ATOM 2893 C CA . GLU B 1 51 ? 23.203 15.969 10.328 1 98 51 GLU B CA 1
ATOM 2894 C C . GLU B 1 51 ? 21.688 16.016 10.43 1 98 51 GLU B C 1
ATOM 2896 O O . GLU B 1 51 ? 21.094 15.281 11.227 1 98 51 GLU B O 1
ATOM 2901 N N . ALA B 1 52 ? 21.125 16.922 9.641 1 97.81 52 ALA B N 1
ATOM 2902 C CA . ALA B 1 52 ? 19.672 17.016 9.625 1 97.81 52 ALA B CA 1
ATOM 2903 C C . ALA B 1 52 ? 19.031 15.695 9.18 1 97.81 52 ALA B C 1
ATOM 2905 O O . ALA B 1 52 ? 18.047 15.242 9.766 1 97.81 52 ALA B O 1
ATOM 2906 N N . ALA B 1 53 ? 19.609 15.086 8.195 1 98.25 53 ALA B N 1
ATOM 2907 C CA . ALA B 1 53 ? 19.125 13.812 7.688 1 98.25 53 ALA B CA 1
ATOM 2908 C C . ALA B 1 53 ? 19.266 12.711 8.734 1 98.25 53 ALA B C 1
ATOM 2910 O O . ALA B 1 53 ? 18.359 11.898 8.914 1 98.25 53 ALA B O 1
ATOM 2911 N N . ASP B 1 54 ? 20.359 12.656 9.414 1 98.56 54 ASP B N 1
ATOM 2912 C CA . ASP B 1 54 ? 20.594 11.672 10.469 1 98.56 54 ASP B CA 1
ATOM 2913 C C . ASP B 1 54 ? 19.578 11.828 11.602 1 98.56 54 ASP B C 1
ATOM 2915 O O . ASP B 1 54 ? 19.047 10.836 12.109 1 98.56 54 ASP B O 1
ATOM 2919 N N . ASN B 1 55 ? 19.359 13.07 11.938 1 98.44 55 ASN B N 1
ATOM 2920 C CA . ASN B 1 55 ? 18.391 13.336 13 1 98.44 55 ASN B CA 1
ATOM 2921 C C . ASN B 1 55 ? 16.984 12.922 12.586 1 98.44 55 ASN B C 1
ATOM 2923 O O . ASN B 1 55 ? 16.25 12.336 13.383 1 98.44 55 ASN B O 1
ATOM 2927 N N . ALA B 1 56 ? 16.656 13.25 11.352 1 98.62 56 ALA B N 1
ATOM 2928 C CA . ALA B 1 56 ? 15.336 12.875 10.828 1 98.62 56 ALA B CA 1
ATOM 2929 C C . ALA B 1 56 ? 15.172 11.359 10.789 1 98.62 56 ALA B C 1
ATOM 2931 O O . ALA B 1 56 ? 14.125 10.836 11.188 1 98.62 56 ALA B O 1
ATOM 2932 N N . THR B 1 57 ? 16.172 10.664 10.344 1 98.75 57 THR B N 1
ATOM 2933 C CA . THR B 1 57 ? 16.156 9.203 10.289 1 98.75 57 THR B CA 1
ATOM 2934 C C . THR B 1 57 ? 15.992 8.617 11.688 1 98.75 57 THR B C 1
ATOM 2936 O O . THR B 1 57 ? 15.18 7.711 11.898 1 98.75 57 THR B O 1
ATOM 2939 N N . ALA B 1 58 ? 16.719 9.156 12.594 1 98.5 58 ALA B N 1
ATOM 2940 C CA . ALA B 1 58 ? 16.656 8.68 13.969 1 98.5 58 ALA B CA 1
ATOM 2941 C C . ALA B 1 58 ? 15.258 8.875 14.547 1 98.5 58 ALA B C 1
ATOM 2943 O O . ALA B 1 58 ? 14.75 8.008 15.266 1 98.5 58 ALA B O 1
ATOM 2944 N N . PHE B 1 59 ? 14.695 10.016 14.297 1 98.38 59 PHE B N 1
ATOM 2945 C CA . PHE B 1 59 ? 13.344 10.297 14.773 1 98.38 59 PHE B CA 1
ATOM 2946 C C . PHE B 1 59 ? 12.359 9.266 14.234 1 98.38 59 PHE B C 1
ATOM 2948 O O . PHE B 1 59 ? 11.547 8.719 14.984 1 98.38 59 PHE B O 1
ATOM 2955 N N . LEU B 1 60 ? 12.438 8.992 12.906 1 98.62 60 LEU B N 1
ATOM 2956 C CA . LEU B 1 60 ? 11.523 8.039 12.297 1 98.62 60 LEU B CA 1
ATOM 2957 C C . LEU B 1 60 ? 11.75 6.633 12.844 1 98.62 60 LEU B C 1
ATOM 2959 O O . LEU B 1 60 ? 10.789 5.926 13.156 1 98.62 60 LEU B O 1
ATOM 2963 N N . LEU B 1 61 ? 12.992 6.223 12.984 1 98.19 61 LEU B N 1
ATOM 2964 C CA . LEU B 1 61 ? 13.312 4.895 13.484 1 98.19 61 LEU B CA 1
ATOM 2965 C C . LEU B 1 61 ? 12.812 4.723 14.922 1 98.19 61 LEU B C 1
ATOM 2967 O O . LEU B 1 61 ? 12.242 3.684 15.266 1 98.19 61 LEU B O 1
ATOM 2971 N N . ARG B 1 62 ? 12.914 5.73 15.695 1 97.19 62 ARG B N 1
ATOM 2972 C CA . ARG B 1 62 ? 12.531 5.68 17.094 1 97.19 62 ARG B CA 1
ATOM 2973 C C . ARG B 1 62 ? 11.016 5.602 17.25 1 97.19 62 ARG B C 1
ATOM 2975 O O . ARG B 1 62 ? 10.516 5.031 18.219 1 97.19 62 ARG B O 1
ATOM 2982 N N . ASN B 1 63 ? 10.336 6.141 16.297 1 97.38 63 ASN B N 1
ATOM 2983 C CA . ASN B 1 63 ? 8.891 6.266 16.453 1 97.38 63 ASN B CA 1
ATOM 2984 C C . ASN B 1 63 ? 8.141 5.348 15.492 1 97.38 63 ASN B C 1
ATOM 2986 O O . ASN B 1 63 ? 6.938 5.516 15.273 1 97.38 63 ASN B O 1
ATOM 2990 N N . MET B 1 64 ? 8.797 4.363 14.898 1 96.94 64 MET B N 1
ATOM 2991 C CA . MET B 1 64 ? 8.148 3.408 14 1 96.94 64 MET B CA 1
ATOM 2992 C C . MET B 1 64 ? 7.078 2.613 14.734 1 96.94 64 MET B C 1
ATOM 2994 O O . MET B 1 64 ? 7.312 2.119 15.844 1 96.94 64 MET B O 1
ATOM 2998 N N . PRO B 1 65 ? 5.934 2.521 14.164 1 97.12 65 PRO B N 1
ATOM 2999 C CA . PRO B 1 65 ? 4.984 1.586 14.773 1 97.12 65 PRO B CA 1
ATOM 3000 C C . PRO B 1 65 ? 5.469 0.14 14.734 1 97.12 65 PRO B C 1
ATOM 3002 O O . PRO B 1 65 ? 6.27 -0.222 13.867 1 97.12 65 PRO B O 1
ATOM 3005 N N . PRO B 1 66 ? 4.918 -0.689 15.594 1 97.25 66 PRO B N 1
ATOM 3006 C CA . PRO B 1 66 ? 5.445 -2.049 15.734 1 97.25 66 PRO B CA 1
ATOM 3007 C C . PRO B 1 66 ? 5.332 -2.861 14.445 1 97.25 66 PRO B C 1
ATOM 3009 O O . PRO B 1 66 ? 6.195 -3.691 14.156 1 97.25 66 PRO B O 1
ATOM 3012 N N . TRP B 1 67 ? 4.293 -2.666 13.695 1 97.75 67 TRP B N 1
ATOM 3013 C CA . TRP B 1 67 ? 4.145 -3.455 12.469 1 97.75 67 TRP B CA 1
ATOM 3014 C C . TRP B 1 67 ? 5.172 -3.035 11.43 1 97.75 67 TRP B C 1
ATOM 3016 O O . TRP B 1 67 ? 5.547 -3.832 10.562 1 97.75 67 TRP B O 1
ATOM 3026 N N . ASP B 1 68 ? 5.641 -1.821 11.469 1 98.31 68 ASP B N 1
ATOM 3027 C CA . ASP B 1 68 ? 6.707 -1.391 10.57 1 98.31 68 ASP B CA 1
ATOM 3028 C C . ASP B 1 68 ? 8.055 -1.957 11.008 1 98.31 68 ASP B C 1
ATOM 3030 O O . ASP B 1 68 ? 8.898 -2.275 10.164 1 98.31 68 ASP B O 1
ATOM 3034 N N . VAL B 1 69 ? 8.219 -2.082 12.32 1 98 69 VAL B N 1
ATOM 3035 C CA . VAL B 1 69 ? 9.445 -2.65 12.859 1 98 69 VAL B CA 1
ATOM 3036 C C . VAL B 1 69 ? 9.641 -4.07 12.328 1 98 69 VAL B C 1
ATOM 3038 O O . VAL B 1 69 ? 10.766 -4.488 12.055 1 98 69 VAL B O 1
ATOM 3041 N N . LEU B 1 70 ? 8.625 -4.785 12.141 1 97.75 70 LEU B N 1
ATOM 3042 C CA . LEU B 1 70 ? 8.672 -6.176 11.703 1 97.75 70 LEU B CA 1
ATOM 3043 C C . LEU B 1 70 ? 8.938 -6.266 10.203 1 97.75 70 LEU B C 1
ATOM 3045 O O . LEU B 1 70 ? 9.18 -7.355 9.68 1 97.75 70 LEU B O 1
ATOM 3049 N N . GLN B 1 71 ? 8.852 -5.168 9.547 1 97.56 71 GLN B N 1
ATOM 3050 C CA . GLN B 1 71 ? 9.172 -5.055 8.125 1 97.56 71 GLN B CA 1
ATOM 3051 C C . GLN B 1 71 ? 10.344 -4.102 7.898 1 97.56 71 GLN B C 1
ATOM 3053 O O . GLN B 1 71 ? 10.266 -3.205 7.059 1 97.56 71 GLN B O 1
ATOM 3058 N N . TYR B 1 72 ? 11.328 -4.363 8.602 1 96.94 72 TYR B N 1
ATOM 3059 C CA . TYR B 1 72 ? 12.414 -3.41 8.805 1 96.94 72 TYR B CA 1
ATOM 3060 C C . TYR B 1 72 ? 13.086 -3.072 7.477 1 96.94 72 TYR B C 1
ATOM 3062 O O . TYR B 1 72 ? 13.32 -1.899 7.176 1 96.94 72 TYR B O 1
ATOM 3070 N N . GLY B 1 73 ? 13.461 -4.027 6.672 1 95.69 73 GLY B N 1
ATOM 3071 C CA . GLY B 1 73 ? 14.125 -3.775 5.402 1 95.69 73 GLY B CA 1
ATOM 3072 C C . GLY B 1 73 ? 13.297 -2.926 4.457 1 95.69 73 GLY B C 1
ATOM 3073 O O . GLY B 1 73 ? 13.789 -1.942 3.904 1 95.69 73 GLY B O 1
ATOM 3074 N N . LYS B 1 74 ? 12.07 -3.283 4.281 1 97.06 74 LYS B N 1
ATOM 3075 C CA . LYS B 1 74 ? 11.133 -2.535 3.449 1 97.06 74 LYS B CA 1
ATOM 3076 C C . LYS B 1 74 ? 11.016 -1.087 3.914 1 97.06 74 LYS B C 1
ATOM 3078 O O . LYS B 1 74 ? 11.102 -0.16 3.105 1 97.06 74 LYS B O 1
ATOM 3083 N N . ILE B 1 75 ? 10.844 -0.896 5.191 1 98.19 75 ILE B N 1
ATOM 3084 C CA . ILE B 1 75 ? 10.531 0.42 5.738 1 98.19 75 ILE B CA 1
ATOM 3085 C C . ILE B 1 75 ? 11.789 1.291 5.723 1 98.19 75 ILE B C 1
ATOM 3087 O O . ILE B 1 75 ? 11.734 2.461 5.34 1 98.19 75 ILE B O 1
ATOM 3091 N N . THR B 1 76 ? 12.93 0.774 6.137 1 97.31 76 THR B N 1
ATOM 3092 C CA . THR B 1 76 ? 14.133 1.592 6.27 1 97.31 76 THR B CA 1
ATOM 3093 C C . THR B 1 76 ? 14.703 1.938 4.898 1 97.31 76 THR B C 1
ATOM 3095 O O . THR B 1 76 ? 15.125 3.072 4.668 1 97.31 76 THR B O 1
ATOM 3098 N N . VAL B 1 77 ? 14.617 0.968 3.959 1 93.88 77 VAL B N 1
ATOM 3099 C CA . VAL B 1 77 ? 15.211 1.19 2.641 1 93.88 77 VAL B CA 1
ATOM 3100 C C . VAL B 1 77 ? 14.164 1.8 1.706 1 93.88 77 VAL B C 1
ATOM 3102 O O . VAL B 1 77 ? 14.453 2.775 1.005 1 93.88 77 VAL B O 1
ATOM 3105 N N . GLY B 1 78 ? 13.047 1.329 1.777 1 96.12 78 GLY B N 1
ATOM 3106 C CA . GLY B 1 78 ? 12.047 1.661 0.776 1 96.12 78 GLY B CA 1
ATOM 3107 C C . GLY B 1 78 ? 11.219 2.877 1.143 1 96.12 78 GLY B C 1
ATOM 3108 O O . GLY B 1 78 ? 10.617 3.508 0.272 1 96.12 78 GLY B O 1
ATOM 3109 N N . VAL B 1 79 ? 11.188 3.26 2.385 1 98.12 79 VAL B N 1
ATOM 3110 C CA . VAL B 1 79 ? 10.266 4.312 2.799 1 98.12 79 VAL B CA 1
ATOM 3111 C C . VAL B 1 79 ? 11.039 5.434 3.494 1 98.12 79 VAL B C 1
ATOM 3113 O O . VAL B 1 79 ? 11.039 6.574 3.027 1 98.12 79 VAL B O 1
ATOM 3116 N N . ILE B 1 80 ? 11.781 5.121 4.48 1 98.38 80 ILE B N 1
ATOM 3117 C CA . ILE B 1 80 ? 12.414 6.133 5.316 1 98.38 80 ILE B CA 1
ATOM 3118 C C . ILE B 1 80 ? 13.469 6.883 4.508 1 98.38 80 ILE B C 1
ATOM 3120 O O . ILE B 1 80 ? 13.57 8.109 4.582 1 98.38 80 ILE B O 1
ATOM 3124 N N . GLY B 1 81 ? 14.258 6.16 3.719 1 96.38 81 GLY B N 1
ATOM 3125 C CA . GLY B 1 81 ? 15.289 6.797 2.918 1 96.38 81 GLY B CA 1
ATOM 3126 C C . GLY B 1 81 ? 14.766 7.938 2.066 1 96.38 81 GLY B C 1
ATOM 3127 O O . GLY B 1 81 ? 15.117 9.102 2.287 1 96.38 81 GLY B O 1
ATOM 3128 N N . PRO B 1 82 ? 13.883 7.609 1.168 1 96.5 82 PRO B N 1
ATOM 3129 C CA . PRO B 1 82 ? 13.328 8.672 0.323 1 96.5 82 PRO B CA 1
ATOM 3130 C C . PRO B 1 82 ? 12.555 9.719 1.121 1 96.5 82 PRO B C 1
ATOM 3132 O O . PRO B 1 82 ? 12.555 10.898 0.762 1 96.5 82 PRO B O 1
ATOM 3135 N N . THR B 1 83 ? 11.906 9.336 2.17 1 98.56 83 THR B N 1
ATOM 3136 C CA . THR B 1 83 ? 11.125 10.234 3.012 1 98.56 83 THR B CA 1
ATOM 3137 C C . THR B 1 83 ? 12.008 11.352 3.566 1 98.56 83 THR B C 1
ATOM 3139 O O . THR B 1 83 ? 11.664 12.531 3.467 1 98.56 83 THR B O 1
ATOM 3142 N N . VAL B 1 84 ? 13.102 10.977 4.125 1 98.56 84 VAL B N 1
ATOM 3143 C CA . VAL B 1 84 ? 14.008 11.938 4.746 1 98.56 84 VAL B CA 1
ATOM 3144 C C . VAL B 1 84 ? 14.562 12.891 3.682 1 98.56 84 VAL B C 1
ATOM 3146 O O . VAL B 1 84 ? 14.516 14.109 3.844 1 98.56 84 VAL B O 1
ATOM 3149 N N . THR B 1 85 ? 14.992 12.336 2.572 1 97.25 85 THR B N 1
ATOM 3150 C CA . THR B 1 85 ? 15.586 13.133 1.498 1 97.25 85 THR B CA 1
ATOM 3151 C C . THR B 1 85 ? 14.578 14.141 0.953 1 97.25 85 THR B C 1
ATOM 3153 O O . THR B 1 85 ? 14.875 15.328 0.851 1 97.25 85 THR B O 1
ATOM 3156 N N . LEU B 1 86 ? 13.406 13.727 0.723 1 97.94 86 LEU B N 1
ATOM 3157 C CA . LEU B 1 86 ? 12.43 14.555 0.035 1 97.94 86 LEU B CA 1
ATOM 3158 C C . LEU B 1 86 ? 11.766 15.531 1.004 1 97.94 86 LEU B C 1
ATOM 3160 O O . LEU B 1 86 ? 11.383 16.641 0.613 1 97.94 86 LEU B O 1
ATOM 3164 N N . SER B 1 87 ? 11.625 15.148 2.262 1 98.38 87 SER B N 1
ATOM 3165 C CA . SER B 1 87 ? 11.062 16.078 3.236 1 98.38 87 SER B CA 1
ATOM 3166 C C . SER B 1 87 ? 12.008 17.234 3.512 1 98.38 87 SER B C 1
ATOM 3168 O O . SER B 1 87 ? 11.578 18.375 3.652 1 98.38 87 SER B O 1
ATOM 3170 N N . LEU B 1 88 ? 13.266 16.938 3.605 1 97.31 88 LEU B N 1
ATOM 3171 C CA . LEU B 1 88 ? 14.258 18 3.807 1 97.31 88 LEU B CA 1
ATOM 3172 C C . LEU B 1 88 ? 14.367 18.875 2.568 1 97.31 88 LEU B C 1
ATOM 3174 O O . LEU B 1 88 ? 14.523 20.094 2.682 1 97.31 88 LEU B O 1
ATOM 3178 N N . ALA B 1 89 ? 14.258 18.266 1.394 1 94.94 89 ALA B N 1
ATOM 3179 C CA . ALA B 1 89 ? 14.266 19.047 0.161 1 94.94 89 ALA B CA 1
ATOM 3180 C C . ALA B 1 89 ? 13.078 20 0.107 1 94.94 89 ALA B C 1
ATOM 3182 O O . ALA B 1 89 ? 13.219 21.156 -0.308 1 94.94 89 ALA B O 1
ATOM 3183 N N . ALA B 1 90 ? 11.938 19.562 0.525 1 95.38 90 ALA B N 1
ATOM 3184 C CA . ALA B 1 90 ? 10.727 20.375 0.493 1 95.38 90 ALA B CA 1
ATOM 3185 C C . ALA B 1 90 ? 10.875 21.609 1.374 1 95.38 90 ALA B C 1
ATOM 3187 O O . ALA B 1 90 ? 10.398 22.688 1.018 1 95.38 90 ALA B O 1
ATOM 3188 N N . ARG B 1 91 ? 11.523 21.469 2.447 1 92.5 91 ARG B N 1
ATOM 3189 C CA . ARG B 1 91 ? 11.672 22.578 3.385 1 92.5 91 ARG B CA 1
ATOM 3190 C C . ARG B 1 91 ? 12.586 23.656 2.816 1 92.5 91 ARG B C 1
ATOM 3192 O O . ARG B 1 91 ? 12.523 24.812 3.238 1 92.5 91 ARG B O 1
ATOM 3199 N N . GLN B 1 92 ? 13.352 23.234 1.888 1 89.94 92 GLN B N 1
ATOM 3200 C CA . GLN B 1 92 ? 14.344 24.156 1.352 1 89.94 92 GLN B CA 1
ATOM 3201 C C . GLN B 1 92 ? 13.844 24.812 0.067 1 89.94 92 GLN B C 1
ATOM 3203 O O . GLN B 1 92 ? 14.531 25.656 -0.515 1 89.94 92 GLN B O 1
ATOM 3208 N N . THR B 1 93 ? 12.68 24.469 -0.326 1 88.88 93 THR B N 1
ATOM 3209 C CA . THR B 1 93 ? 12.18 24.906 -1.628 1 88.88 93 THR B CA 1
ATOM 3210 C C . THR B 1 93 ? 11.461 26.234 -1.514 1 88.88 93 THR B C 1
ATOM 3212 O O . THR B 1 93 ? 11.531 27.062 -2.424 1 88.88 93 THR B O 1
ATOM 3215 N N . HIS B 1 94 ? 10.711 26.438 -0.453 1 89.81 94 HIS B N 1
ATOM 3216 C CA . HIS B 1 94 ? 9.93 27.641 -0.263 1 89.81 94 HIS B CA 1
ATOM 3217 C C . HIS B 1 94 ? 10.188 28.266 1.105 1 89.81 94 HIS B C 1
ATOM 3219 O O . HIS B 1 94 ? 10.422 27.547 2.082 1 89.81 94 HIS B O 1
ATOM 3225 N N . ASP B 1 95 ? 9.984 29.562 1.187 1 90.62 95 ASP B N 1
ATOM 3226 C CA . ASP B 1 95 ? 10.219 30.266 2.438 1 90.62 95 ASP B CA 1
ATOM 3227 C C . ASP B 1 95 ? 9.219 29.844 3.508 1 90.62 95 ASP B C 1
ATOM 3229 O O . ASP B 1 95 ? 9.57 29.703 4.68 1 90.62 95 ASP B O 1
ATOM 3233 N N . TRP B 1 96 ? 8 29.719 3.061 1 92.88 96 TRP B N 1
ATOM 3234 C CA . TRP B 1 96 ? 6.977 29.359 4.035 1 92.88 96 TRP B CA 1
ATOM 3235 C C . TRP B 1 96 ? 7.199 27.953 4.566 1 92.88 96 TRP B C 1
ATOM 3237 O O . TRP B 1 96 ? 6.82 27.641 5.699 1 92.88 96 TRP B O 1
ATOM 3247 N N . ALA B 1 97 ? 7.785 27.047 3.834 1 94.31 97 ALA B N 1
ATOM 3248 C CA . ALA B 1 97 ? 8.133 25.719 4.32 1 94.31 97 ALA B CA 1
ATOM 3249 C C . ALA B 1 97 ? 9.305 25.766 5.297 1 94.31 97 ALA B C 1
ATOM 3251 O O . ALA B 1 97 ? 9.305 25.078 6.316 1 94.31 97 ALA B O 1
ATOM 3252 N N . ALA B 1 98 ? 10.25 26.625 5.02 1 93.12 98 ALA B N 1
ATOM 3253 C CA . ALA B 1 98 ? 11.43 26.781 5.871 1 93.12 98 ALA B CA 1
ATOM 3254 C C . ALA B 1 98 ? 11.039 27.375 7.227 1 93.12 98 ALA B C 1
ATOM 3256 O O . ALA B 1 98 ? 11.734 27.156 8.219 1 93.12 98 ALA B O 1
ATOM 3257 N N . ALA B 1 99 ? 9.992 28.062 7.246 1 92 99 ALA B N 1
ATOM 3258 C CA . ALA B 1 99 ? 9.578 28.781 8.445 1 92 99 ALA B CA 1
ATOM 3259 C C . ALA B 1 99 ? 8.867 27.844 9.43 1 92 99 ALA B C 1
ATOM 3261 O O . ALA B 1 99 ? 8.617 28.219 10.578 1 92 99 ALA B O 1
ATOM 3262 N N . VAL B 1 100 ? 8.555 26.625 9.031 1 94.62 100 VAL B N 1
ATOM 3263 C CA . VAL B 1 100 ? 7.898 25.656 9.906 1 94.62 100 VAL B CA 1
ATOM 3264 C C . VAL B 1 100 ? 8.836 25.266 11.039 1 94.62 100 VAL B C 1
ATOM 3266 O O . VAL B 1 100 ? 9.977 24.859 10.805 1 94.62 100 VAL B O 1
ATOM 3269 N N . PRO B 1 101 ? 8.375 25.375 12.312 1 94.5 101 PRO B N 1
ATOM 3270 C CA . PRO B 1 101 ? 9.211 24.953 13.438 1 94.5 101 PRO B CA 1
ATOM 3271 C C . PRO B 1 101 ? 9.617 23.484 13.352 1 94.5 101 PRO B C 1
ATOM 3273 O O . PRO B 1 101 ? 8.836 22.656 12.875 1 94.5 101 PRO B O 1
ATOM 3276 N N . GLN B 1 102 ? 10.742 23.172 13.906 1 95.25 102 GLN B N 1
ATOM 3277 C CA . GLN B 1 102 ? 11.328 21.844 13.773 1 95.25 102 GLN B CA 1
ATOM 3278 C C . GLN B 1 102 ? 10.43 20.781 14.398 1 95.25 102 GLN B C 1
ATOM 3280 O O . GLN B 1 102 ? 10.266 19.688 13.844 1 95.25 102 GLN B O 1
ATOM 3285 N N . ASP B 1 103 ? 9.906 21.016 15.562 1 93.88 103 ASP B N 1
ATOM 3286 C CA . ASP B 1 103 ? 9.07 20.031 16.25 1 93.88 103 ASP B CA 1
ATOM 3287 C C . ASP B 1 103 ? 7.793 19.75 15.461 1 93.88 103 ASP B C 1
ATOM 3289 O O . ASP B 1 103 ? 7.328 18.625 15.398 1 93.88 103 ASP B O 1
ATOM 3293 N N . ILE B 1 104 ? 7.25 20.797 14.805 1 96.19 104 ILE B N 1
ATOM 3294 C CA . ILE B 1 104 ? 6.066 20.656 13.969 1 96.19 104 ILE B CA 1
ATOM 3295 C C . ILE B 1 104 ? 6.422 19.875 12.703 1 96.19 104 ILE B C 1
ATOM 3297 O O . ILE B 1 104 ? 5.715 18.938 12.32 1 96.19 104 ILE B O 1
ATOM 3301 N N . TRP B 1 105 ? 7.5 20.234 12.102 1 97.69 105 TRP B N 1
ATOM 3302 C CA . TRP B 1 105 ? 7.977 19.547 10.898 1 97.69 105 TRP B CA 1
ATOM 3303 C C . TRP B 1 105 ? 8.211 18.078 11.172 1 97.69 105 TRP B C 1
ATOM 3305 O O . TRP B 1 105 ? 7.812 17.219 10.375 1 97.69 105 TRP B O 1
ATOM 3315 N N . GLN B 1 106 ? 8.773 17.734 12.289 1 97.38 106 GLN B N 1
ATOM 3316 C CA . GLN B 1 106 ? 9.148 16.375 12.641 1 97.38 106 GLN B CA 1
ATOM 3317 C C . GLN B 1 106 ? 7.914 15.484 12.789 1 97.38 106 GLN B C 1
ATOM 3319 O O . GLN B 1 106 ? 7.941 14.305 12.43 1 97.38 106 GLN B O 1
ATOM 3324 N N . ASP B 1 107 ? 6.91 16.047 13.234 1 97.56 107 ASP B N 1
ATOM 3325 C CA . ASP B 1 107 ? 5.758 15.219 13.57 1 97.56 107 ASP B CA 1
ATOM 3326 C C . ASP B 1 107 ? 4.715 15.242 12.461 1 97.56 107 ASP B C 1
ATOM 3328 O O . ASP B 1 107 ? 3.889 14.336 12.352 1 97.56 107 ASP B O 1
ATOM 3332 N N . TRP B 1 108 ? 4.816 16.328 11.602 1 98.31 108 TRP B N 1
ATOM 3333 C CA . TRP B 1 108 ? 3.629 16.469 10.766 1 98.31 108 TRP B CA 1
ATOM 3334 C C . TRP B 1 108 ? 4.004 16.875 9.352 1 98.31 108 TRP B C 1
ATOM 3336 O O . TRP B 1 108 ? 3.133 17.203 8.539 1 98.31 108 TRP B O 1
ATOM 3346 N N . VAL B 1 109 ? 5.25 16.844 9.023 1 98.81 109 VAL B N 1
ATOM 3347 C CA . VAL B 1 109 ? 5.715 16.891 7.641 1 98.81 109 VAL B CA 1
ATOM 3348 C C . VAL B 1 109 ? 6.516 15.625 7.332 1 98.81 109 VAL B C 1
ATOM 3350 O O . VAL B 1 109 ? 6.25 14.945 6.34 1 98.81 109 VAL B O 1
ATOM 3353 N N . LEU B 1 110 ? 7.402 15.25 8.172 1 98.88 110 LEU B N 1
ATOM 3354 C CA . LEU B 1 110 ? 8.422 14.227 7.988 1 98.88 110 LEU B CA 1
ATOM 3355 C C . LEU B 1 110 ? 7.789 12.844 7.895 1 98.88 110 LEU B C 1
ATOM 3357 O O . LEU B 1 110 ? 8.156 12.047 7.031 1 98.88 110 LEU B O 1
ATOM 3361 N N . PRO B 1 111 ? 6.801 12.562 8.648 1 98.75 111 PRO B N 1
ATOM 3362 C CA . PRO B 1 111 ? 6.344 11.172 8.703 1 98.75 111 PRO B CA 1
ATOM 3363 C C . PRO B 1 111 ? 5.812 10.68 7.359 1 98.75 111 PRO B C 1
ATOM 3365 O O . PRO B 1 111 ? 5.316 11.469 6.555 1 98.75 111 PRO B O 1
ATOM 3368 N N . TYR B 1 112 ? 5.887 9.359 7.199 1 98.75 112 TYR B N 1
ATOM 3369 C CA . TYR B 1 112 ? 5.516 8.711 5.949 1 98.75 112 TYR B CA 1
ATOM 3370 C C . TYR B 1 112 ? 4.109 8.133 6.031 1 98.75 112 TYR B C 1
ATOM 3372 O O . TYR B 1 112 ? 3.637 7.492 5.086 1 98.75 112 TYR B O 1
ATOM 3380 N N . ALA B 1 113 ? 3.434 8.391 7.105 1 98.38 113 ALA B N 1
ATOM 3381 C CA . ALA B 1 113 ? 2.098 7.828 7.277 1 98.38 113 ALA B CA 1
ATOM 3382 C C . ALA B 1 113 ? 1.296 8.625 8.305 1 98.38 113 ALA B C 1
ATOM 3384 O O . ALA B 1 113 ? 1.867 9.352 9.117 1 98.38 113 ALA B O 1
ATOM 3385 N N . SER B 1 114 ? 0.009 8.484 8.211 1 98.62 114 SER B N 1
ATOM 3386 C CA . SER B 1 114 ? -0.887 9.078 9.203 1 98.62 114 SER B CA 1
ATOM 3387 C C . SER B 1 114 ? -1.291 8.055 10.266 1 98.62 114 SER B C 1
ATOM 3389 O O . SER B 1 114 ? -1.284 8.359 11.461 1 98.62 114 SER B O 1
ATOM 3391 N N . VAL B 1 115 ? -1.69 6.887 9.836 1 98.44 115 VAL B N 1
ATOM 3392 C CA . VAL B 1 115 ? -2.119 5.832 10.742 1 98.44 115 VAL B CA 1
ATOM 3393 C C . VAL B 1 115 ? -1.6 4.48 10.25 1 98.44 115 VAL B C 1
ATOM 3395 O O . VAL B 1 115 ? -0.39 4.289 10.117 1 98.44 115 VAL B O 1
ATOM 3398 N N . ASP B 1 116 ? -2.496 3.531 9.891 1 98.31 116 ASP B N 1
ATOM 3399 C CA . ASP B 1 116 ? -2.02 2.205 9.516 1 98.31 116 ASP B CA 1
ATOM 3400 C C . ASP B 1 116 ? -2.199 1.961 8.016 1 98.31 116 ASP B C 1
ATOM 3402 O O . ASP B 1 116 ? -2.104 0.824 7.555 1 98.31 116 ASP B O 1
ATOM 3406 N N . GLU B 1 117 ? -2.479 3.094 7.258 1 98.56 117 GLU B N 1
ATOM 3407 C CA . GLU B 1 117 ? -2.592 2.91 5.812 1 98.56 117 GLU B CA 1
ATOM 3408 C C . GLU B 1 117 ? -1.333 2.27 5.238 1 98.56 117 GLU B C 1
ATOM 3410 O O . GLU B 1 117 ? -0.239 2.439 5.777 1 98.56 117 GLU B O 1
ATOM 3415 N N . SER B 1 118 ? -1.474 1.579 4.172 1 98.38 118 SER B N 1
ATOM 3416 C CA . SER B 1 118 ? -0.367 0.84 3.572 1 98.38 118 SER B CA 1
ATOM 3417 C C . SER B 1 118 ? 0.782 1.771 3.201 1 98.38 118 SER B C 1
ATOM 3419 O O . SER B 1 118 ? 0.556 2.875 2.699 1 98.38 118 SER B O 1
ATOM 3421 N N . ARG B 1 119 ? 1.995 1.265 3.41 1 98.5 119 ARG B N 1
ATOM 3422 C CA . ARG B 1 119 ? 3.203 2.064 3.23 1 98.5 119 ARG B CA 1
ATOM 3423 C C . ARG B 1 119 ? 3.654 2.059 1.774 1 98.5 119 ARG B C 1
ATOM 3425 O O . ARG B 1 119 ? 3.596 1.024 1.105 1 98.5 119 ARG B O 1
ATOM 3432 N N . SER B 1 120 ? 4.012 3.193 1.288 1 98 120 SER B N 1
ATOM 3433 C CA . SER B 1 120 ? 4.582 3.357 -0.045 1 98 120 SER B CA 1
ATOM 3434 C C . SER B 1 120 ? 5.473 4.594 -0.118 1 98 120 SER B C 1
ATOM 3436 O O . SER B 1 120 ? 5.465 5.422 0.795 1 98 120 SER B O 1
ATOM 3438 N N . ASP B 1 121 ? 6.234 4.633 -1.158 1 97 121 ASP B N 1
ATOM 3439 C CA . ASP B 1 121 ? 7 5.848 -1.427 1 97 121 ASP B CA 1
ATOM 3440 C C . ASP B 1 121 ? 6.141 6.887 -2.145 1 97 121 ASP B C 1
ATOM 3442 O O . ASP B 1 121 ? 6.523 7.395 -3.199 1 97 121 ASP B O 1
ATOM 3446 N N . TRP B 1 122 ? 5.035 7.195 -1.53 1 98.38 122 TRP B N 1
ATOM 3447 C CA . TRP B 1 122 ? 4.105 8.148 -2.133 1 98.38 122 TRP B CA 1
ATOM 3448 C C . TRP B 1 122 ? 4.762 9.508 -2.316 1 98.38 122 TRP B C 1
ATOM 3450 O O . TRP B 1 122 ? 4.371 10.281 -3.195 1 98.38 122 TRP B O 1
ATOM 3460 N N . ARG B 1 123 ? 5.684 9.844 -1.484 1 98.31 123 ARG B N 1
ATOM 3461 C CA . ARG B 1 123 ? 6.25 11.188 -1.465 1 98.31 123 ARG B CA 1
ATOM 3462 C C . ARG B 1 123 ? 6.934 11.516 -2.789 1 98.31 123 ARG B C 1
ATOM 3464 O O . ARG B 1 123 ? 6.836 12.641 -3.283 1 98.31 123 ARG B O 1
ATOM 3471 N N . GLU B 1 124 ? 7.664 10.547 -3.318 1 97.19 124 GLU B N 1
ATOM 3472 C CA . GLU B 1 124 ? 8.336 10.773 -4.594 1 97.19 124 GLU B CA 1
ATOM 3473 C C . GLU B 1 124 ? 7.336 11.141 -5.688 1 97.19 124 GLU B C 1
ATOM 3475 O O . GLU B 1 124 ? 7.539 12.109 -6.422 1 97.19 124 GLU B O 1
ATOM 3480 N N . PHE B 1 125 ? 6.328 10.398 -5.762 1 98.19 125 PHE B N 1
ATOM 3481 C CA . PHE B 1 125 ? 5.312 10.617 -6.789 1 98.19 125 PHE B CA 1
ATOM 3482 C C . PHE B 1 125 ? 4.594 11.945 -6.566 1 98.19 125 PHE B C 1
ATOM 3484 O O . PHE B 1 125 ? 4.441 12.734 -7.5 1 98.19 125 PHE B O 1
ATOM 3491 N N . LEU B 1 126 ? 4.152 12.219 -5.375 1 98.75 126 LEU B N 1
ATOM 3492 C CA . LEU B 1 126 ? 3.344 13.398 -5.062 1 98.75 126 LEU B CA 1
ATOM 3493 C C . LEU B 1 126 ? 4.168 14.672 -5.188 1 98.75 126 LEU B C 1
ATOM 3495 O O . LEU B 1 126 ? 3.709 15.664 -5.766 1 98.75 126 LEU B O 1
ATOM 3499 N N . ALA B 1 127 ? 5.379 14.672 -4.652 1 98.06 127 ALA B N 1
ATOM 3500 C CA . ALA B 1 127 ? 6.227 15.859 -4.723 1 98.06 127 ALA B CA 1
ATOM 3501 C C . ALA B 1 127 ? 6.473 16.266 -6.172 1 98.06 127 ALA B C 1
ATOM 3503 O O . ALA B 1 127 ? 6.367 17.453 -6.52 1 98.06 127 ALA B O 1
ATOM 3504 N N . LYS B 1 128 ? 6.777 15.266 -6.996 1 97 128 LYS B N 1
ATOM 3505 C CA . LYS B 1 128 ? 7.066 15.531 -8.398 1 97 128 LYS B CA 1
ATOM 3506 C C . LYS B 1 128 ? 5.879 16.203 -9.086 1 97 128 LYS B C 1
ATOM 3508 O O . LYS B 1 128 ? 6.055 17.125 -9.883 1 97 128 LYS B O 1
ATOM 3513 N N . GLN B 1 129 ? 4.723 15.789 -8.758 1 97.56 129 GLN B N 1
ATOM 3514 C CA . GLN B 1 129 ? 3.527 16.25 -9.461 1 97.56 129 GLN B CA 1
ATOM 3515 C C . GLN B 1 129 ? 3.004 17.547 -8.852 1 97.56 129 GLN B C 1
ATOM 3517 O O . GLN B 1 129 ? 2.4 18.375 -9.547 1 97.56 129 GLN B O 1
ATOM 3522 N N . LEU B 1 130 ? 3.26 17.781 -7.59 1 98.44 130 LEU B N 1
ATOM 3523 C CA . LEU B 1 130 ? 2.486 18.812 -6.898 1 98.44 130 LEU B CA 1
ATOM 3524 C C . LEU B 1 130 ? 3.342 20.047 -6.625 1 98.44 130 LEU B C 1
ATOM 3526 O O . LEU B 1 130 ? 2.811 21.141 -6.406 1 98.44 130 LEU B O 1
ATOM 3530 N N . LYS B 1 131 ? 4.625 19.891 -6.637 1 97.25 131 LYS B N 1
ATOM 3531 C CA . LYS B 1 131 ? 5.523 21 -6.355 1 97.25 131 LYS B CA 1
ATOM 3532 C C . LYS B 1 131 ? 5.246 22.172 -7.285 1 97.25 131 LYS B C 1
ATOM 3534 O O . LYS B 1 131 ? 5.113 23.312 -6.828 1 97.25 131 LYS B O 1
ATOM 3539 N N . PRO B 1 132 ? 5.031 21.969 -8.609 1 97.56 132 PRO B N 1
ATOM 3540 C CA . PRO B 1 132 ? 4.797 23.094 -9.516 1 97.56 132 PRO B CA 1
ATOM 3541 C C . PRO B 1 132 ? 3.523 23.875 -9.18 1 97.56 132 PRO B C 1
ATOM 3543 O O . PRO B 1 132 ? 3.439 25.078 -9.445 1 97.56 132 PRO B O 1
ATOM 3546 N N . LEU B 1 133 ? 2.592 23.266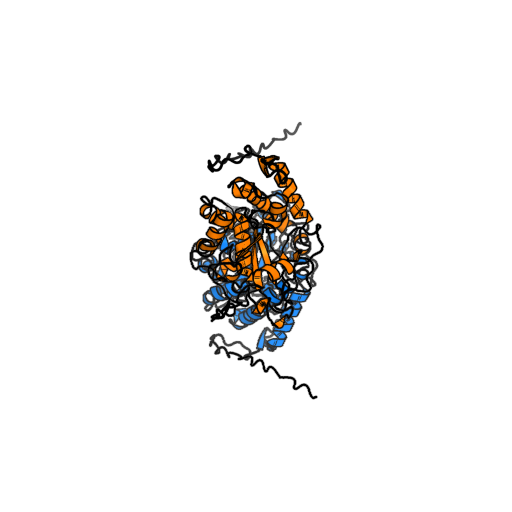 -8.555 1 97.88 133 LEU B N 1
ATOM 3547 C CA . LEU B 1 133 ? 1.304 23.891 -8.266 1 97.88 133 LEU B CA 1
ATOM 3548 C C . LEU B 1 133 ? 1.452 24.984 -7.215 1 97.88 133 LEU B C 1
ATOM 3550 O O . LEU B 1 133 ? 0.638 25.906 -7.152 1 97.88 133 LEU B O 1
ATOM 3554 N N . VAL B 1 134 ? 2.514 24.859 -6.391 1 97.81 134 VAL B N 1
ATOM 3555 C CA . VAL B 1 134 ? 2.564 25.766 -5.25 1 97.81 134 VAL B CA 1
ATOM 3556 C C . VAL B 1 134 ? 3.77 26.688 -5.383 1 97.81 134 VAL B C 1
ATOM 3558 O O . VAL B 1 134 ? 4.133 27.391 -4.43 1 97.81 134 VAL B O 1
ATOM 3561 N N . ASP B 1 135 ? 4.395 26.781 -6.461 1 95.5 135 ASP B N 1
ATOM 3562 C CA . ASP B 1 135 ? 5.598 27.578 -6.688 1 95.5 135 ASP B CA 1
ATOM 3563 C C . ASP B 1 135 ? 5.34 29.047 -6.406 1 95.5 135 ASP B C 1
ATOM 3565 O O . ASP B 1 135 ? 6.234 29.766 -5.949 1 95.5 135 ASP B O 1
ATOM 3569 N N . ASN B 1 136 ? 4.133 29.469 -6.637 1 95.12 136 ASN B N 1
ATOM 3570 C CA . ASN B 1 136 ? 3.844 30.891 -6.512 1 95.12 136 ASN B CA 1
ATOM 3571 C C . ASN B 1 136 ? 3.078 31.188 -5.227 1 95.12 136 ASN B C 1
ATOM 3573 O O . ASN B 1 136 ? 2.658 32.344 -5.008 1 95.12 136 ASN B O 1
ATOM 3577 N N . ALA B 1 137 ? 2.836 30.188 -4.457 1 96.62 137 ALA B N 1
ATOM 3578 C CA . ALA B 1 137 ? 2.164 30.438 -3.184 1 96.62 137 ALA B CA 1
ATOM 3579 C C . ALA B 1 137 ? 3.033 31.281 -2.26 1 96.62 137 ALA B C 1
ATOM 3581 O O . ALA B 1 137 ? 4.25 31.094 -2.195 1 96.62 137 ALA B O 1
ATOM 3582 N N . THR B 1 138 ? 2.42 32.156 -1.483 1 94.5 138 THR B N 1
ATOM 3583 C CA . THR B 1 138 ? 3.184 33.094 -0.682 1 94.5 138 THR B CA 1
ATOM 3584 C C . THR B 1 138 ? 3.188 32.688 0.788 1 94.5 138 THR B C 1
ATOM 3586 O O . THR B 1 138 ? 3.963 33.219 1.585 1 94.5 138 THR B O 1
ATOM 3589 N N . ASN B 1 139 ? 2.271 31.844 1.133 1 94.06 139 ASN B N 1
ATOM 3590 C CA . ASN B 1 139 ? 2.223 31.328 2.496 1 94.06 139 ASN B CA 1
ATOM 3591 C C . ASN B 1 139 ? 1.621 29.922 2.547 1 94.06 139 ASN B C 1
ATOM 3593 O O . ASN B 1 139 ? 1.154 29.406 1.529 1 94.06 139 ASN B O 1
ATOM 3597 N N . LEU B 1 140 ? 1.634 29.344 3.732 1 95.69 140 LEU B N 1
ATOM 3598 C CA . LEU B 1 140 ? 1.189 27.969 3.938 1 95.69 140 LEU B CA 1
ATOM 3599 C C . LEU B 1 140 ? -0.287 27.812 3.588 1 95.69 140 LEU B C 1
ATOM 3601 O O . LEU B 1 140 ? -0.678 26.844 2.936 1 95.69 140 LEU B O 1
ATOM 3605 N N . SER B 1 141 ? -1.085 28.75 3.99 1 95.62 141 SER B N 1
ATOM 3606 C CA . SER B 1 141 ? -2.525 28.672 3.77 1 95.62 141 SER B CA 1
ATOM 3607 C C . SER B 1 141 ? -2.857 28.688 2.279 1 95.62 141 SER B C 1
ATOM 3609 O O . SER B 1 141 ? -3.66 27.875 1.814 1 95.62 141 SER B O 1
ATOM 3611 N N . GLN B 1 142 ? -2.244 29.594 1.626 1 96.44 142 GLN B N 1
ATOM 3612 C CA . GLN B 1 142 ? -2.49 29.688 0.191 1 96.44 142 GLN B CA 1
ATOM 3613 C C . GLN B 1 142 ? -2.062 28.422 -0.533 1 96.44 142 GLN B C 1
ATOM 3615 O O . GLN B 1 142 ? -2.783 27.922 -1.399 1 96.44 142 GLN B O 1
ATOM 3620 N N . ALA B 1 143 ? -0.92 27.938 -0.196 1 97.38 143 ALA B N 1
ATOM 3621 C CA . ALA B 1 143 ? -0.424 26.703 -0.804 1 97.38 143 ALA B CA 1
ATOM 3622 C C . ALA B 1 143 ? -1.386 25.547 -0.557 1 97.38 143 ALA B C 1
ATOM 3624 O O . ALA B 1 143 ? -1.683 24.766 -1.47 1 97.38 143 ALA B O 1
ATOM 3625 N N . ALA B 1 144 ? -1.848 25.469 0.641 1 97.69 144 ALA B N 1
ATOM 3626 C CA . ALA B 1 144 ? -2.758 24.375 1.014 1 97.69 144 ALA B CA 1
ATOM 3627 C C . ALA B 1 144 ? -4.047 24.453 0.202 1 97.69 144 ALA B C 1
ATOM 3629 O O . ALA B 1 144 ? -4.547 23.422 -0.269 1 97.69 144 ALA B O 1
ATOM 3630 N N . LEU B 1 145 ? -4.555 25.609 0.027 1 97.06 145 LEU B N 1
ATOM 3631 C CA . LEU B 1 145 ? -5.805 25.781 -0.701 1 97.06 145 LEU B CA 1
ATOM 3632 C C . LEU B 1 145 ? -5.617 25.484 -2.186 1 97.06 145 LEU B C 1
ATOM 3634 O O . LEU B 1 145 ? -6.488 24.891 -2.82 1 97.06 145 LEU B O 1
ATOM 3638 N N . ILE B 1 146 ? -4.496 25.922 -2.738 1 97.31 146 ILE B N 1
ATOM 3639 C CA . ILE B 1 146 ? -4.18 25.609 -4.129 1 97.31 146 ILE B CA 1
ATOM 3640 C C . ILE B 1 146 ? -4.133 24.094 -4.332 1 97.31 146 ILE B C 1
ATOM 3642 O O . ILE B 1 146 ? -4.695 23.578 -5.297 1 97.31 146 ILE B O 1
ATOM 3646 N N . LEU B 1 147 ? -3.521 23.422 -3.424 1 97.88 147 LEU B N 1
ATOM 3647 C CA . LEU B 1 147 ? -3.43 21.969 -3.529 1 97.88 147 LEU B CA 1
ATOM 3648 C C . LEU B 1 147 ? -4.809 21.328 -3.432 1 97.88 147 LEU B C 1
ATOM 3650 O O . LEU B 1 147 ? -5.152 20.453 -4.238 1 97.88 147 LEU B O 1
ATOM 3654 N N . ASN B 1 148 ? -5.59 21.734 -2.453 1 97.81 148 ASN B N 1
ATOM 3655 C CA . ASN B 1 148 ? -6.902 21.125 -2.271 1 97.81 148 ASN B CA 1
ATOM 3656 C C . ASN B 1 148 ? -7.773 21.297 -3.512 1 97.81 148 ASN B C 1
ATOM 3658 O O . ASN B 1 148 ? -8.602 20.438 -3.816 1 97.81 148 ASN B O 1
ATOM 3662 N N . GLU B 1 149 ? -7.555 22.344 -4.199 1 96.38 149 GLU B N 1
ATOM 3663 C CA . GLU B 1 149 ? -8.359 22.641 -5.383 1 96.38 149 GLU B CA 1
ATOM 3664 C C . GLU B 1 149 ? -7.922 21.781 -6.57 1 96.38 149 GLU B C 1
ATOM 3666 O O . GLU B 1 149 ? -8.742 21.422 -7.418 1 96.38 149 GLU B O 1
ATOM 3671 N N . ASN B 1 150 ? -6.668 21.406 -6.605 1 96.88 150 ASN B N 1
ATOM 3672 C CA . ASN B 1 150 ? -6.141 20.969 -7.895 1 96.88 150 ASN B CA 1
ATOM 3673 C C . ASN B 1 150 ? -5.648 19.531 -7.84 1 96.88 150 ASN B C 1
ATOM 3675 O O . ASN B 1 150 ? -5.578 18.844 -8.867 1 96.88 150 ASN B O 1
ATOM 3679 N N . LEU B 1 151 ? -5.277 18.984 -6.73 1 97.69 151 LEU B N 1
ATOM 3680 C CA . LEU B 1 151 ? -4.504 17.75 -6.668 1 97.69 151 LEU B CA 1
ATOM 3681 C C . LEU B 1 151 ? -5.32 16.578 -7.18 1 97.69 151 LEU B C 1
ATOM 3683 O O . LEU B 1 151 ? -4.77 15.633 -7.766 1 97.69 151 LEU B O 1
ATOM 3687 N N . TRP B 1 152 ? -6.586 16.672 -7.074 1 97.5 152 TRP B N 1
ATOM 3688 C CA . TRP B 1 152 ? -7.48 15.562 -7.375 1 97.5 152 TRP B CA 1
ATOM 3689 C C . TRP B 1 152 ? -7.531 15.305 -8.875 1 97.5 152 TRP B C 1
ATOM 3691 O O . TRP B 1 152 ? -7.773 14.172 -9.312 1 97.5 152 TRP B O 1
ATOM 3701 N N . THR B 1 153 ? -7.289 16.281 -9.656 1 96.88 153 THR B N 1
ATOM 3702 C CA . THR B 1 153 ? -7.246 16.188 -11.109 1 96.88 153 THR B CA 1
ATOM 3703 C C . THR B 1 153 ? -5.812 15.984 -11.594 1 96.88 153 THR B C 1
ATOM 3705 O O . THR B 1 153 ? -5.566 15.18 -12.5 1 96.88 153 THR B O 1
ATOM 3708 N N . VAL B 1 154 ? -4.934 16.625 -10.977 1 97.75 154 VAL B N 1
ATOM 3709 C CA . VAL B 1 154 ? -3.541 16.609 -11.414 1 97.75 154 VAL B CA 1
ATOM 3710 C C . VAL B 1 154 ? -2.947 15.219 -11.195 1 97.75 154 VAL B C 1
ATOM 3712 O O . VAL B 1 154 ? -2.156 14.742 -12.016 1 97.75 154 VAL B O 1
ATOM 3715 N N . LEU B 1 155 ? -3.314 14.57 -10.141 1 97.88 155 LEU B N 1
ATOM 3716 C CA . LEU B 1 155 ? -2.727 13.281 -9.789 1 97.88 155 LEU B CA 1
ATOM 3717 C C . LEU B 1 155 ? -3.375 12.156 -10.586 1 97.88 155 LEU B C 1
ATOM 3719 O O . LEU B 1 155 ? -2.838 11.047 -10.656 1 97.88 155 LEU B O 1
ATOM 3723 N N . ARG B 1 156 ? -4.477 12.438 -11.078 1 95.81 156 ARG B N 1
ATOM 3724 C CA . ARG B 1 156 ? -5.219 11.438 -11.844 1 95.81 156 ARG B CA 1
ATOM 3725 C C . ARG B 1 156 ? -5.945 12.078 -13.023 1 95.81 156 ARG B C 1
ATOM 3727 O O . ARG B 1 156 ? -7.176 12.133 -13.047 1 95.81 156 ARG B O 1
ATOM 3734 N N . PRO B 1 157 ? -5.211 12.359 -14.055 1 90.88 157 PRO B N 1
ATOM 3735 C CA . PRO B 1 157 ? -5.754 13.141 -15.164 1 90.88 157 PRO B CA 1
ATOM 3736 C C . PRO B 1 157 ? -6.789 12.375 -15.977 1 90.88 157 PRO B C 1
ATOM 3738 O O . PRO B 1 157 ? -7.613 12.977 -16.672 1 90.88 157 PRO B O 1
ATOM 3741 N N . GLN B 1 158 ? -6.836 11.062 -15.898 1 89.31 158 GLN B N 1
ATOM 3742 C CA . GLN B 1 158 ? -7.773 10.266 -16.688 1 89.31 158 GLN B CA 1
ATOM 3743 C C . GLN B 1 158 ? -9.148 10.227 -16.031 1 89.31 158 GLN B C 1
ATOM 3745 O O . GLN B 1 158 ? -10.125 9.773 -16.625 1 89.31 158 GLN B O 1
ATOM 3750 N N . GLY B 1 159 ? -9.297 10.711 -14.859 1 92.31 159 GLY B N 1
ATOM 3751 C CA . GLY B 1 159 ? -10.492 10.734 -14.031 1 92.31 159 GLY B CA 1
ATOM 3752 C C . GLY B 1 159 ? -10.219 11.172 -12.602 1 92.31 159 GLY B C 1
ATOM 3753 O O . GLY B 1 159 ? -9.664 10.414 -11.812 1 92.31 159 GLY B O 1
ATOM 3754 N N . GLN B 1 160 ? -10.703 12.266 -12.328 1 94.94 160 GLN B N 1
ATOM 3755 C CA . GLN B 1 160 ? -10.375 12.852 -11.031 1 94.94 160 GLN B CA 1
ATOM 3756 C C . GLN B 1 160 ? -10.812 11.938 -9.891 1 94.94 160 GLN B C 1
ATOM 3758 O O . GLN B 1 160 ? -11.734 11.133 -10.047 1 94.94 160 GLN B O 1
ATOM 3763 N N . VAL B 1 161 ? -10.125 12.023 -8.789 1 98 161 VAL B N 1
ATOM 3764 C CA . VAL B 1 161 ? -10.508 11.297 -7.582 1 98 161 VAL B CA 1
ATOM 3765 C C . VAL B 1 161 ? -11.844 11.82 -7.062 1 98 161 VAL B C 1
ATOM 3767 O O . VAL B 1 161 ? -12.039 13.039 -6.957 1 98 161 VAL B O 1
ATOM 3770 N N . VAL B 1 162 ? -12.742 10.938 -6.754 1 98 162 VAL B N 1
ATOM 3771 C CA . VAL B 1 162 ? -14.055 11.344 -6.27 1 98 162 VAL B CA 1
ATOM 3772 C C . VAL B 1 162 ? -14.352 10.656 -4.938 1 98 162 VAL B C 1
ATOM 3774 O O . VAL B 1 162 ? -13.672 9.703 -4.562 1 98 162 VAL B O 1
ATOM 3777 N N . PHE B 1 163 ? -15.312 11.227 -4.281 1 97.69 163 PHE B N 1
ATOM 3778 C CA . PHE B 1 163 ? -15.75 10.656 -3.014 1 97.69 163 PHE B CA 1
ATOM 3779 C C . PHE B 1 163 ? -16.641 9.438 -3.25 1 97.69 163 PHE B C 1
ATOM 3781 O O . PHE B 1 163 ? -17.531 9.469 -4.105 1 97.69 163 PHE B O 1
ATOM 3788 N N . LYS B 1 164 ? -16.391 8.422 -2.562 1 97.75 164 LYS B N 1
ATOM 3789 C CA . LYS B 1 164 ? -17.25 7.25 -2.451 1 97.75 164 LYS B CA 1
ATOM 3790 C C . LYS B 1 164 ? -17.312 6.746 -1.013 1 97.75 164 LYS B C 1
ATOM 3792 O O . LYS B 1 164 ? -16.281 6.441 -0.414 1 97.75 164 LYS B O 1
ATOM 3797 N N . SER B 1 165 ? -18.453 6.621 -0.413 1 95.25 165 SER B N 1
ATOM 3798 C CA . SER B 1 165 ? -18.625 6.246 0.986 1 95.25 165 SER B CA 1
ATOM 3799 C C . SER B 1 165 ? -18.266 4.781 1.216 1 95.25 165 SER B C 1
ATOM 3801 O O . SER B 1 165 ? -18.188 4 0.266 1 95.25 165 SER B O 1
ATOM 3803 N N . GLU B 1 166 ? -17.938 4.41 2.451 1 93.5 166 GLU B N 1
ATOM 3804 C CA . GLU B 1 166 ? -17.797 3.047 2.953 1 93.5 166 GLU B CA 1
ATOM 3805 C C . GLU B 1 166 ? -16.672 2.311 2.238 1 93.5 166 GLU B C 1
ATOM 3807 O O . GLU B 1 166 ? -16.828 1.153 1.845 1 93.5 166 GLU B O 1
ATOM 3812 N N . GLN B 1 167 ? -15.586 3.035 2.049 1 94.31 167 GLN B N 1
ATOM 3813 C CA . GLN B 1 167 ? -14.453 2.412 1.375 1 94.31 167 GLN B CA 1
ATOM 3814 C C . GLN B 1 167 ? -13.359 2.025 2.373 1 94.31 167 GLN B C 1
ATOM 3816 O O . GLN B 1 167 ? -12.5 1.2 2.068 1 94.31 167 GLN B O 1
ATOM 3821 N N . SER B 1 168 ? -13.344 2.676 3.516 1 92.06 168 SER B N 1
ATOM 3822 C CA . SER B 1 168 ? -12.312 2.375 4.508 1 92.06 168 SER B CA 1
ATOM 3823 C C . SER B 1 168 ? -12.68 1.141 5.324 1 92.06 168 SER B C 1
ATOM 3825 O O . SER B 1 168 ? -13.844 0.957 5.695 1 92.06 168 SER B O 1
ATOM 3827 N N . PRO B 1 169 ? -11.766 0.171 5.531 1 94.81 169 PRO B N 1
ATOM 3828 C CA . PRO B 1 169 ? -10.328 0.322 5.285 1 94.81 169 PRO B CA 1
ATOM 3829 C C . PRO B 1 169 ? -9.867 -0.425 4.035 1 94.81 169 PRO B C 1
ATOM 3831 O O . PRO B 1 169 ? -8.695 -0.814 3.945 1 94.81 169 PRO B O 1
ATOM 3834 N N . MET B 1 170 ? -10.766 -0.614 3.117 1 94.06 170 MET B N 1
ATOM 3835 C CA . MET B 1 170 ? -10.383 -1.27 1.87 1 94.06 170 MET B CA 1
ATOM 3836 C C . MET B 1 170 ? -9.516 -0.349 1.016 1 94.06 170 MET B C 1
ATOM 3838 O O . MET B 1 170 ? -8.469 -0.762 0.513 1 94.06 170 MET B O 1
ATOM 3842 N N . ILE B 1 171 ? -9.984 0.857 0.896 1 96.62 171 ILE B N 1
ATOM 3843 C CA . ILE B 1 171 ? -9.336 1.875 0.078 1 96.62 171 ILE B CA 1
ATOM 3844 C C . ILE B 1 171 ? -9.125 3.145 0.902 1 96.62 171 ILE B C 1
ATOM 3846 O O . ILE B 1 171 ? -10.062 3.928 1.09 1 96.62 171 ILE B O 1
ATOM 3850 N N . TYR B 1 172 ? -7.859 3.314 1.35 1 98.31 172 TYR B N 1
ATOM 3851 C CA . TYR B 1 172 ? -7.621 4.527 2.125 1 98.31 172 TYR B CA 1
ATOM 3852 C C . TYR B 1 172 ? -6.145 4.902 2.105 1 98.31 172 TYR B C 1
ATOM 3854 O O . TYR B 1 172 ? -5.758 5.949 2.629 1 98.31 172 TYR B O 1
ATOM 3862 N N . ASP B 1 173 ? -5.277 4.047 1.553 1 98.56 173 ASP B N 1
ATOM 3863 C CA . ASP B 1 173 ? -3.9 4.453 1.277 1 98.56 173 ASP B CA 1
ATOM 3864 C C . ASP B 1 173 ? -3.809 5.23 -0.033 1 98.56 173 ASP B C 1
ATOM 3866 O O . ASP B 1 173 ? -4.617 5.027 -0.94 1 98.56 173 ASP B O 1
ATOM 3870 N N . PRO B 1 174 ? -2.832 6.137 -0.169 1 98.62 174 PRO B N 1
ATOM 3871 C CA . PRO B 1 174 ? -2.797 7.055 -1.312 1 98.62 174 PRO B CA 1
ATOM 3872 C C . PRO B 1 174 ? -2.709 6.324 -2.65 1 98.62 174 PRO B C 1
ATOM 3874 O O . PRO B 1 174 ? -3.359 6.719 -3.619 1 98.62 174 PRO B O 1
ATOM 3877 N N . MET B 1 175 ? -1.931 5.254 -2.75 1 98.56 175 MET B N 1
ATOM 3878 C CA . MET B 1 175 ? -1.761 4.57 -4.027 1 98.56 175 MET B CA 1
ATOM 3879 C C . MET B 1 175 ? -3.055 3.881 -4.453 1 98.56 175 MET B C 1
ATOM 3881 O O . MET B 1 175 ? -3.432 3.928 -5.625 1 98.56 175 MET B O 1
ATOM 3885 N N . SER B 1 176 ? -3.717 3.238 -3.49 1 98.69 176 SER B N 1
ATOM 3886 C CA . SER B 1 176 ? -5.008 2.637 -3.801 1 98.69 176 SER B CA 1
ATOM 3887 C C . SER B 1 176 ? -6.02 3.691 -4.238 1 98.69 176 SER B C 1
ATOM 3889 O O . SER B 1 176 ? -6.766 3.484 -5.199 1 98.69 176 SER B O 1
ATOM 3891 N N . THR B 1 177 ? -6.062 4.816 -3.49 1 98.75 177 THR B N 1
ATOM 3892 C CA . THR B 1 177 ? -6.977 5.898 -3.844 1 98.75 177 THR B CA 1
ATOM 3893 C C . THR B 1 177 ? -6.738 6.355 -5.277 1 98.75 177 THR B C 1
ATOM 3895 O O . THR B 1 177 ? -7.691 6.566 -6.035 1 98.75 177 THR B O 1
ATOM 3898 N N . LEU B 1 178 ? -5.52 6.441 -5.691 1 98.5 178 LEU B N 1
ATOM 3899 C CA . LEU B 1 178 ? -5.176 6.93 -7.023 1 98.5 178 LEU B CA 1
ATOM 3900 C C . LEU B 1 178 ? -5.512 5.891 -8.086 1 98.5 178 LEU B C 1
ATOM 3902 O O . LEU B 1 178 ? -5.938 6.238 -9.188 1 98.5 178 LEU B O 1
ATOM 3906 N N . VAL B 1 179 ? -5.312 4.617 -7.797 1 98.19 179 VAL B N 1
ATOM 3907 C CA . VAL B 1 179 ? -5.578 3.553 -8.758 1 98.19 179 VAL B CA 1
ATOM 3908 C C . VAL B 1 179 ? -7.082 3.387 -8.945 1 98.19 179 VAL B C 1
ATOM 3910 O O . VAL B 1 179 ? -7.57 3.344 -10.078 1 98.19 179 VAL B O 1
ATOM 3913 N N . PHE B 1 180 ? -7.824 3.354 -7.848 1 97.75 180 PHE B N 1
ATOM 3914 C CA . PHE B 1 180 ? -9.266 3.15 -7.918 1 97.75 180 PHE B CA 1
ATOM 3915 C C . PHE B 1 180 ? -9.969 4.414 -8.406 1 97.75 180 PHE B C 1
ATOM 3917 O O . PHE B 1 180 ? -10.961 4.34 -9.133 1 97.75 180 PHE B O 1
ATOM 3924 N N . GLY B 1 181 ? -9.484 5.598 -7.945 1 98 181 GLY B N 1
ATOM 3925 C CA . GLY B 1 181 ? -10.062 6.871 -8.344 1 98 181 GLY B CA 1
ATOM 3926 C C . GLY B 1 181 ? -11.148 7.359 -7.406 1 98 181 GLY B C 1
ATOM 3927 O O . GLY B 1 181 ? -11.859 8.32 -7.711 1 98 181 GLY B O 1
ATOM 3928 N N . TYR B 1 182 ? -11.328 6.684 -6.309 1 98.38 182 TYR B N 1
ATOM 3929 C CA . TYR B 1 182 ? -12.305 7.09 -5.309 1 98.38 182 TYR B CA 1
ATOM 3930 C C . TYR B 1 182 ? -11.891 6.633 -3.916 1 98.38 182 TYR B C 1
ATOM 3932 O O . TYR B 1 182 ? -11.078 5.715 -3.775 1 98.38 182 TYR B O 1
ATOM 3940 N N . ALA B 1 183 ? -12.414 7.246 -2.924 1 98.44 183 ALA B N 1
ATOM 3941 C CA . ALA B 1 183 ? -12.219 6.898 -1.519 1 98.44 183 ALA B CA 1
ATOM 3942 C C . ALA B 1 183 ? -13.258 7.586 -0.637 1 98.44 183 ALA B C 1
ATOM 3944 O O . ALA B 1 183 ? -13.969 8.484 -1.089 1 98.44 183 ALA B O 1
ATOM 3945 N N . SER B 1 184 ? -13.422 7.082 0.539 1 97.88 184 SER B N 1
ATOM 3946 C CA . SER B 1 184 ? -14.242 7.77 1.53 1 97.88 184 SER B CA 1
ATOM 3947 C C . SER B 1 184 ? -13.492 8.938 2.158 1 97.88 184 SER B C 1
ATOM 3949 O O . SER B 1 184 ? -12.406 9.305 1.698 1 97.88 184 SER B O 1
ATOM 3951 N N . CYS B 1 185 ? -14.078 9.492 3.172 1 97.81 185 CYS B N 1
ATOM 3952 C CA . CYS B 1 185 ? -13.492 10.648 3.846 1 97.81 185 CYS B CA 1
ATOM 3953 C C . CYS B 1 185 ? -12.094 10.328 4.355 1 97.81 185 CYS B C 1
ATOM 3955 O O . CYS B 1 185 ? -11.195 11.18 4.285 1 97.81 185 CYS B O 1
ATOM 3957 N N . THR B 1 186 ? -11.914 9.109 4.801 1 98.38 186 THR B N 1
ATOM 3958 C CA . THR B 1 186 ? -10.617 8.711 5.355 1 98.38 186 THR B CA 1
ATOM 3959 C C . THR B 1 186 ? -9.547 8.711 4.27 1 98.38 186 THR B C 1
ATOM 3961 O O . THR B 1 186 ? -8.484 9.312 4.441 1 98.38 186 THR B O 1
ATOM 3964 N N . GLY B 1 187 ? -9.812 8.039 3.176 1 98.69 187 GLY B N 1
ATOM 3965 C CA . GLY B 1 187 ? -8.852 7.973 2.086 1 98.69 187 GLY B CA 1
ATOM 3966 C C . GLY B 1 187 ? -8.578 9.32 1.449 1 98.69 187 GLY B C 1
ATOM 3967 O O . GLY B 1 187 ? -7.434 9.641 1.118 1 98.69 187 GLY B O 1
ATOM 3968 N N . ILE B 1 188 ? -9.57 10.102 1.291 1 98.5 188 ILE B N 1
ATOM 3969 C CA . ILE B 1 188 ? -9.422 11.445 0.738 1 98.5 188 ILE B CA 1
ATOM 3970 C C . ILE B 1 188 ? -8.555 12.289 1.666 1 98.5 188 ILE B C 1
ATOM 3972 O O . ILE B 1 188 ? -7.648 12.992 1.209 1 98.5 188 ILE B O 1
ATOM 3976 N N . SER B 1 189 ? -8.805 12.195 2.932 1 98.62 189 SER B N 1
ATOM 3977 C CA . SER B 1 189 ? -8.047 12.977 3.906 1 98.62 189 SER B CA 1
ATOM 3978 C C . SER B 1 189 ? -6.586 12.555 3.945 1 98.62 189 SER B C 1
ATOM 3980 O O . SER B 1 189 ? -5.691 13.398 3.996 1 98.62 189 SER B O 1
ATOM 3982 N N . ILE B 1 190 ? -6.348 11.258 3.895 1 98.88 190 ILE B N 1
ATOM 3983 C CA . ILE B 1 190 ? -4.98 10.766 3.967 1 98.88 190 ILE B CA 1
ATOM 3984 C C . ILE B 1 190 ? -4.211 11.195 2.721 1 98.88 190 ILE B C 1
ATOM 3986 O O . ILE B 1 190 ? -3.064 11.641 2.814 1 98.88 190 ILE B O 1
ATOM 3990 N N . LEU B 1 191 ? -4.812 11.086 1.552 1 98.88 191 LEU B N 1
ATOM 3991 C CA . LEU B 1 191 ? -4.148 11.539 0.335 1 98.88 191 LEU B CA 1
ATOM 3992 C C . LEU B 1 191 ? -3.852 13.031 0.405 1 98.88 191 LEU B C 1
ATOM 3994 O O . LEU B 1 191 ? -2.775 13.477 -0.003 1 98.88 191 LEU B O 1
ATOM 3998 N N . PHE B 1 192 ? -4.789 13.797 0.896 1 98.81 192 PHE B N 1
ATOM 3999 C CA . PHE B 1 192 ? -4.598 15.234 1.026 1 98.81 192 PHE B CA 1
ATOM 4000 C C . PHE B 1 192 ? -3.475 15.547 2.01 1 98.81 192 PHE B C 1
ATOM 4002 O O . PHE B 1 192 ? -2.617 16.391 1.735 1 98.81 192 PHE B O 1
ATOM 4009 N N . VAL B 1 193 ? -3.43 14.875 3.143 1 98.94 193 VAL B N 1
ATOM 4010 C CA . VAL B 1 193 ? -2.357 15.039 4.117 1 98.94 193 VAL B CA 1
ATOM 4011 C C . VAL B 1 193 ? -1.01 14.766 3.455 1 98.94 193 VAL B C 1
ATOM 4013 O O . VAL B 1 193 ? -0.073 15.555 3.584 1 98.94 193 VAL B O 1
ATOM 4016 N N . ASP B 1 194 ? -0.952 13.633 2.766 1 98.94 194 ASP B N 1
ATOM 4017 C CA . ASP B 1 194 ? 0.297 13.266 2.109 1 98.94 194 ASP B CA 1
ATOM 4018 C C . ASP B 1 194 ? 0.701 14.305 1.067 1 98.94 194 ASP B C 1
ATOM 4020 O O . ASP B 1 194 ? 1.884 14.625 0.927 1 98.94 194 ASP B O 1
ATOM 4024 N N . ALA B 1 195 ? -0.251 14.797 0.343 1 98.88 195 ALA B N 1
ATOM 4025 C CA . ALA B 1 195 ? 0.008 15.844 -0.64 1 98.88 195 ALA B CA 1
ATOM 4026 C C . ALA B 1 195 ? 0.604 17.078 0.024 1 98.88 195 ALA B C 1
ATOM 4028 O O . ALA B 1 195 ? 1.601 17.641 -0.452 1 98.88 195 ALA B O 1
ATOM 4029 N N . LEU B 1 196 ? -0.013 17.484 1.084 1 98.81 196 LEU B N 1
ATOM 4030 C CA . LEU B 1 196 ? 0.457 18.656 1.819 1 98.81 196 LEU B CA 1
ATOM 4031 C C . LEU B 1 196 ? 1.872 18.438 2.344 1 98.81 196 LEU B C 1
ATOM 4033 O O . LEU B 1 196 ? 2.758 19.266 2.121 1 98.81 196 LEU B O 1
ATOM 4037 N N . ARG B 1 197 ? 2.137 17.328 2.947 1 98.88 197 ARG B N 1
ATOM 4038 C CA . ARG B 1 197 ? 3.445 17 3.508 1 98.88 197 ARG B CA 1
ATOM 4039 C C . ARG B 1 197 ? 4.508 16.938 2.416 1 98.88 197 ARG B C 1
ATOM 4041 O O . ARG B 1 197 ? 5.664 17.297 2.639 1 98.88 197 ARG B O 1
ATOM 4048 N N . SER B 1 198 ? 4.117 16.484 1.26 1 98.75 198 SER B N 1
ATOM 4049 C CA . SER B 1 198 ? 5.066 16.281 0.168 1 98.75 198 SER B CA 1
ATOM 4050 C C . SER B 1 198 ? 5.688 17.609 -0.263 1 98.75 198 SER B C 1
ATOM 4052 O O . SER B 1 198 ? 6.773 17.625 -0.846 1 98.75 198 SER B O 1
ATOM 4054 N N . VAL B 1 199 ? 5.023 18.719 0.02 1 98.38 199 VAL B N 1
ATOM 4055 C CA . VAL B 1 199 ? 5.539 20.031 -0.393 1 98.38 199 VAL B CA 1
ATOM 4056 C C . VAL B 1 199 ? 5.941 20.844 0.837 1 98.38 199 VAL B C 1
ATOM 4058 O O . VAL B 1 199 ? 6.172 22.047 0.743 1 98.38 199 VAL B O 1
ATOM 4061 N N . GLY B 1 200 ? 5.914 20.203 2.012 1 98 200 GLY B N 1
ATOM 4062 C CA . GLY B 1 200 ? 6.492 20.844 3.188 1 98 200 GLY B CA 1
ATOM 4063 C C . GLY B 1 200 ? 5.453 21.469 4.094 1 98 200 GLY B C 1
ATOM 4064 O O . GLY B 1 200 ? 5.793 22.25 4.992 1 98 200 GLY B O 1
ATOM 4065 N N . ILE B 1 201 ? 4.211 21.234 3.877 1 98.38 201 ILE B N 1
ATOM 4066 C CA . ILE B 1 201 ? 3.145 21.797 4.699 1 98.38 201 ILE B CA 1
ATOM 4067 C C . ILE B 1 201 ? 2.77 20.812 5.805 1 98.38 201 ILE B C 1
ATOM 4069 O O . ILE B 1 201 ? 2.354 19.688 5.527 1 98.38 201 ILE B O 1
ATOM 4073 N N . PRO B 1 202 ? 2.912 21.219 7.07 1 98.5 202 PRO B N 1
ATOM 4074 C CA . PRO B 1 202 ? 2.508 20.312 8.148 1 98.5 202 PRO B CA 1
ATOM 4075 C C . PRO B 1 202 ? 1.009 20.016 8.148 1 98.5 202 PRO B C 1
ATOM 4077 O O . PRO B 1 202 ? 0.198 20.953 8.117 1 98.5 202 PRO B O 1
ATOM 4080 N N . ALA B 1 203 ? 0.706 18.781 8.172 1 98.81 203 ALA B N 1
ATOM 4081 C CA . ALA B 1 203 ? -0.689 18.359 8.117 1 98.81 203 ALA B CA 1
ATOM 4082 C C . ALA B 1 203 ? -0.891 17.062 8.898 1 98.81 203 ALA B C 1
ATOM 4084 O O . ALA B 1 203 ? 0.035 16.25 9.023 1 98.81 203 ALA B O 1
ATOM 4085 N N . ARG B 1 204 ? -2.125 16.906 9.398 1 98.81 204 ARG B N 1
ATOM 4086 C CA . ARG B 1 204 ? -2.416 15.68 10.133 1 98.81 204 ARG B CA 1
ATOM 4087 C C . ARG B 1 204 ? -3.875 15.273 9.953 1 98.81 204 ARG B C 1
ATOM 4089 O O . ARG B 1 204 ? -4.734 16.109 9.688 1 98.81 204 ARG B O 1
ATOM 4096 N N . LEU B 1 205 ? -4.062 13.953 10.008 1 98.88 205 LEU B N 1
ATOM 4097 C CA . LEU B 1 205 ? -5.395 13.367 9.961 1 98.88 205 LEU B CA 1
ATOM 4098 C C . LEU B 1 205 ? -6.145 13.625 11.266 1 98.88 205 LEU B C 1
ATOM 4100 O O . LEU B 1 205 ? -5.633 13.336 12.352 1 98.88 205 LEU B O 1
ATOM 4104 N N . ALA B 1 206 ? -7.301 14.211 11.172 1 98.5 206 ALA B N 1
ATOM 4105 C CA . ALA B 1 206 ? -8.203 14.414 12.305 1 98.5 206 ALA B CA 1
ATOM 4106 C C . ALA B 1 206 ? -9.531 13.695 12.078 1 98.5 206 ALA B C 1
ATOM 4108 O O . ALA B 1 206 ? -9.891 13.383 10.945 1 98.5 206 ALA B O 1
ATOM 4109 N N . GLY B 1 207 ? -10.148 13.375 13.156 1 98 207 GLY B N 1
ATOM 4110 C CA . GLY B 1 207 ? -11.438 12.742 12.961 1 98 207 GLY B CA 1
ATOM 4111 C C . GLY B 1 207 ? -12.078 12.281 14.258 1 98 207 GLY B C 1
ATOM 4112 O O . GLY B 1 207 ? -11.516 12.477 15.336 1 98 207 GLY B O 1
ATOM 4113 N N . THR B 1 208 ? -13.297 11.812 14.148 1 98.44 208 THR B N 1
ATOM 4114 C CA . THR B 1 208 ? -14.047 11.141 15.211 1 98.44 208 THR B CA 1
ATOM 4115 C C . THR B 1 208 ? -14.266 9.672 14.875 1 98.44 208 THR B C 1
ATOM 4117 O O . THR B 1 208 ? -14.719 9.344 13.773 1 98.44 208 THR B O 1
ATOM 4120 N N . PRO B 1 209 ? -13.906 8.828 15.82 1 97.69 209 PRO B N 1
ATOM 4121 C CA . PRO B 1 209 ? -14.164 7.406 15.57 1 97.69 209 PRO B CA 1
ATOM 4122 C C . PRO B 1 209 ? -15.648 7.055 15.633 1 97.69 209 PRO B C 1
ATOM 4124 O O . PRO B 1 209 ? -16.062 5.996 15.148 1 97.69 209 PRO B O 1
ATOM 4127 N N . ALA B 1 210 ? -16.422 7.934 16.312 1 97.56 210 ALA B N 1
ATOM 4128 C CA . ALA B 1 210 ? -17.859 7.734 16.469 1 97.56 210 ALA B CA 1
ATOM 4129 C C . ALA B 1 210 ? -18.547 9.039 16.844 1 97.56 210 ALA B C 1
ATOM 4131 O O . ALA B 1 210 ? -18.266 9.625 17.891 1 97.56 210 ALA B O 1
ATOM 4132 N N . TRP B 1 211 ? -19.484 9.406 15.992 1 97.19 211 TRP B N 1
ATOM 4133 C CA . TRP B 1 211 ? -20.297 10.555 16.391 1 97.19 211 TRP B CA 1
ATOM 4134 C C . TRP B 1 211 ? -21.016 10.281 17.703 1 97.19 211 TRP B C 1
ATOM 4136 O O . TRP B 1 211 ? -21.5 9.172 17.938 1 97.19 211 TRP B O 1
ATOM 4146 N N . HIS B 1 212 ? -21.062 11.297 18.625 1 96.88 212 HIS B N 1
ATOM 4147 C CA . HIS B 1 212 ? -21.766 11.242 19.906 1 96.88 212 HIS B CA 1
ATOM 4148 C C . HIS B 1 212 ? -21.219 10.117 20.781 1 96.88 212 HIS B C 1
ATOM 4150 O O . HIS B 1 212 ? -21.906 9.68 21.719 1 96.88 212 HIS B O 1
ATOM 4156 N N . ASN B 1 213 ? -20.094 9.555 20.328 1 96.62 213 ASN B N 1
ATOM 4157 C CA . ASN B 1 213 ? -19.453 8.438 21.016 1 96.62 213 ASN B CA 1
ATOM 4158 C C . ASN B 1 213 ? -20.281 7.16 20.891 1 96.62 213 ASN B C 1
ATOM 4160 O O . ASN B 1 213 ? -20.266 6.32 21.797 1 96.62 213 ASN B O 1
ATOM 4164 N N . VAL B 1 214 ? -21.031 7.098 19.828 1 96.38 214 VAL B N 1
ATOM 4165 C CA . VAL B 1 214 ? -21.859 5.945 19.484 1 96.38 214 VAL B CA 1
ATOM 4166 C C . VAL B 1 214 ? -21.391 5.355 18.156 1 96.38 214 VAL B C 1
ATOM 4168 O O . VAL B 1 214 ? -21.656 5.914 17.094 1 96.38 214 VAL B O 1
ATOM 4171 N N . PRO B 1 215 ? -20.828 4.211 18.25 1 92.44 215 PRO B N 1
ATOM 4172 C CA . PRO B 1 215 ? -20.219 3.629 17.047 1 92.44 215 PRO B CA 1
ATOM 4173 C C . PRO B 1 215 ? -21.219 3.518 15.883 1 92.44 215 PRO B C 1
ATOM 4175 O O . PRO B 1 215 ? -20.844 3.764 14.734 1 92.44 215 PRO B O 1
ATOM 4178 N N . SER B 1 216 ? -22.438 3.209 16.172 1 93.88 216 SER B N 1
ATOM 4179 C CA . SER B 1 216 ? -23.422 3.02 15.117 1 93.88 216 SER B CA 1
ATOM 4180 C C . SER B 1 216 ? -23.766 4.34 14.445 1 93.88 216 SER B C 1
ATOM 4182 O O . SER B 1 216 ? -24.375 4.355 13.375 1 93.88 216 SER B O 1
ATOM 4184 N N . ASP B 1 217 ? -23.359 5.48 15.008 1 95.88 217 ASP B N 1
ATOM 4185 C CA . ASP B 1 217 ? -23.656 6.793 14.438 1 95.88 217 ASP B CA 1
ATOM 4186 C C . ASP B 1 217 ? -22.641 7.156 13.352 1 95.88 217 ASP B C 1
ATOM 4188 O O . ASP B 1 217 ? -22.766 8.195 12.703 1 95.88 217 ASP B O 1
ATOM 4192 N N . GLY B 1 218 ? -21.672 6.324 13.133 1 96 218 GLY B N 1
ATOM 4193 C CA . GLY B 1 218 ? -20.719 6.551 12.062 1 96 218 GLY B CA 1
ATOM 4194 C C . GLY B 1 218 ? -19.5 7.34 12.508 1 96 218 GLY B C 1
ATOM 4195 O O . GLY B 1 218 ? -19.422 7.777 13.664 1 96 218 GLY B O 1
ATOM 4196 N N . ASN B 1 219 ? -18.547 7.402 11.68 1 97.56 219 ASN B N 1
ATOM 4197 C CA . ASN B 1 219 ? -17.297 8.109 11.891 1 97.56 219 ASN B CA 1
ATOM 4198 C C . ASN B 1 219 ? -17.031 9.141 10.797 1 97.56 219 ASN B C 1
ATOM 4200 O O . ASN B 1 219 ? -17.797 9.242 9.844 1 97.56 219 ASN B O 1
ATOM 4204 N N . HIS B 1 220 ? -15.977 9.938 10.945 1 97.25 220 HIS B N 1
ATOM 4205 C CA . HIS B 1 220 ? -15.586 10.906 9.938 1 97.25 220 HIS B CA 1
ATOM 4206 C C . HIS B 1 220 ? -14.133 11.336 10.109 1 97.25 220 HIS B C 1
ATOM 4208 O O . HIS B 1 220 ? -13.641 11.438 11.234 1 97.25 220 HIS B O 1
ATOM 4214 N N . ASN B 1 221 ? -13.461 11.508 9.039 1 98.12 221 ASN B N 1
ATOM 4215 C CA . ASN B 1 221 ? -12.102 12.031 9.039 1 98.12 221 ASN B CA 1
ATOM 4216 C C . ASN B 1 221 ? -11.977 13.273 8.164 1 98.12 221 ASN B C 1
ATOM 4218 O O . ASN B 1 221 ? -12.633 13.383 7.133 1 98.12 221 ASN B O 1
ATOM 4222 N N . TRP B 1 222 ? -11.18 14.203 8.594 1 97.94 222 TRP B N 1
ATOM 4223 C CA . TRP B 1 222 ? -10.797 15.406 7.867 1 97.94 222 TRP B CA 1
ATOM 4224 C C . TRP B 1 222 ? -9.336 15.758 8.125 1 97.94 222 TRP B C 1
ATOM 4226 O O . TRP B 1 222 ? -8.539 14.898 8.523 1 97.94 222 TRP B O 1
ATOM 4236 N N . VAL B 1 223 ? -8.914 17.047 7.691 1 98.38 223 VAL B N 1
ATOM 4237 C CA . VAL B 1 223 ? -7.5 17.375 7.746 1 98.38 223 VAL B CA 1
ATOM 4238 C C . VAL B 1 223 ? -7.297 18.625 8.602 1 98.38 223 VAL B C 1
ATOM 4240 O O . VAL B 1 223 ? -8.055 19.594 8.484 1 98.38 223 VAL B O 1
ATOM 4243 N N . GLU B 1 224 ? -6.332 18.562 9.492 1 97.69 224 GLU B N 1
ATOM 4244 C CA . GLU B 1 224 ? -5.797 19.766 10.117 1 97.69 224 GLU B CA 1
ATOM 4245 C C . GLU B 1 224 ? -4.5 20.203 9.453 1 97.69 224 GLU B C 1
ATOM 4247 O O . GLU B 1 224 ? -3.654 19.375 9.117 1 97.69 224 GLU B O 1
ATOM 4252 N N . ILE B 1 225 ? -4.395 21.484 9.266 1 97.75 225 ILE B N 1
ATOM 4253 C CA . ILE B 1 225 ? -3.236 22.094 8.625 1 97.75 225 ILE B CA 1
ATOM 4254 C C . ILE B 1 225 ? -2.621 23.141 9.555 1 97.75 225 ILE B C 1
ATOM 4256 O O . ILE B 1 225 ? -3.33 24 10.094 1 97.75 225 ILE B O 1
ATOM 4260 N N . TRP B 1 226 ? -1.33 23.031 9.742 1 96.56 226 TRP B N 1
ATOM 4261 C CA . TRP B 1 226 ? -0.636 24.047 10.523 1 96.56 226 TRP B CA 1
ATOM 4262 C C . TRP B 1 226 ? -0.412 25.312 9.703 1 96.56 226 TRP B C 1
ATOM 4264 O O . TRP B 1 226 ? 0.216 25.266 8.641 1 96.56 226 TRP B O 1
ATOM 4274 N N . VAL B 1 227 ? -0.873 26.406 10.141 1 91.69 227 VAL B N 1
ATOM 4275 C CA . VAL B 1 227 ? -0.792 27.656 9.375 1 91.69 227 VAL B CA 1
ATOM 4276 C C . VAL B 1 227 ? -0.006 28.688 10.164 1 91.69 227 VAL B C 1
ATOM 4278 O O . VAL B 1 227 ? 0.079 29.859 9.758 1 91.69 227 VAL B O 1
ATOM 4281 N N . GLY B 1 228 ? 0.635 28.281 11.219 1 87.25 228 GLY B N 1
ATOM 4282 C CA . GLY B 1 228 ? 1.438 29.188 12.031 1 87.25 228 GLY B CA 1
ATOM 4283 C C . GLY B 1 228 ? 0.667 29.797 13.188 1 87.25 228 GLY B C 1
ATOM 4284 O O . GLY B 1 228 ? -0.564 29.844 13.164 1 87.25 228 GLY B O 1
ATOM 4285 N N . VAL B 1 229 ? 1.459 30.047 14.312 1 73.62 229 VAL B N 1
ATOM 4286 C CA . VAL B 1 229 ? 0.863 30.656 15.5 1 73.62 229 VAL B CA 1
ATOM 4287 C C . VAL B 1 229 ? 0.667 32.156 15.266 1 73.62 229 VAL B C 1
ATOM 4289 O O . VAL B 1 229 ? 1.617 32.844 14.93 1 73.62 229 VAL B O 1
ATOM 4292 N N . GLY B 1 230 ? -0.298 32.406 14.406 1 56.78 230 GLY B N 1
ATOM 4293 C CA . GLY B 1 230 ? -0.566 33.812 14.211 1 56.78 230 GLY B CA 1
ATOM 4294 C C . GLY B 1 230 ? -1.604 34.375 15.172 1 56.78 230 GLY B C 1
ATOM 4295 O O . GLY B 1 230 ? -2.047 33.656 16.078 1 56.78 230 GLY B O 1
ATOM 4296 N N . SER B 1 231 ? -2.01 35.594 14.695 1 44.06 231 SER B N 1
ATOM 4297 C CA . SER B 1 231 ? -2.83 36.625 15.312 1 44.06 231 SER B CA 1
ATOM 4298 C C . SER B 1 231 ? -4.18 36.062 15.758 1 44.06 231 SER B C 1
ATOM 4300 O O . SER B 1 231 ? -4.926 36.75 16.469 1 44.06 231 SER B O 1
ATOM 4302 N N . GLU B 1 232 ? -4.539 34.969 15.102 1 44 232 GLU B N 1
ATOM 4303 C CA . GLU B 1 232 ? -5.961 34.844 15.391 1 44 232 GLU B CA 1
ATOM 4304 C C . GLU B 1 232 ? -6.199 33.969 16.609 1 44 232 GLU B C 1
ATOM 4306 O O . GLU B 1 232 ? -7.293 33.438 16.797 1 44 232 GLU B O 1
ATOM 4311 N N . GLY B 1 233 ? -5.25 33.969 17.641 1 49.78 233 GLY B N 1
ATOM 4312 C CA . GLY B 1 233 ? -5.5 33.406 18.953 1 49.78 233 GLY B CA 1
ATOM 4313 C C . GLY B 1 233 ? -5.57 31.906 18.969 1 49.78 233 GLY B C 1
ATOM 4314 O O . GLY B 1 233 ? -5.914 31.297 19.984 1 49.78 233 GLY B O 1
ATOM 4315 N N . GLY B 1 234 ? -4.992 31.156 17.844 1 63.91 234 GLY B N 1
ATOM 4316 C CA . GLY B 1 234 ? -5.223 29.734 17.859 1 63.91 234 GLY B CA 1
ATOM 4317 C C . GLY B 1 234 ? -3.947 28.922 17.969 1 63.91 234 GLY B C 1
ATOM 4318 O O . GLY B 1 234 ? -2.885 29.469 18.281 1 63.91 234 GLY B O 1
ATOM 4319 N N . ASP B 1 235 ? -3.984 27.672 18.312 1 83 235 ASP B N 1
ATOM 4320 C CA . ASP B 1 235 ? -2.883 26.734 18.484 1 83 235 ASP B CA 1
ATOM 4321 C C . ASP B 1 235 ? -2.111 26.531 17.188 1 83 235 ASP B C 1
ATOM 4323 O O . ASP B 1 235 ? -1.247 25.656 17.094 1 83 235 ASP B O 1
ATOM 4327 N N . GLY B 1 236 ? -2.494 27.453 16.125 1 91.44 236 GLY B N 1
ATOM 4328 C CA . GLY B 1 236 ? -1.765 27.438 14.875 1 91.44 236 GLY B CA 1
ATOM 4329 C C . GLY B 1 236 ? -2.33 26.453 13.867 1 91.44 236 GLY B C 1
ATOM 4330 O O . GLY B 1 236 ? -1.875 26.406 12.719 1 91.44 236 GLY B O 1
ATOM 4331 N N . TRP B 1 237 ? -3.367 25.719 14.273 1 94.88 237 TRP B N 1
ATOM 4332 C CA . TRP B 1 237 ? -3.955 24.703 13.391 1 94.88 237 TRP B CA 1
ATOM 4333 C C . TRP B 1 237 ? -5.309 25.172 12.859 1 94.88 237 TRP B C 1
ATOM 4335 O O . TRP B 1 237 ? -6.113 25.734 13.602 1 94.88 237 TRP B O 1
ATOM 4345 N N . ALA B 1 238 ? -5.484 25.016 11.586 1 94.38 238 ALA B N 1
ATOM 4346 C CA . ALA B 1 238 ? -6.777 25.156 10.914 1 94.38 238 ALA B CA 1
ATOM 4347 C C . ALA B 1 238 ? -7.266 23.797 10.391 1 94.38 238 ALA B C 1
ATOM 4349 O O . ALA B 1 238 ? -6.516 22.828 10.383 1 94.38 238 ALA B O 1
ATOM 4350 N N . PHE B 1 239 ? -8.562 23.75 10.094 1 95.69 239 PHE B N 1
ATOM 4351 C CA . PHE B 1 239 ? -9.062 22.469 9.617 1 95.69 239 PHE B CA 1
ATOM 4352 C C . PHE B 1 239 ? -9.906 22.656 8.367 1 95.69 239 PHE B C 1
ATOM 4354 O O . PHE B 1 239 ? -10.5 23.703 8.156 1 95.69 239 PHE B O 1
ATOM 4361 N N . ILE B 1 240 ? -9.898 21.594 7.5 1 96.88 240 ILE B N 1
ATOM 4362 C CA . ILE B 1 240 ? -10.547 21.609 6.195 1 96.88 240 ILE B CA 1
ATOM 4363 C C . ILE B 1 240 ? -10.82 20.188 5.723 1 96.88 240 ILE B C 1
ATOM 4365 O O . ILE B 1 240 ? -10.203 19.234 6.215 1 96.88 240 ILE B O 1
ATOM 4369 N N . GLU B 1 241 ? -11.758 20.047 4.879 1 96.88 241 GLU B N 1
ATOM 4370 C CA . GLU B 1 241 ? -11.992 18.766 4.223 1 96.88 241 GLU B CA 1
ATOM 4371 C C . GLU B 1 241 ? -11.406 18.734 2.816 1 96.88 241 GLU B C 1
ATOM 4373 O O . GLU B 1 241 ? -11.344 19.781 2.15 1 96.88 241 GLU B O 1
ATOM 4378 N N . GLY B 1 242 ? -10.914 17.516 2.377 1 97.06 242 GLY B N 1
ATOM 4379 C CA . GLY B 1 242 ? -10.57 17.375 0.97 1 97.06 242 GLY B CA 1
ATOM 4380 C C . GLY B 1 242 ? -11.727 17.688 0.042 1 97.06 242 GLY B C 1
ATOM 4381 O O . GLY B 1 242 ? -12.867 17.312 0.318 1 97.06 242 GLY B O 1
ATOM 4382 N N . LYS B 1 243 ? -11.422 18.297 -1.011 1 95.44 243 LYS B N 1
ATOM 4383 C CA . LYS B 1 243 ? -12.438 18.844 -1.901 1 95.44 243 LYS B CA 1
ATOM 4384 C C . LYS B 1 243 ? -13.445 17.781 -2.314 1 95.44 243 LYS B C 1
ATOM 4386 O O . LYS B 1 243 ? -14.656 18.016 -2.322 1 95.44 243 LYS B O 1
ATOM 4391 N N . PRO B 1 244 ? -13 16.547 -2.674 1 95.06 244 PRO B N 1
ATOM 4392 C CA . PRO B 1 244 ? -13.984 15.539 -3.072 1 95.06 244 PRO B CA 1
ATOM 4393 C C . PRO B 1 244 ? -14.938 15.172 -1.938 1 95.06 244 PRO B C 1
ATOM 4395 O O . PRO B 1 244 ? -16.031 14.68 -2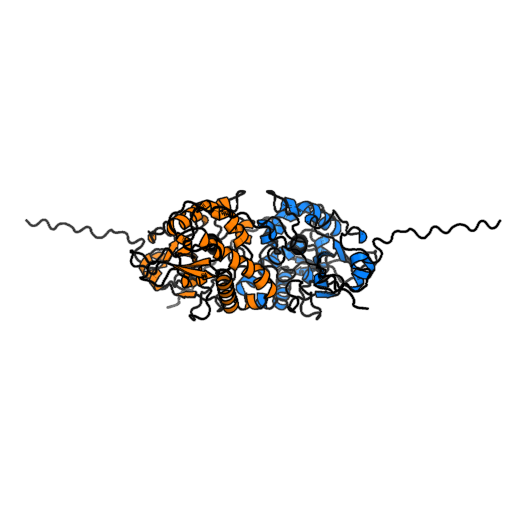.191 1 95.06 244 PRO B O 1
ATOM 4398 N N . ALA B 1 245 ? -14.5 15.312 -0.747 1 89.94 245 ALA B N 1
ATOM 4399 C CA . ALA B 1 245 ? -15.305 14.953 0.417 1 89.94 245 ALA B CA 1
ATOM 4400 C C . ALA B 1 245 ? -15.93 16.188 1.058 1 89.94 245 ALA B C 1
ATOM 4402 O O . ALA B 1 245 ? -16.625 16.078 2.074 1 89.94 245 ALA B O 1
ATOM 4403 N N . GLY B 1 246 ? -15.609 17.328 0.441 1 85.88 246 GLY B N 1
ATOM 4404 C CA . GLY B 1 246 ? -16.109 18.594 0.952 1 85.88 246 GLY B CA 1
ATOM 4405 C C . GLY B 1 246 ? -16.75 19.469 -0.117 1 85.88 246 GLY B C 1
ATOM 4406 O O . GLY B 1 246 ? -17.156 18.953 -1.166 1 85.88 246 GLY B O 1
ATOM 4407 N N . GLY B 1 247 ? -17.062 20.703 0.247 1 77.75 247 GLY B N 1
ATOM 4408 C CA . GLY B 1 247 ? -17.797 21.594 -0.647 1 77.75 247 GLY B CA 1
ATOM 4409 C C . GLY B 1 247 ? -17.078 22.906 -0.901 1 77.75 247 GLY B C 1
ATOM 4410 O O . GLY B 1 247 ? -17.719 23.953 -0.997 1 77.75 247 GLY B O 1
ATOM 4411 N N . GLY B 1 248 ? -15.719 22.719 -0.989 1 72.5 248 GLY B N 1
ATOM 4412 C CA . GLY B 1 248 ? -15.039 23.984 -1.219 1 72.5 248 GLY B CA 1
ATOM 4413 C C . GLY B 1 248 ? -14.875 24.812 0.044 1 72.5 248 GLY B C 1
ATOM 4414 O O . GLY B 1 248 ? -15.156 26.016 0.049 1 72.5 248 GLY B O 1
ATOM 4415 N N . GLU B 1 249 ? -14.406 24.422 0.954 1 84.25 249 GLU B N 1
ATOM 4416 C CA . GLU B 1 249 ? -14.273 24.984 2.295 1 84.25 249 GLU B CA 1
ATOM 4417 C C . GLU B 1 249 ? -13.094 25.938 2.371 1 84.25 249 GLU B C 1
ATOM 4419 O O . GLU B 1 249 ? -12.266 25.984 1.46 1 84.25 249 GLU B O 1
ATOM 4424 N N . THR B 1 250 ? -13.203 26.797 3.312 1 87.5 250 THR B N 1
ATOM 4425 C CA . THR B 1 250 ? -12.125 27.719 3.645 1 87.5 250 THR B CA 1
ATOM 4426 C C . THR B 1 250 ? -11.422 27.281 4.93 1 87.5 250 THR B C 1
ATOM 4428 O O . THR B 1 250 ? -11.891 26.391 5.625 1 87.5 250 THR B O 1
ATOM 4431 N N . LEU B 1 251 ? -10.336 27.938 5.18 1 92.12 251 LEU B N 1
ATOM 4432 C CA . LEU B 1 251 ? -9.594 27.625 6.398 1 92.12 251 LEU B CA 1
ATOM 4433 C C . LEU B 1 251 ? -10.023 28.531 7.547 1 92.12 251 LEU B C 1
ATOM 4435 O O . LEU B 1 251 ? -9.711 28.266 8.703 1 92.12 251 LEU B O 1
ATOM 4439 N N . THR B 1 252 ? -10.852 29.516 7.262 1 87.75 252 THR B N 1
ATOM 4440 C CA . THR B 1 252 ? -11.125 30.547 8.242 1 87.75 252 THR B CA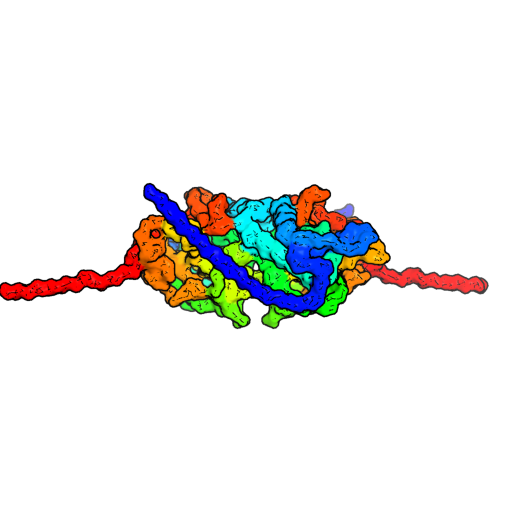 1
ATOM 4441 C C . THR B 1 252 ? -12.531 30.422 8.812 1 87.75 252 THR B C 1
ATOM 4443 O O . THR B 1 252 ? -12.844 30.984 9.859 1 87.75 252 THR B O 1
ATOM 4446 N N . ASN B 1 253 ? -13.359 29.734 8.164 1 90.12 253 ASN B N 1
ATOM 4447 C CA . ASN B 1 253 ? -14.742 29.562 8.602 1 90.12 253 ASN B CA 1
ATOM 4448 C C . ASN B 1 253 ? -15.016 28.125 9.055 1 90.12 253 ASN B C 1
ATOM 4450 O O . ASN B 1 253 ? -15.234 27.234 8.234 1 90.12 253 ASN B O 1
ATOM 4454 N N . PRO B 1 254 ? -15.07 27.922 10.312 1 91.69 254 PRO B N 1
ATOM 4455 C CA . PRO B 1 254 ? -15.32 26.562 10.781 1 91.69 254 PRO B CA 1
ATOM 4456 C C . PRO B 1 254 ? -16.688 26.031 10.375 1 91.69 254 PRO B C 1
ATOM 4458 O O . PRO B 1 254 ? -16.891 24.828 10.281 1 91.69 254 PRO B O 1
ATOM 4461 N N . CYS B 1 255 ? -17.594 26.875 10.031 1 92.69 255 CYS B N 1
ATOM 4462 C CA . CYS B 1 255 ? -18.984 26.484 9.844 1 92.69 255 CYS B CA 1
ATOM 4463 C C . CYS B 1 255 ? -19.234 26.047 8.406 1 92.69 255 CYS B C 1
ATOM 4465 O O . CYS B 1 255 ? -20.344 25.609 8.07 1 92.69 255 CYS B O 1
ATOM 4467 N N . ASP B 1 256 ? -18.266 26.125 7.578 1 93.25 256 ASP B N 1
ATOM 4468 C CA . ASP B 1 256 ? -18.484 25.75 6.184 1 93.25 256 ASP B CA 1
ATOM 4469 C C . ASP B 1 256 ? -18.109 24.281 5.941 1 93.25 256 ASP B C 1
ATOM 4471 O O . ASP B 1 256 ? -18.109 23.812 4.801 1 93.25 256 ASP B O 1
ATOM 4475 N N . LYS B 1 257 ? -17.797 23.609 7.016 1 94.19 257 LYS B N 1
ATOM 4476 C CA . LYS B 1 257 ? -17.562 22.172 6.93 1 94.19 257 LYS B CA 1
ATOM 4477 C C . LYS B 1 257 ? -18.859 21.391 7.141 1 94.19 257 LYS B C 1
ATOM 4479 O O . LYS B 1 257 ? -19.656 21.734 8.008 1 94.19 257 LYS B O 1
ATOM 4484 N N . TRP B 1 258 ? -19.016 20.328 6.422 1 90.12 258 TRP B N 1
ATOM 4485 C CA . TRP B 1 258 ? -20.203 19.484 6.512 1 90.12 258 TRP B CA 1
ATOM 4486 C C . TRP B 1 258 ? -20.453 19.047 7.949 1 90.12 258 TRP B C 1
ATOM 4488 O O . TRP B 1 258 ? -21.594 18.922 8.383 1 90.12 258 TRP B O 1
ATOM 4498 N N . PHE B 1 259 ? -19.422 18.781 8.68 1 93.75 259 PHE B N 1
ATOM 4499 C CA . PHE B 1 259 ? -19.531 18.094 9.961 1 93.75 259 PHE B CA 1
ATOM 4500 C C . PHE B 1 259 ? -19.641 19.094 11.109 1 93.75 259 PHE B C 1
ATOM 4502 O O . PHE B 1 259 ? -20.031 18.734 12.219 1 93.75 259 PHE B O 1
ATOM 4509 N N . CYS B 1 260 ? -19.219 20.312 10.93 1 94.62 260 CYS B N 1
ATOM 4510 C CA . CYS B 1 260 ? -19.094 21.25 12.031 1 94.62 260 CYS B CA 1
ATOM 4511 C C . CYS B 1 260 ? -20.406 22 12.258 1 94.62 260 CYS B C 1
ATOM 4513 O O . CYS B 1 260 ? -20.641 23.062 11.68 1 94.62 260 CYS B O 1
ATOM 4515 N N . ASN B 1 261 ? -21.219 21.422 13.078 1 93.5 261 ASN B N 1
ATOM 4516 C CA . ASN B 1 261 ? -22.531 21.953 13.398 1 93.5 261 ASN B CA 1
ATOM 4517 C C . ASN B 1 261 ? -23.078 21.359 14.695 1 93.5 261 ASN B C 1
ATOM 4519 O O . ASN B 1 261 ? -22.438 20.5 15.312 1 93.5 261 ASN B O 1
ATOM 4523 N N . GLN B 1 262 ? -24.297 21.766 15 1 92.19 262 GLN B N 1
ATOM 4524 C CA . GLN B 1 262 ? -24.906 21.359 16.266 1 92.19 262 GLN B CA 1
ATOM 4525 C C . GLN B 1 262 ? -25.312 19.891 16.219 1 92.19 262 GLN B C 1
ATOM 4527 O O . GLN B 1 262 ? -25.328 19.219 17.266 1 92.19 262 GLN B O 1
ATOM 4532 N N . LYS B 1 263 ? -25.656 19.422 15.148 1 92.88 263 LYS B N 1
ATOM 4533 C CA . LYS B 1 263 ? -26.062 18.031 15.016 1 92.88 263 LYS B CA 1
ATOM 4534 C C . LYS B 1 263 ? -24.953 17.094 15.477 1 92.88 263 LYS B C 1
ATOM 4536 O O . LYS B 1 263 ? -25.219 16.062 16.109 1 92.88 263 LYS B O 1
ATOM 4541 N N . HIS B 1 264 ? -23.75 17.453 15.156 1 95.38 264 HIS B N 1
ATOM 4542 C CA . HIS B 1 264 ? -22.609 16.578 15.43 1 95.38 264 HIS B CA 1
ATOM 4543 C C . HIS B 1 264 ? -21.953 16.938 16.766 1 95.38 264 HIS B C 1
ATOM 4545 O O . HIS B 1 264 ? -21.391 16.062 17.422 1 95.38 264 HIS B O 1
ATOM 4551 N N . PHE B 1 265 ? -22.062 18.219 17.172 1 95.5 265 PHE B N 1
ATOM 4552 C CA . PHE B 1 265 ? -21.281 18.625 18.328 1 95.5 265 PHE B CA 1
ATOM 4553 C C . PHE B 1 265 ? -22.172 19.172 19.438 1 95.5 265 PHE B C 1
ATOM 4555 O O . PHE B 1 265 ? -21.703 19.453 20.531 1 95.5 265 PHE B O 1
ATOM 4562 N N . GLY B 1 266 ? -23.406 19.312 19.297 1 89.94 266 GLY B N 1
ATOM 4563 C CA . GLY B 1 266 ? -24.312 19.984 20.203 1 89.94 266 GLY B CA 1
ATOM 4564 C C . GLY B 1 266 ? -24.531 19.234 21.5 1 89.94 266 GLY B C 1
ATOM 4565 O O . GLY B 1 266 ? -24.812 19.844 22.531 1 89.94 266 GLY B O 1
ATOM 4566 N N . ASP B 1 267 ? -24.422 17.906 21.453 1 89.44 267 ASP B N 1
ATOM 4567 C CA . ASP B 1 267 ? -24.688 17.125 22.656 1 89.44 267 ASP B CA 1
ATOM 4568 C C . ASP B 1 267 ? -23.453 17 23.531 1 89.44 267 ASP B C 1
ATOM 4570 O O . ASP B 1 267 ? -23.5 16.406 24.609 1 89.44 267 ASP B O 1
ATOM 4574 N N . GLY B 1 268 ? -22.359 17.453 23.031 1 93.12 268 GLY B N 1
ATOM 4575 C CA . GLY B 1 268 ? -21.125 17.484 23.812 1 93.12 268 GLY B CA 1
ATOM 4576 C C . GLY B 1 268 ? -20.469 16.125 23.938 1 93.12 268 GLY B C 1
ATOM 4577 O O . GLY B 1 268 ? -19.484 15.977 24.672 1 93.12 268 GLY B O 1
ATOM 4578 N N . GLN B 1 269 ? -20.859 15.141 23.219 1 95.94 269 GLN B N 1
ATOM 4579 C CA . GLN B 1 269 ? -20.391 13.773 23.438 1 95.94 269 GLN B CA 1
ATOM 4580 C C . GLN B 1 269 ? -19.375 13.367 22.375 1 95.94 269 GLN B C 1
ATOM 4582 O O . GLN B 1 269 ? -18.625 12.398 22.562 1 95.94 269 GLN B O 1
ATOM 4587 N N . THR B 1 270 ? -19.375 14.094 21.297 1 97.69 270 THR B N 1
ATOM 4588 C CA . THR B 1 270 ? -18.453 13.758 20.203 1 97.69 270 THR B CA 1
ATOM 4589 C C . THR B 1 270 ? -17.016 14.016 20.625 1 97.69 270 THR B C 1
ATOM 4591 O O . THR B 1 270 ? -16.688 15.102 21.109 1 97.69 270 THR B O 1
ATOM 4594 N N . GLN B 1 271 ? -16.172 13.008 20.469 1 97.88 271 GLN B N 1
ATOM 4595 C CA . GLN B 1 271 ? -14.742 13.156 20.703 1 97.88 271 GLN B CA 1
ATOM 4596 C C . GLN B 1 271 ? -13.984 13.234 19.375 1 97.88 271 GLN B C 1
ATOM 4598 O O . GLN B 1 271 ? -14.352 12.57 18.406 1 97.88 271 GLN B O 1
ATOM 4603 N N . VAL B 1 272 ? -12.984 14.078 19.359 1 98 272 VAL B N 1
ATOM 4604 C CA . VAL B 1 272 ? -12.18 14.273 18.156 1 98 272 VAL B CA 1
ATOM 4605 C C . VAL B 1 272 ? -10.703 14.109 18.484 1 98 272 VAL B C 1
ATOM 4607 O O . VAL B 1 272 ? -10.242 14.531 19.547 1 98 272 VAL B O 1
ATOM 4610 N N . PHE B 1 273 ? -10 13.484 17.625 1 98.19 273 PHE B N 1
ATOM 4611 C CA . PHE B 1 273 ? -8.57 13.25 17.781 1 98.19 273 PHE B CA 1
ATOM 4612 C C . PHE B 1 273 ? -7.828 13.578 16.484 1 98.19 273 PHE B C 1
ATOM 4614 O O . PHE B 1 273 ? -8.406 13.547 15.398 1 98.19 273 PHE B O 1
ATOM 4621 N N . ALA B 1 274 ? -6.59 13.922 16.578 1 98.5 274 ALA B N 1
ATOM 4622 C CA . ALA B 1 274 ? -5.68 14.078 15.453 1 98.5 274 ALA B CA 1
ATOM 4623 C C . ALA B 1 274 ? -4.48 13.148 15.578 1 98.5 274 ALA B C 1
ATOM 4625 O O . ALA B 1 274 ? -3.947 12.953 16.672 1 98.5 274 ALA B O 1
ATOM 4626 N N . ALA B 1 275 ? -4.082 12.609 14.5 1 98.5 275 ALA B N 1
ATOM 4627 C CA . ALA B 1 275 ? -2.992 11.641 14.516 1 98.5 275 ALA B CA 1
ATOM 4628 C C . ALA B 1 275 ? -1.641 12.336 14.648 1 98.5 275 ALA B C 1
ATOM 4630 O O . ALA B 1 275 ? -1.468 13.461 14.18 1 98.5 275 ALA B O 1
ATOM 4631 N N . ARG B 1 276 ? -0.717 11.688 15.25 1 96.88 276 ARG B N 1
ATOM 4632 C CA . ARG B 1 276 ? 0.673 12.117 15.352 1 96.88 276 ARG B CA 1
ATOM 4633 C C . ARG B 1 276 ? 1.627 10.945 15.172 1 96.88 276 ARG B C 1
ATOM 4635 O O . ARG B 1 276 ? 1.199 9.789 15.172 1 96.88 276 ARG B O 1
ATOM 4642 N N . PHE B 1 277 ? 2.873 11.211 14.883 1 97.75 277 PHE B N 1
ATOM 4643 C CA . PHE B 1 277 ? 3.848 10.148 14.648 1 97.75 277 PHE B CA 1
ATOM 4644 C C . PHE B 1 277 ? 4.676 9.891 15.898 1 97.75 277 PHE B C 1
ATOM 4646 O O . PHE B 1 277 ? 5.027 8.75 16.188 1 97.75 277 PHE B O 1
ATOM 4653 N N . ASP B 1 278 ? 4.992 10.914 16.656 1 96.69 278 ASP B N 1
ATOM 4654 C CA . ASP B 1 278 ? 5.758 10.812 17.891 1 96.69 278 ASP B CA 1
ATOM 4655 C C . ASP B 1 278 ? 5.043 9.938 18.906 1 96.69 278 ASP B C 1
ATOM 4657 O O . ASP B 1 278 ? 3.934 10.258 19.344 1 96.69 278 ASP B O 1
ATOM 4661 N N . ARG B 1 279 ? 5.73 8.922 19.328 1 94.38 279 ARG B N 1
ATOM 4662 C CA . ARG B 1 279 ? 5.117 7.945 20.219 1 94.38 279 ARG B CA 1
ATOM 4663 C C . ARG B 1 279 ? 5.582 8.148 21.656 1 94.38 279 ARG B C 1
ATOM 4665 O O . ARG B 1 279 ? 5.098 7.484 22.578 1 94.38 279 ARG B O 1
ATOM 4672 N N . HIS B 1 280 ? 6.352 8.984 21.938 1 89.69 280 HIS B N 1
ATOM 4673 C CA . HIS B 1 280 ? 7.012 9.023 23.234 1 89.69 280 HIS B CA 1
ATOM 4674 C C . HIS B 1 280 ? 6.629 10.281 24.016 1 89.69 280 HIS B C 1
ATOM 4676 O O . HIS B 1 280 ? 6.742 10.312 25.25 1 89.69 280 HIS B O 1
ATOM 4682 N N . SER B 1 281 ? 6.207 11.258 23.328 1 82.81 281 SER B N 1
ATOM 4683 C CA . SER B 1 281 ? 5.957 12.523 24.016 1 82.81 281 SER B CA 1
ATOM 4684 C C . SER B 1 281 ? 4.629 12.492 24.766 1 82.81 281 SER B C 1
ATOM 4686 O O . SER B 1 281 ? 4.418 13.273 25.688 1 82.81 281 SER B O 1
ATOM 4688 N N . ASN B 1 282 ? 3.746 11.742 24.266 1 76.56 282 ASN B N 1
ATOM 4689 C CA . ASN B 1 282 ? 2.492 11.586 25 1 76.56 282 ASN B CA 1
ATOM 4690 C C . ASN B 1 282 ? 1.917 10.18 24.812 1 76.56 282 ASN B C 1
ATOM 4692 O O . ASN B 1 282 ? 2.396 9.406 23.984 1 76.56 282 ASN B O 1
ATOM 4696 N N . THR B 1 283 ? 0.894 10.016 25.656 1 80.88 283 THR B N 1
ATOM 4697 C CA . THR B 1 283 ? 0.351 8.664 25.688 1 80.88 283 THR B CA 1
ATOM 4698 C C . THR B 1 283 ? -1.018 8.609 25.016 1 80.88 283 THR B C 1
ATOM 4700 O O . THR B 1 283 ? -1.673 7.566 25 1 80.88 283 THR B O 1
ATOM 4703 N N . SER B 1 284 ? -1.377 9.719 24.469 1 91.81 284 SER B N 1
ATOM 4704 C CA . SER B 1 284 ? -2.689 9.703 23.828 1 91.81 284 SER B CA 1
ATOM 4705 C C . SER B 1 284 ? -2.672 8.891 22.531 1 91.81 284 SER B C 1
ATOM 4707 O O . SER B 1 284 ? -1.662 8.852 21.828 1 91.81 284 SER B O 1
ATOM 4709 N N . ILE B 1 285 ? -3.842 8.281 22.312 1 96.44 285 ILE B N 1
ATOM 4710 C CA . ILE B 1 285 ? -3.982 7.387 21.172 1 96.44 285 ILE B CA 1
ATOM 4711 C C . ILE B 1 285 ? -4.98 7.973 20.172 1 96.44 285 ILE B C 1
ATOM 4713 O O . ILE B 1 285 ? -5.926 8.664 20.578 1 96.44 285 ILE B O 1
ATOM 4717 N N . TYR B 1 286 ? -4.758 7.805 18.938 1 98 286 TYR B N 1
ATOM 4718 C CA . TYR B 1 286 ? -5.723 8.062 17.875 1 98 286 TYR B CA 1
ATOM 4719 C C . TYR B 1 286 ? -6.562 6.824 17.594 1 98 286 TYR B C 1
ATOM 4721 O O . TYR B 1 286 ? -6.066 5.848 17.031 1 98 286 TYR B O 1
ATOM 4729 N N . PRO B 1 287 ? -7.836 6.828 17.922 1 97.62 287 PRO B N 1
ATOM 4730 C CA . PRO B 1 287 ? -8.672 5.648 17.688 1 97.62 287 PRO B CA 1
ATOM 4731 C C . PRO B 1 287 ? -9.086 5.512 16.219 1 97.62 287 PRO B C 1
ATOM 4733 O O . PRO B 1 287 ? -9.703 6.422 15.664 1 97.62 287 PRO B O 1
ATOM 4736 N N . MET B 1 288 ? -8.773 4.418 15.664 1 97.31 288 MET B N 1
ATOM 4737 C CA . MET B 1 288 ? -9.219 4.129 14.305 1 97.31 288 MET B CA 1
ATOM 4738 C C . MET B 1 288 ? -10.578 3.447 14.305 1 97.31 288 MET B C 1
ATOM 4740 O O . MET B 1 288 ? -10.75 2.398 14.93 1 97.31 288 MET B O 1
ATOM 4744 N N . ALA B 1 289 ? -11.5 4 13.57 1 96.5 289 ALA B N 1
ATOM 4745 C CA . ALA B 1 289 ? -12.867 3.482 13.57 1 96.5 289 ALA B CA 1
ATOM 4746 C C . ALA B 1 289 ? -12.898 2.021 13.133 1 96.5 289 ALA B C 1
ATOM 4748 O O . ALA B 1 289 ? -13.742 1.246 13.594 1 96.5 289 ALA B O 1
ATOM 4749 N N . TRP B 1 290 ? -12.023 1.535 12.312 1 95.94 290 TRP B N 1
ATOM 4750 C CA . TRP B 1 290 ? -12.016 0.179 11.773 1 95.94 290 TRP B CA 1
ATOM 4751 C C . TRP B 1 290 ? -11.164 -0.744 12.641 1 95.94 290 TRP B C 1
ATOM 4753 O O . TRP B 1 290 ? -11.078 -1.946 12.383 1 95.94 290 TRP B O 1
ATOM 4763 N N . ASP B 1 291 ? -10.531 -0.19 13.633 1 96.31 291 ASP B N 1
ATOM 4764 C CA . ASP B 1 291 ? -9.656 -0.954 14.508 1 96.31 291 ASP B CA 1
ATOM 4765 C C . ASP B 1 291 ? -9.539 -0.292 15.883 1 96.31 291 ASP B C 1
ATOM 4767 O O . ASP B 1 291 ? -8.445 0.08 16.312 1 96.31 291 ASP B O 1
ATOM 4771 N N . LEU B 1 292 ? -10.578 -0.252 16.609 1 94.88 292 LEU B N 1
ATOM 4772 C CA . LEU B 1 292 ? -10.68 0.526 17.844 1 94.88 292 LEU B CA 1
ATOM 4773 C C . LEU B 1 292 ? -9.805 -0.067 18.938 1 94.88 292 LEU B C 1
ATOM 4775 O O . LEU B 1 292 ? -9.445 0.625 19.891 1 94.88 292 LEU B O 1
ATOM 4779 N N . GLN B 1 293 ? -9.422 -1.278 18.844 1 94.38 293 GLN B N 1
ATOM 4780 C CA . GLN B 1 293 ? -8.633 -1.935 19.875 1 94.38 293 GLN B CA 1
ATOM 4781 C C . GLN B 1 293 ? -7.137 -1.711 19.656 1 94.38 293 GLN B C 1
ATOM 4783 O O . GLN B 1 293 ? -6.324 -1.988 20.531 1 94.38 293 GLN B O 1
ATOM 4788 N N . ASN B 1 294 ? -6.82 -1.176 18.516 1 96.12 294 ASN B N 1
ATOM 4789 C CA . ASN B 1 294 ? -5.418 -0.913 18.203 1 96.12 294 ASN B CA 1
ATOM 4790 C C . ASN B 1 294 ? -4.891 0.291 18.984 1 96.12 294 ASN B C 1
ATOM 4792 O O . ASN B 1 294 ? -5.395 1.405 18.828 1 96.12 294 ASN B O 1
ATOM 4796 N N . GLN B 1 295 ? -3.861 0.129 19.734 1 94.81 295 GLN B N 1
ATOM 4797 C CA . GLN B 1 295 ? -3.346 1.187 20.594 1 94.81 295 GLN B CA 1
ATOM 4798 C C . GLN B 1 295 ? -2.012 1.717 20.078 1 94.81 295 GLN B C 1
ATOM 4800 O O . GLN B 1 295 ? -1.266 2.359 20.828 1 94.81 295 GLN B O 1
ATOM 4805 N N . HIS B 1 296 ? -1.735 1.452 18.844 1 96 296 HIS B N 1
ATOM 4806 C CA . HIS B 1 296 ? -0.378 1.712 18.375 1 96 296 HIS B CA 1
ATOM 4807 C C . HIS B 1 296 ? -0.327 2.959 17.5 1 96 296 HIS B C 1
ATOM 4809 O O . HIS B 1 296 ? 0.711 3.268 16.906 1 96 296 HIS B O 1
ATOM 4815 N N . VAL B 1 297 ? -1.397 3.713 17.422 1 97.44 297 VAL B N 1
ATOM 4816 C CA . VAL B 1 297 ? -1.399 4.977 16.703 1 97.44 297 VAL B CA 1
ATOM 4817 C C . VAL B 1 297 ? -1.511 6.141 17.688 1 97.44 297 VAL B C 1
ATOM 4819 O O . VAL B 1 297 ? -2.568 6.359 18.281 1 97.44 297 VAL B O 1
ATOM 4822 N N . PRO B 1 298 ? -0.426 6.875 17.828 1 97.5 298 PRO B N 1
ATOM 4823 C CA . PRO B 1 298 ? -0.491 8.016 18.75 1 97.5 298 PRO B CA 1
ATOM 4824 C C . PRO B 1 298 ? -1.387 9.141 18.234 1 97.5 298 PRO B C 1
ATOM 4826 O O . PRO B 1 298 ? -1.572 9.281 17.016 1 97.5 298 PRO B O 1
ATOM 4829 N N . GLY B 1 299 ? -1.944 9.875 19.141 1 97.12 299 GLY B N 1
ATOM 4830 C CA . GLY B 1 299 ? -2.832 10.961 18.766 1 97.12 299 GLY B CA 1
ATOM 4831 C C . GLY B 1 299 ? -2.832 12.109 19.766 1 97.12 299 GLY B C 1
ATOM 4832 O O . GLY B 1 299 ? -2.078 12.086 20.734 1 97.12 299 GLY B O 1
ATOM 4833 N N . VAL B 1 300 ? -3.484 13.164 19.391 1 96.12 300 VAL B N 1
ATOM 4834 C CA . VAL B 1 300 ? -3.777 14.32 20.234 1 96.12 300 VAL B CA 1
ATOM 4835 C C . VAL B 1 300 ? -5.289 14.469 20.391 1 96.12 300 VAL B C 1
ATOM 4837 O O . VAL B 1 300 ? -6.035 14.422 19.422 1 96.12 300 VAL B O 1
ATOM 4840 N N . ASN B 1 301 ? -5.688 14.586 21.656 1 96.44 301 ASN B N 1
ATOM 4841 C CA . ASN B 1 301 ? -7.102 14.859 21.891 1 96.44 301 ASN B CA 1
ATOM 4842 C C . ASN B 1 301 ? -7.473 16.281 21.484 1 96.44 301 ASN B C 1
ATOM 4844 O O . ASN B 1 301 ? -6.922 17.25 22.016 1 96.44 301 ASN B O 1
ATOM 4848 N N . ARG B 1 302 ? -8.375 16.406 20.531 1 96.75 302 ARG B N 1
ATOM 4849 C CA . ARG B 1 302 ? -8.781 17.688 19.969 1 96.75 302 ARG B CA 1
ATOM 4850 C C . ARG B 1 302 ? -10.227 18.016 20.312 1 96.75 302 ARG B C 1
ATOM 4852 O O . ARG B 1 302 ? -10.828 18.922 19.734 1 96.75 302 ARG B O 1
ATOM 4859 N N . THR B 1 303 ? -10.82 17.375 21.219 1 96.88 303 THR B N 1
ATOM 4860 C CA . THR B 1 303 ? -12.242 17.438 21.531 1 96.88 303 THR B CA 1
ATOM 4861 C C . THR B 1 303 ? -12.641 18.859 21.938 1 96.88 303 THR B C 1
ATOM 4863 O O . THR B 1 303 ? -13.578 19.422 21.391 1 96.88 303 THR B O 1
ATOM 4866 N N . ALA B 1 304 ? -11.945 19.422 22.859 1 95.5 304 ALA B N 1
ATOM 4867 C CA . ALA B 1 304 ? -12.281 20.75 23.359 1 95.5 304 ALA B CA 1
ATOM 4868 C C . ALA B 1 304 ? -12.219 21.781 22.25 1 95.5 304 ALA B C 1
ATOM 4870 O O . ALA B 1 304 ? -13.062 22.672 22.172 1 95.5 304 ALA B O 1
ATOM 4871 N N . TYR B 1 305 ? -11.234 21.641 21.438 1 94.81 305 TYR B N 1
ATOM 4872 C CA . TYR B 1 305 ? -11.047 22.578 20.328 1 94.81 305 TYR B CA 1
ATOM 4873 C C . TYR B 1 305 ? -12.25 22.562 19.391 1 94.81 305 TYR B C 1
ATOM 4875 O O . TYR B 1 305 ? -12.773 23.609 19.031 1 94.81 305 TYR B O 1
ATOM 4883 N N . TYR B 1 306 ? -12.727 21.422 19.031 1 96 306 TYR B N 1
ATOM 4884 C CA . TYR B 1 306 ? -13.789 21.312 18.047 1 96 306 TYR B CA 1
ATOM 4885 C C . TYR B 1 306 ? -15.141 21.656 18.656 1 96 306 TYR B C 1
ATOM 4887 O O . TYR B 1 306 ? -16.031 22.188 17.984 1 96 306 TYR B O 1
ATOM 4895 N N . HIS B 1 307 ? -15.336 21.359 19.906 1 95.62 307 HIS B N 1
ATOM 4896 C CA . HIS B 1 307 ? -16.562 21.828 20.562 1 95.62 307 HIS B CA 1
ATOM 4897 C C . HIS B 1 307 ? -16.641 23.344 20.562 1 95.62 307 HIS B C 1
ATOM 4899 O O . HIS B 1 307 ? -17.703 23.906 20.328 1 95.62 307 HIS B O 1
ATOM 4905 N N . ALA B 1 308 ? -15.562 23.984 20.828 1 92.38 308 ALA B N 1
ATOM 4906 C CA . ALA B 1 308 ? -15.531 25.438 20.828 1 92.38 308 ALA B CA 1
ATOM 4907 C C . ALA B 1 308 ? -15.742 26 19.422 1 92.38 308 ALA B C 1
ATOM 4909 O O . ALA B 1 308 ? -16.484 26.953 19.234 1 92.38 308 ALA B O 1
ATOM 4910 N N . ALA B 1 309 ? -15.141 25.375 18.453 1 92.06 309 ALA B N 1
ATOM 4911 C CA . ALA B 1 309 ? -15.164 25.875 17.094 1 92.06 309 ALA B CA 1
ATOM 4912 C C . ALA B 1 309 ? -16.516 25.625 16.438 1 92.06 309 ALA B C 1
ATOM 4914 O O . ALA B 1 309 ? -17.016 26.469 15.68 1 92.06 309 ALA B O 1
ATOM 4915 N N . CYS B 1 310 ? -17.141 24.469 16.734 1 92.94 310 CYS B N 1
ATOM 4916 C CA . CYS B 1 310 ? -18.297 24.047 15.969 1 92.94 310 CYS B CA 1
ATOM 4917 C C . CYS B 1 310 ? -19.594 24.328 16.719 1 92.94 310 CYS B C 1
ATOM 4919 O O . CYS B 1 310 ? -20.672 24.312 16.141 1 92.94 310 CYS B O 1
ATOM 4921 N N . ALA B 1 311 ? -19.516 24.531 17.922 1 81.69 311 ALA B N 1
ATOM 4922 C CA . ALA B 1 311 ? -20.719 24.703 18.734 1 81.69 311 ALA B CA 1
ATOM 4923 C C . ALA B 1 311 ? -21.484 25.953 18.312 1 81.69 311 ALA B C 1
ATOM 4925 O O . ALA B 1 311 ? -22.703 26.031 18.484 1 81.69 311 ALA B O 1
ATOM 4926 N N . GLN B 1 312 ? -20.859 26.828 17.734 1 80.25 312 GLN B N 1
ATOM 4927 C CA . GLN B 1 312 ? -21.531 28.078 17.359 1 80.25 312 GLN B CA 1
ATOM 4928 C C . GLN B 1 312 ? -22.156 27.984 15.969 1 80.25 312 GLN B C 1
ATOM 4930 O O . GLN B 1 312 ? -22.891 28.875 15.555 1 80.25 312 GLN B O 1
ATOM 4935 N N . CYS B 1 313 ? -21.906 26.875 15.312 1 88.56 313 CYS B N 1
ATOM 4936 C CA . CYS B 1 313 ? -22.344 26.75 13.922 1 88.56 313 CYS B CA 1
ATOM 4937 C C . CYS B 1 313 ? -23.766 26.234 13.836 1 88.56 313 CYS B C 1
ATOM 4939 O O . CYS B 1 313 ? -24.125 25.25 14.484 1 88.56 313 CYS B O 1
ATOM 4941 N N . GLY B 1 314 ? -24.625 26.844 12.844 1 73.19 314 GLY B N 1
ATOM 4942 C CA . GLY B 1 314 ? -26.016 26.453 12.609 1 73.19 314 GLY B CA 1
ATOM 4943 C C . GLY B 1 314 ? -26.984 27.125 13.555 1 73.19 314 GLY B C 1
ATOM 4944 O O . GLY B 1 314 ? -28.188 26.828 13.531 1 73.19 314 GLY B O 1
ATOM 4945 N N . VAL B 1 315 ? -26.672 27.891 14.531 1 62.34 315 VAL B N 1
ATOM 4946 C CA . VAL B 1 315 ? -27.594 28.594 15.414 1 62.34 315 VAL B CA 1
ATOM 4947 C C . VAL B 1 315 ? -28.172 29.812 14.688 1 62.34 315 VAL B C 1
ATOM 4949 O O . VAL B 1 315 ? -27.438 30.578 14.062 1 62.34 315 VAL B O 1
ATOM 4952 N N . SER B 1 316 ? -29.266 29.688 14 1 50.72 316 SER B N 1
ATOM 4953 C CA . SER B 1 316 ? -30.047 30.766 13.43 1 50.72 316 SER B CA 1
ATOM 4954 C C . SER B 1 316 ? -30.094 31.969 14.367 1 50.72 316 SER B C 1
ATOM 4956 O O . SER B 1 316 ? -30.344 31.812 15.57 1 50.72 316 SER B O 1
ATOM 4958 N N . SER B 1 317 ? -29.438 33.094 14.133 1 42.91 317 SER B N 1
ATOM 4959 C CA . SER B 1 317 ? -29.625 34.375 14.797 1 42.91 317 SER B CA 1
ATOM 4960 C C . SER B 1 317 ? -31.094 34.75 14.906 1 42.91 317 SER B C 1
ATOM 4962 O O . SER B 1 317 ? -31.594 35.594 14.164 1 42.91 317 SER B O 1
ATOM 4964 N N . SER B 1 318 ? -32.062 34 14.977 1 39.91 318 SER B N 1
ATOM 4965 C CA . SER B 1 318 ? -33.438 34.562 15.078 1 39.91 318 SER B CA 1
ATOM 4966 C C . SER B 1 318 ? -33.531 35.562 16.219 1 39.91 318 SER B C 1
ATOM 4968 O O . SER B 1 318 ? -34.5 36.312 16.297 1 39.91 318 SER B O 1
ATOM 4970 N N . LEU B 1 319 ? -33.094 35.406 17.438 1 39.09 319 LEU B N 1
ATOM 4971 C CA . LEU B 1 319 ? -33.844 35.938 18.562 1 39.09 319 LEU B CA 1
ATOM 4972 C C . LEU B 1 319 ? -33.531 37.406 18.766 1 39.09 319 LEU B C 1
ATOM 4974 O O . LEU B 1 319 ? -33.969 38.031 19.75 1 39.09 319 LEU B O 1
ATOM 4978 N N . ARG B 1 320 ? -32.594 38.094 18.109 1 38.75 320 ARG B N 1
ATOM 4979 C CA . ARG B 1 320 ? -32.344 39.375 18.734 1 38.75 320 ARG B CA 1
ATOM 4980 C C . ARG B 1 320 ? -33.375 40.438 18.266 1 38.75 320 ARG B C 1
ATOM 4982 O O . ARG B 1 320 ? -33.031 41.344 17.516 1 38.75 320 ARG B O 1
ATOM 4989 N N . ILE B 1 321 ? -34.594 40.031 17.844 1 38.66 321 ILE B N 1
ATOM 4990 C CA . ILE B 1 321 ? -35.469 41.156 17.5 1 38.66 321 ILE B CA 1
ATOM 4991 C C . ILE B 1 321 ? -35.906 41.875 18.766 1 38.66 321 ILE B C 1
ATOM 4993 O O . ILE B 1 321 ? -36.688 41.344 19.547 1 38.66 321 ILE B O 1
ATOM 4997 N N . VAL B 1 322 ? -35.094 42.656 19.406 1 37.75 322 VAL B N 1
ATOM 4998 C CA . VAL B 1 322 ? -35.406 43.625 20.469 1 37.75 322 VAL B CA 1
ATOM 4999 C C . VAL B 1 322 ? -36.5 44.594 19.984 1 37.75 322 VAL B C 1
ATOM 5001 O O . VAL B 1 322 ? -36.281 45.312 19 1 37.75 322 VAL B O 1
ATOM 5004 N N . GLU B 1 323 ? -37.75 44.281 20.281 1 38.84 323 GLU B N 1
ATOM 5005 C CA . GLU B 1 323 ? -38.906 45.156 20.078 1 38.84 323 GLU B CA 1
ATOM 5006 C C . GLU B 1 323 ? -38.656 46.531 20.734 1 38.84 323 GLU B C 1
ATOM 5008 O O . GLU B 1 323 ? -38.344 46.594 21.938 1 38.84 323 GLU B O 1
ATOM 5013 N N . PRO B 1 324 ? -38.406 47.625 20.062 1 37 324 PRO B N 1
ATOM 5014 C CA . PRO B 1 324 ? -38.219 48.969 20.609 1 37 324 PRO B CA 1
ATOM 5015 C C . PRO B 1 324 ? -39.406 49.438 21.438 1 37 324 PRO B C 1
ATOM 5017 O O . PRO B 1 324 ? -40.562 49.219 21.016 1 37 324 PRO B O 1
ATOM 5020 N N . THR B 1 325 ? -39.438 49.344 22.781 1 36.91 325 THR B N 1
ATOM 5021 C CA . THR B 1 325 ? -40.438 49.938 23.672 1 36.91 325 THR B CA 1
ATOM 5022 C C . THR B 1 325 ? -40.719 51.375 23.312 1 36.91 325 THR B C 1
ATOM 5024 O O . THR B 1 325 ? -39.812 52.219 23.359 1 36.91 325 THR B O 1
ATOM 5027 N N . LEU B 1 326 ? -41.656 51.75 22.453 1 34.22 326 LEU B N 1
ATOM 5028 C CA . LEU B 1 326 ? -42.219 53.062 22.141 1 34.22 326 LEU B CA 1
ATOM 5029 C C . LEU B 1 326 ? -42.594 53.812 23.406 1 34.22 326 LEU B C 1
ATOM 5031 O O . LEU B 1 326 ? -43.5 53.375 24.125 1 34.22 326 LEU B O 1
ATOM 5035 N N . VAL B 1 327 ? -41.719 54.406 24.25 1 34.06 327 VAL B N 1
ATOM 5036 C CA . VAL B 1 327 ? -42 55.344 25.328 1 34.06 327 VAL B CA 1
ATOM 5037 C C . VAL B 1 327 ? -42.844 56.5 24.797 1 34.06 327 VAL B C 1
ATOM 5039 O O . VAL B 1 327 ? -42.406 57.219 23.891 1 34.06 327 VAL B O 1
ATOM 5042 N N . VAL B 1 328 ? -44.156 56.469 25.109 1 29.55 328 VAL B N 1
ATOM 5043 C CA . VAL B 1 328 ? -44.969 57.688 25.172 1 29.55 328 VAL B CA 1
ATOM 5044 C C . VAL B 1 328 ? -44.531 58.562 26.328 1 29.55 328 VAL B C 1
ATOM 5046 O O . VAL B 1 328 ? -44.281 58.062 27.438 1 29.55 328 VAL B O 1
#

Radius of gyration: 28.78 Å; Cα contacts (8 Å, |Δi|>4): 1213; chains: 2; bounding box: 100×105×77 Å

Organism: Polarella glacialis (NCBI:txid89957)

Nearest PDB structures (foldseek):
  3isr-assembly1_B  TM=5.374E-01  e=3.320E-05  Cytophaga hutchinsonii ATCC 33406
  3kd4-assembly1_A  TM=5.357E-01  e=5.557E-04  Parabacteroides distasonis ATCC 8503
  8z4f-assembly1_B-2  TM=5.091E-01  e=2.022E-03  Methanobacterium phage psiM2
  8z4f-assembly1_A  TM=5.132E-01  e=2.712E-03  Methanobacterium phage psiM2
  9crn-assembly1_A  TM=4.200E-01  e=1.422E-03  Streptococcus pyogenes NZ131

Secondary structure (DSSP, 8-state):
----------------------SS--SS-TTEEEEE-STT--SEEEEEHHHHHHHHHHHHHHT--HHHHTTHHHHIIIIIHHHHHHHHHHHTT-HHHHTS-HHHHHHHTS-S-SSSSPP--HHHHHHHHHGGGGTT--SHHHHHHHHHHHHHHHS-TTS--EE-SS-TTTS-SHHHHHHHSEE-HHHHHHHHHHHHHHTT--EEEEEESSGGG-GGG--EEEEEEE--S-TTSS-SEEEE--GGGSSS--SS-GGGSTT-SHHHHTTS----EEE-S-SSS---B--BTTBTT---SBEEE-HHHHHHHHTTTT----S---------/----------------------SS--SS-TTEEEEEPSTT--SEEEEEHHHHHHHHHHHHHHT--HHHHTTHHHHIIIIIHHHHHHHHHHHTT-HHHHTS-HHHHHHHTS-S-SSSSPP--HHHHHHHHHGGGGTT--SHHHHHHHHHHHHHHHS-TTS--EE-SS-TTTS-SHHHHHHHSEE-HHHHHHHHHHHHHHTT--EEEEEESSGGG-GGG--EEEEEEE--S-TTTSSSEEEE--GGGSSS--SS-GGGSTT-SHHHHTTS----EEE-S-SSS---B--BTTBTT---SBEEE-HHHHHHHHTTTT----S---------

InterPro domains:
  IPR002931 Transglutaminase-like [PF01841] (164-237)
  IPR038765 Papain-like cysteine peptidase superfamily [SSF54001] (161-241)

Solvent-accessible surface area (backbone atoms only — not comparable to full-atom values): 35599 Å² total; per-residue (Å²): 132,84,76,77,75,78,75,76,73,76,73,74,75,70,74,74,72,72,80,74,80,64,77,57,71,50,96,36,58,92,65,37,41,55,29,43,42,63,90,92,46,87,58,65,48,65,37,51,40,69,58,52,45,53,51,50,48,50,53,51,64,73,34,51,43,70,44,50,60,73,38,43,36,47,40,52,62,17,31,48,48,59,36,45,56,46,37,56,50,21,27,54,55,38,67,56,25,27,57,46,45,60,74,53,35,56,41,24,24,45,54,83,63,66,66,84,55,49,69,57,47,54,50,63,59,42,27,70,69,46,45,76,74,39,70,80,45,84,39,56,60,54,30,51,51,50,43,53,73,41,47,45,42,70,77,27,76,94,50,49,46,36,57,37,78,88,26,68,60,38,26,32,23,51,43,47,25,61,70,72,24,38,17,14,44,54,17,40,19,45,34,47,32,51,50,38,16,29,55,28,37,32,30,31,46,27,33,25,46,14,42,57,64,32,65,90,67,35,61,50,39,27,32,34,34,54,61,51,75,50,89,83,79,51,95,16,63,34,51,43,54,38,41,59,70,40,81,72,56,52,69,82,46,60,56,59,41,94,68,31,20,37,91,50,35,58,83,68,46,37,48,32,29,28,37,36,48,60,56,76,85,52,85,43,56,28,61,38,67,71,31,66,84,51,79,73,33,26,22,42,85,39,31,69,59,49,44,66,58,14,49,69,19,86,65,74,81,67,77,78,73,75,75,78,80,76,86,119,132,83,76,77,75,78,75,77,72,76,74,75,74,72,74,74,71,72,79,74,80,65,75,55,71,53,96,36,58,92,65,38,41,56,30,42,41,62,90,92,48,88,56,64,48,65,37,52,37,68,58,52,43,52,51,49,49,49,52,51,65,73,34,52,42,73,44,48,59,72,37,43,36,47,40,55,61,16,31,47,48,58,36,44,57,46,38,57,48,21,27,53,55,39,69,55,25,27,59,45,45,60,73,53,34,58,41,24,23,46,54,85,64,66,70,84,54,50,68,57,47,54,50,65,60,42,27,70,69,47,45,76,74,40,70,80,44,85,38,55,60,54,31,50,52,51,43,50,73,42,47,45,41,72,76,27,77,94,48,50,47,36,58,36,78,89,26,69,59,38,26,32,24,51,45,46,25,60,70,73,25,39,16,14,44,53,16,40,18,45,36,47,30,50,50,37,16,29,54,29,37,31,30,30,45,25,33,25,46,15,42,56,64,33,66,91,67,36,61,50,40,27,30,34,34,53,63,50,77,50,89,81,80,51,95,16,64,35,53,44,55,38,40,60,70,40,79,71,56,50,69,83,47,59,58,59,41,94,67,30,20,39,89,51,34,58,82,68,47,37,50,33,30,28,38,37,48,61,57,77,85,50,86,43,58,28,61,38,68,71,33,65,82,52,79,74,33,27,22,42,86,39,31,71,59,49,43,66,57,16,50,69,19,86,69,75,84,67,77,79,72,77,76,80,80,81,82,128

Sequence (656 aa):
MALRLVRWVSGAVLLAAAPVASQGSSPCLAGEVPWPLEQGKEGYHCQDAKEAADNATAFLLRNMPPWDVLQYGKITVGVIGPTVTLSLAARQTHDWAAAVPQDIWQDWVLPYASVDESRSDWREFLAKQLKPLVDNATNLSQAALILNENLWTVLRPQGQVVFKSEQSPMIYDPMSTLVFGYASCTGISILFVDALRSVGIPARLAGTPAWHNVPSDGNHNWVEIWVGVGSEGGDGWAFIEGKPAGGGETLTNPCDKWFCNQKHFGDGQTQVFAARFDRHSNTSIYPMAWDLQNQHVPGVNRTAYYHAACAQCGVSSSLRIVEPTLVVMALRLVRWVSGAVLLAAAPVASQGSSPCLAGEVPWPLEQGKEGYHCQDAKEAADNATAFLLRNMPPWDVLQYGKITVGVIGPTVTLSLAARQTHDWAAAVPQDIWQDWVLPYASVDESRSDWREFLAKQLKPLVDNATNLSQAALILNENLWTVLRPQGQVVFKSEQSPMIYDPMSTLVFGYASCTGISILFVDALRSVGIPARLAGTPAWHNVPSDGNHNWVEIWVGVGSEGGDGWAFIEGKPAGGGETLTNPCDKWFCNQKHFGDGQTQVFAARFDRHSNTSIYPMAWDLQNQHVPGVNRTAYYHAACAQCGVSSSLRIVEPTLVV

pLDDT: mean 86.94, std 20.98, range [24.59, 98.94]